Protein AF-A0A2A4QJN1-F1 (afdb_monomer)

Radius of gyration: 26.27 Å; Cα contacts (8 Å, |Δi|>4): 434; chains: 1; bounding box: 61×59×84 Å

Secondary structure (DSSP, 8-state):
-PPP---------------------------------S-S-HHHH----GGGG--SHHHHHHIIIIITT--SEEEE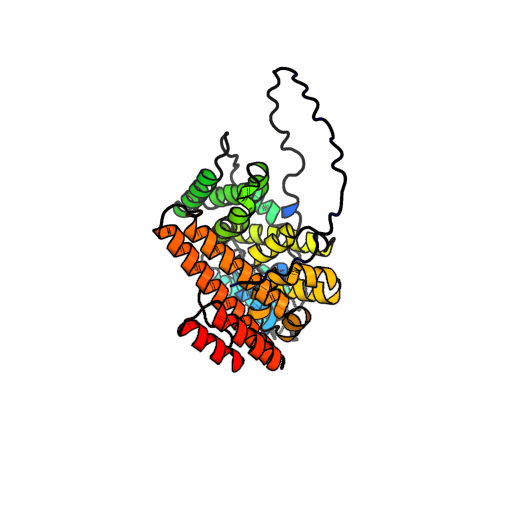EEETTS-EEEEEEESSHHHHHHHHHHHHHHH-GGGTTTS-EEEEEETTEEPP---HHHHHHHTSPP--PPSS--HHHHHHHHHHHHHTT-HHHHHHHHHHHHHHHHHH-GGGHHHIIIIIHHHHHHHHTTSHHHHHHHHHHHHHHHHHHHH-TTS-HHHHHHHHHHHHHTT-HHHHHHHHHHHHHH-HHHHHHHHHHHHHHHHHTT-HHHHHHH--HHHHHHHHHHHHHHHHHHHHTTTTSSHHHHHHHHHHHHHHHHHHHHHHHHHHHHTT-HHHHHHHHHHHHHH---HHHHHHHHHHHTTPPP----

Solvent-accessible surface area (backbone atoms only — not comparable to full-atom values): 22075 Å² total; per-residue (Å²): 140,84,86,85,84,88,78,86,84,83,85,82,89,77,87,83,81,86,77,82,82,77,87,76,92,76,83,85,90,77,96,70,79,80,87,86,80,84,78,86,55,72,49,49,71,42,65,63,57,69,84,63,56,55,81,34,52,69,57,44,50,45,38,72,77,72,45,71,88,59,71,68,33,27,19,31,17,39,18,64,70,50,27,49,29,66,41,66,70,36,94,41,64,68,59,17,51,51,52,10,38,54,51,10,40,72,69,23,68,94,34,42,93,80,29,51,54,40,74,46,32,50,62,88,42,65,59,88,71,76,58,59,48,51,60,52,57,74,70,35,54,90,77,79,82,62,85,80,77,52,70,66,57,50,55,50,52,27,51,49,25,49,75,72,63,39,47,52,53,20,40,36,48,48,55,49,47,72,72,46,40,52,80,78,38,62,83,41,54,67,50,47,56,40,63,45,41,47,51,44,41,57,43,18,78,78,36,34,70,43,39,52,46,54,47,22,48,32,45,30,34,48,50,55,37,70,79,38,64,84,57,60,69,67,50,57,52,46,29,46,38,46,24,54,58,62,60,37,46,68,55,52,43,52,51,48,51,49,26,50,74,77,36,46,70,54,33,54,76,49,39,80,81,43,48,68,46,32,57,76,68,68,35,54,72,68,48,53,78,69,61,50,68,73,62,53,49,50,54,48,51,54,51,42,54,50,43,53,52,37,36,75,70,39,72,63,54,56,69,67,54,18,51,52,53,40,51,52,45,49,52,49,41,50,45,56,53,22,35,51,28,7,50,27,31,72,68,73,37,48,70,61,24,52,52,50,51,60,54,48,54,73,76,54,85,46,72,68,54,51,52,45,42,54,43,3,69,73,44,38,70,69,92,74,92,129

Foldseek 3Di:
DDDDDDDDDDDDDDDDDDDDDDDDDDDDDDDDDPPPPDPPDPLLVDAQWDLLPQLAPVLSCCCVPPNVPAAAWKWKKAWLLNQIFIDGDDPDQVVRQVVRQVNSCVVCVVCCPPTGIDIQATRNDGDDDPSVLVVLVVPAPDDDADPPDDLVVLLVVLVVCVVVVVLSPSLNSLVCCLPCVCVSPVVCLVVCLAVSLLVLLVSCNVPSSSSVSLSSNLVSLVVVCVVPVVPDPSSLSSNCSSCVSSVNLVVVVVSLVVCVVPPVVSSLVNVVSCVVSCVVVVVLVSNVVNDDPVVQLVVLLVQLVVLVVCLVVCVQPDNVSSVVSNVVSVLVSLQSLLQSLLSCVVVVVLVSSVVSLVVVCVSDPDPVSNVSSVVSSVSDHDPDDD

Mean predicted aligned error: 9.04 Å

Nearest PDB structures (foldseek):
  5lyn-assembly1_B  TM=4.066E-01  e=2.883E-01  Saccharomyces cerevisiae
  5l0y-assembly5_E  TM=3.771E-01  e=2.521E-01  Thermochaetoides thermophila DSM 1495
  5l0y-assembly1_A  TM=3.770E-01  e=2.757E-01  Thermochaetoides thermophila DSM 1495
  5l0y-assembly3_C  TM=3.637E-01  e=4.514E-01  Thermochaetoides thermophila DSM 1495
  2y4u-assembly1_A  TM=2.114E-01  e=6.283E-02  Homo sapiens

Structure (mmCIF, N/CA/C/O backbone):
data_AF-A0A2A4QJN1-F1
#
_entry.id   AF-A0A2A4QJN1-F1
#
loop_
_atom_site.group_PDB
_atom_site.id
_atom_site.type_symbol
_atom_site.label_atom_id
_atom_site.label_alt_id
_atom_site.label_comp_id
_atom_site.label_asym_id
_atom_site.label_entity_id
_atom_site.label_seq_id
_atom_site.pdbx_PDB_ins_code
_atom_site.Cartn_x
_atom_site.Cartn_y
_atom_site.Cartn_z
_atom_site.occupancy
_atom_site.B_iso_or_equiv
_atom_site.auth_seq_id
_atom_site.auth_comp_id
_atom_site.auth_asym_id
_atom_site.auth_atom_id
_atom_site.pdbx_PDB_model_num
ATOM 1 N N . MET A 1 1 ? -32.950 10.227 52.030 1.00 35.84 1 MET A N 1
ATOM 2 C CA . MET A 1 1 ? -32.056 9.742 53.102 1.00 35.84 1 MET A CA 1
ATOM 3 C C . MET A 1 1 ? -31.117 8.709 52.502 1.00 35.84 1 MET A C 1
ATOM 5 O O . MET A 1 1 ? -31.559 7.626 52.152 1.00 35.84 1 MET A O 1
ATOM 9 N N . LYS A 1 2 ? -29.867 9.112 52.250 1.00 30.41 2 LYS A N 1
ATOM 10 C CA . LYS A 1 2 ? -28.785 8.293 51.685 1.00 30.41 2 LYS A CA 1
ATOM 11 C C . LYS A 1 2 ? -27.863 7.895 52.839 1.00 30.41 2 LYS A C 1
ATOM 13 O O . LYS A 1 2 ? -27.415 8.787 53.551 1.00 30.41 2 LYS A O 1
ATOM 18 N N . GLN A 1 3 ? -27.571 6.609 53.005 1.00 33.28 3 GLN A N 1
ATOM 19 C CA . GLN A 1 3 ? -26.463 6.147 53.843 1.00 33.28 3 GLN A CA 1
ATOM 20 C C . GLN A 1 3 ? -25.250 5.882 52.948 1.00 33.28 3 GLN A C 1
ATOM 22 O O . GLN A 1 3 ? -25.321 5.104 51.999 1.00 33.28 3 GLN A O 1
ATOM 27 N N . LEU A 1 4 ? -24.166 6.608 53.232 1.00 30.53 4 LEU A N 1
ATOM 28 C CA . LEU A 1 4 ? -22.844 6.428 52.646 1.00 30.53 4 LEU A CA 1
ATOM 29 C C . LEU A 1 4 ? -22.147 5.232 53.305 1.00 30.53 4 LEU A C 1
ATOM 31 O O . LEU A 1 4 ? -22.033 5.182 54.527 1.00 30.53 4 LEU A O 1
ATOM 35 N N . LEU A 1 5 ? -21.611 4.333 52.482 1.00 35.81 5 LEU A N 1
ATOM 36 C CA . LEU A 1 5 ? -20.595 3.356 52.865 1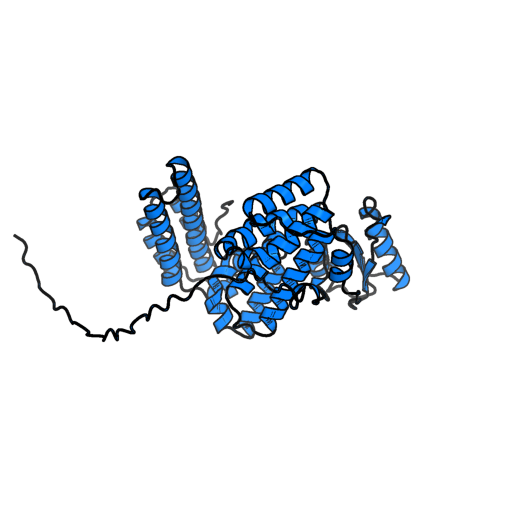.00 35.81 5 LEU A CA 1
ATOM 37 C C . LEU A 1 5 ? -19.224 3.907 52.456 1.00 35.81 5 LEU A C 1
ATOM 39 O O . LEU A 1 5 ? -18.938 4.085 51.273 1.00 35.81 5 LEU A O 1
ATOM 43 N N . PHE A 1 6 ? -18.410 4.210 53.465 1.00 27.86 6 PHE A N 1
ATOM 44 C CA . PHE A 1 6 ? -16.986 4.516 53.365 1.00 27.86 6 PHE A CA 1
ATOM 45 C C . PHE A 1 6 ? -16.214 3.217 53.090 1.00 27.86 6 PHE A C 1
ATOM 47 O O . PHE A 1 6 ? -16.379 2.242 53.821 1.00 27.86 6 PHE A O 1
ATOM 54 N N . LEU A 1 7 ? -15.340 3.209 52.083 1.00 32.72 7 LEU A N 1
ATOM 55 C CA . LEU A 1 7 ? -14.338 2.159 51.899 1.00 32.72 7 LEU A CA 1
ATOM 56 C C . LEU A 1 7 ? -12.990 2.795 51.563 1.00 32.72 7 LEU A C 1
ATOM 58 O O . LEU A 1 7 ? -12.907 3.752 50.795 1.00 32.72 7 LEU A O 1
ATOM 62 N N . GLY A 1 8 ? -11.977 2.297 52.269 1.00 27.64 8 GLY A N 1
ATOM 63 C CA . GLY A 1 8 ? -10.710 2.951 52.553 1.00 27.64 8 GLY A CA 1
ATOM 64 C C . GLY A 1 8 ? -9.822 3.210 51.343 1.00 27.64 8 GLY A C 1
ATOM 65 O O . GLY A 1 8 ? -9.634 2.367 50.469 1.00 27.64 8 GLY A O 1
ATOM 66 N N . LEU A 1 9 ? -9.230 4.400 51.377 1.00 26.98 9 LEU A N 1
ATOM 67 C CA . LEU A 1 9 ? -8.120 4.854 50.557 1.00 26.98 9 LEU A CA 1
ATOM 68 C C . LEU A 1 9 ? -6.837 4.154 51.050 1.00 26.98 9 LEU A C 1
ATOM 70 O O . LEU A 1 9 ? -6.433 4.359 52.193 1.00 26.98 9 LEU A O 1
ATOM 74 N N . ILE A 1 10 ? -6.192 3.342 50.209 1.00 30.27 10 ILE A N 1
ATOM 75 C CA . ILE A 1 10 ? -4.828 2.850 50.456 1.00 30.27 10 ILE A CA 1
ATOM 76 C C . ILE A 1 10 ? -3.868 3.779 49.715 1.00 30.27 10 ILE A C 1
ATOM 78 O O . ILE A 1 10 ? -3.809 3.797 48.486 1.00 30.27 10 ILE A O 1
ATOM 82 N N . THR A 1 11 ? -3.136 4.580 50.482 1.00 28.56 11 THR A N 1
ATOM 83 C CA . THR A 1 11 ? -2.049 5.447 50.029 1.00 28.56 11 THR A CA 1
ATOM 84 C C . THR A 1 11 ? -0.782 4.623 49.801 1.00 28.56 11 THR A C 1
ATOM 86 O O . THR A 1 11 ? -0.149 4.162 50.748 1.00 28.56 11 THR A O 1
ATOM 89 N N . LEU A 1 12 ? -0.379 4.466 48.538 1.00 29.05 12 LEU A N 1
ATOM 90 C CA . LEU A 1 12 ? 0.975 4.037 48.187 1.00 29.05 12 LEU A CA 1
ATOM 91 C C . LEU A 1 12 ? 1.851 5.278 47.989 1.00 29.05 12 LEU A C 1
ATOM 93 O O . LEU A 1 12 ? 1.669 6.052 47.050 1.00 29.05 12 LEU A O 1
ATOM 97 N N . VAL A 1 13 ? 2.792 5.458 48.912 1.00 30.83 13 VAL A N 1
ATOM 98 C CA . VAL A 1 13 ? 3.862 6.453 48.855 1.00 30.83 13 VAL A CA 1
ATOM 99 C C . VAL A 1 13 ? 4.916 5.954 47.868 1.00 30.83 13 VAL A C 1
ATOM 101 O O . VAL A 1 13 ? 5.580 4.953 48.130 1.00 30.83 13 VAL A O 1
ATOM 104 N N . LEU A 1 14 ? 5.091 6.651 46.745 1.00 30.69 14 LEU A N 1
ATOM 105 C CA . LEU A 1 14 ? 6.283 6.520 45.910 1.00 30.69 14 LEU A CA 1
ATOM 106 C C . LEU A 1 14 ? 6.982 7.876 45.812 1.00 30.69 14 LEU A C 1
ATOM 108 O O . LEU A 1 14 ? 6.426 8.876 45.369 1.00 30.69 14 LEU A O 1
ATOM 112 N N . SER A 1 15 ? 8.210 7.842 46.315 1.00 25.34 15 SER A N 1
ATOM 113 C CA . SER A 1 15 ? 9.223 8.884 46.405 1.00 25.34 15 SER A CA 1
ATOM 114 C C . SER A 1 15 ? 9.437 9.633 45.084 1.00 25.34 15 SER A C 1
ATOM 116 O O . SER A 1 15 ? 9.877 9.053 44.091 1.00 25.34 15 SER A O 1
ATOM 118 N N . CYS A 1 16 ? 9.192 10.944 45.102 1.00 25.98 16 CYS A N 1
ATOM 119 C CA . CYS A 1 16 ? 9.732 11.886 44.127 1.00 25.98 16 CYS A CA 1
ATOM 120 C C . CYS A 1 16 ? 11.161 12.252 44.547 1.00 25.98 16 CYS A C 1
ATOM 122 O O . CYS A 1 16 ? 11.359 13.041 45.468 1.00 25.98 16 CYS A O 1
ATOM 124 N N . SER A 1 17 ? 12.166 11.701 43.866 1.00 28.97 17 SER A N 1
ATOM 125 C CA . SER A 1 17 ? 13.530 12.227 43.951 1.00 28.97 17 SER A CA 1
ATOM 126 C C . SER A 1 17 ? 13.690 13.382 42.966 1.00 28.97 17 SER A C 1
ATOM 128 O O . SER A 1 17 ? 13.793 13.191 41.757 1.00 28.97 17 SER A O 1
ATOM 130 N N . ASN A 1 18 ? 13.685 14.593 43.523 1.00 28.55 18 ASN A N 1
ATOM 131 C CA . ASN A 1 18 ? 14.057 15.837 42.864 1.00 28.55 18 ASN A CA 1
ATOM 132 C C . ASN A 1 18 ? 15.491 15.740 42.331 1.00 28.55 18 ASN A C 1
ATOM 134 O O . ASN A 1 18 ? 16.435 15.633 43.111 1.00 28.55 18 ASN A O 1
ATOM 138 N N . THR A 1 19 ? 15.666 15.837 41.014 1.00 29.52 19 THR A N 1
ATOM 139 C CA . THR A 1 19 ? 16.962 16.184 40.422 1.00 29.52 19 THR A CA 1
ATOM 140 C C . THR A 1 19 ? 16.881 17.592 39.857 1.00 29.52 19 THR A C 1
ATOM 142 O O . THR A 1 19 ? 16.139 17.900 38.929 1.00 29.52 19 THR A O 1
ATOM 145 N N . THR A 1 20 ? 17.632 18.459 40.516 1.00 27.19 20 THR A N 1
ATOM 146 C CA . THR A 1 20 ? 17.782 19.889 40.303 1.00 27.19 20 THR A CA 1
ATOM 147 C C . THR A 1 20 ? 18.322 20.180 38.901 1.00 27.19 20 THR A C 1
ATOM 149 O O . THR A 1 20 ? 19.453 19.815 38.581 1.00 27.19 20 THR A O 1
ATOM 152 N N . LEU A 1 21 ? 17.541 20.881 38.073 1.00 26.38 21 LEU A N 1
ATOM 153 C CA . LEU A 1 21 ? 18.037 21.520 36.854 1.00 26.38 21 LEU A CA 1
ATOM 154 C C . LEU A 1 21 ? 19.000 22.652 37.242 1.00 26.38 21 LEU A C 1
ATOM 156 O O . LEU A 1 21 ? 18.586 23.698 37.745 1.00 26.38 21 LEU A O 1
ATOM 160 N N . LYS A 1 22 ? 20.298 22.448 37.001 1.00 27.50 22 LYS A N 1
ATOM 161 C CA . LYS A 1 22 ? 21.283 23.532 36.986 1.00 27.50 22 LYS A CA 1
ATOM 162 C C . LYS A 1 22 ? 21.151 24.299 35.673 1.00 27.50 22 LYS A C 1
ATOM 164 O O . LYS A 1 22 ? 21.479 23.788 34.608 1.00 27.50 22 LYS A O 1
ATOM 169 N N . ASN A 1 23 ? 20.711 25.546 35.790 1.00 27.72 23 ASN A N 1
ATOM 170 C CA . ASN A 1 23 ? 20.923 26.581 34.789 1.00 27.72 23 ASN A CA 1
ATOM 171 C C . ASN A 1 23 ? 22.429 26.832 34.623 1.00 27.72 23 ASN A C 1
ATOM 173 O O . ASN A 1 23 ? 23.090 27.236 35.579 1.00 27.72 23 ASN A O 1
ATOM 177 N N . SER A 1 24 ? 22.947 26.690 33.406 1.00 28.23 24 SER A N 1
ATOM 178 C CA . SER A 1 24 ? 24.160 27.388 32.980 1.00 28.23 24 SER A CA 1
ATOM 179 C C . SER A 1 24 ? 23.813 28.270 31.788 1.00 28.23 24 SER A C 1
ATOM 181 O O . SER A 1 24 ? 23.587 27.788 30.680 1.00 28.23 24 SER A O 1
ATOM 183 N N . LYS A 1 25 ? 23.756 29.580 32.037 1.00 28.31 25 LYS A N 1
ATOM 184 C CA . LYS A 1 25 ? 23.934 30.584 30.994 1.00 28.31 25 LYS A CA 1
ATOM 185 C C . LYS A 1 25 ? 25.411 30.581 30.611 1.00 28.31 25 LYS A C 1
ATOM 187 O O . LYS A 1 25 ? 26.245 30.862 31.466 1.00 28.31 25 LYS A O 1
ATOM 192 N N . THR A 1 26 ? 25.694 30.382 29.332 1.00 28.67 26 THR A N 1
ATOM 193 C CA . THR A 1 26 ? 26.883 30.951 28.702 1.00 28.67 26 THR A CA 1
ATOM 194 C C . THR A 1 26 ? 26.532 31.403 27.289 1.00 28.67 26 THR A C 1
ATOM 196 O O . THR A 1 26 ? 25.876 30.709 26.520 1.00 28.67 26 THR A O 1
ATOM 199 N N . SER A 1 27 ? 26.906 32.653 27.066 1.00 29.11 27 SER A N 1
ATOM 200 C CA . SER A 1 27 ? 26.897 33.519 25.892 1.00 29.11 27 SER A CA 1
ATOM 201 C C . SER A 1 27 ? 27.185 32.882 24.526 1.00 29.11 27 SER A C 1
ATOM 203 O O . SER A 1 27 ? 28.126 32.115 24.384 1.00 29.11 27 SER A O 1
ATOM 205 N N . ALA A 1 28 ? 26.368 33.308 23.557 1.00 30.28 28 ALA A N 1
ATOM 206 C CA . ALA A 1 28 ? 26.696 33.972 22.287 1.00 30.28 28 ALA A CA 1
ATOM 207 C C . ALA A 1 28 ? 27.926 33.550 21.447 1.00 30.28 28 ALA A C 1
ATOM 209 O O . ALA A 1 28 ? 29.045 33.469 21.933 1.00 30.28 28 ALA A O 1
ATOM 210 N N . GLU A 1 29 ? 27.642 33.512 20.137 1.00 28.33 29 GLU A N 1
ATOM 211 C CA . GLU A 1 29 ? 28.519 33.526 18.954 1.00 28.33 29 GLU A CA 1
ATOM 212 C C . GLU A 1 29 ? 29.022 32.179 18.413 1.00 28.33 29 GLU A C 1
ATOM 214 O O . GLU A 1 29 ? 29.758 31.433 19.048 1.00 28.33 29 GLU A O 1
ATOM 219 N N . GLY A 1 30 ? 28.616 31.899 17.168 1.00 27.34 30 GLY A N 1
ATOM 220 C CA . GLY A 1 30 ? 29.079 30.767 16.372 1.00 27.34 30 GLY A CA 1
ATOM 221 C C . GLY A 1 30 ? 28.008 30.258 15.413 1.00 27.34 30 GLY A C 1
ATOM 222 O O . GLY A 1 30 ? 27.370 29.243 15.676 1.00 27.34 30 GLY A O 1
ATOM 223 N N . GLY A 1 31 ? 27.791 30.967 14.301 1.00 35.44 31 GLY A N 1
ATOM 224 C CA . GLY A 1 31 ? 27.000 30.469 13.177 1.00 35.44 31 GLY A CA 1
ATOM 225 C C . GLY A 1 31 ? 27.663 29.231 12.576 1.00 35.44 31 GLY A C 1
ATOM 226 O O . GLY A 1 31 ? 28.607 29.343 11.801 1.00 35.44 31 GLY A O 1
ATOM 227 N N . GLY A 1 32 ? 27.175 28.053 12.957 1.00 27.28 32 GLY A N 1
ATOM 228 C CA . GLY A 1 32 ? 27.565 26.768 12.392 1.00 27.28 32 GLY A CA 1
ATOM 229 C C . GLY A 1 32 ? 26.401 26.177 11.613 1.00 27.28 32 GLY A C 1
ATOM 230 O O . GLY A 1 32 ? 25.411 25.748 12.201 1.00 27.28 32 GLY A O 1
ATOM 231 N N . SER A 1 33 ? 26.521 26.172 10.286 1.00 36.03 33 SER A N 1
ATOM 232 C CA . SER A 1 33 ? 25.683 25.368 9.394 1.00 36.03 33 SER A CA 1
ATOM 233 C C . SER A 1 33 ? 25.676 23.909 9.878 1.00 36.03 33 SER A C 1
ATOM 235 O O . SER A 1 33 ? 26.753 23.393 10.187 1.00 36.03 33 SER A O 1
ATOM 237 N N . PRO A 1 34 ? 24.528 23.207 9.941 1.00 37.59 34 PRO A N 1
ATOM 238 C CA . PRO A 1 34 ? 24.539 21.792 10.276 1.00 37.59 34 PRO A CA 1
ATOM 239 C C . PRO A 1 34 ? 25.316 21.050 9.189 1.00 37.59 34 PRO A C 1
ATOM 241 O O . PRO A 1 34 ? 25.001 21.172 8.006 1.00 37.59 34 PRO A O 1
ATOM 244 N N . ASN A 1 35 ? 26.345 20.307 9.591 1.00 33.62 35 ASN A N 1
ATOM 245 C CA . ASN A 1 35 ? 27.070 19.368 8.742 1.00 33.62 35 ASN A CA 1
ATOM 246 C C . ASN A 1 35 ? 26.087 18.339 8.154 1.00 33.62 35 ASN A C 1
ATOM 248 O O . ASN A 1 35 ? 25.765 17.335 8.784 1.00 33.62 35 ASN A O 1
ATOM 252 N N . THR A 1 36 ? 25.610 18.590 6.936 1.00 39.47 36 THR A N 1
ATOM 253 C CA . THR A 1 36 ? 24.769 17.698 6.122 1.00 39.47 36 THR A CA 1
ATOM 254 C C . THR A 1 36 ? 25.602 16.829 5.177 1.00 39.47 36 THR A C 1
ATOM 256 O O . THR A 1 36 ? 25.281 16.705 3.996 1.00 39.47 36 THR A O 1
ATOM 259 N N . SER A 1 37 ? 26.690 16.220 5.646 1.00 42.69 37 SER A N 1
ATOM 260 C CA . SER A 1 37 ? 27.510 15.355 4.791 1.00 42.69 37 SER A CA 1
ATOM 261 C C . SER A 1 37 ? 28.026 14.134 5.546 1.00 42.69 37 SER A C 1
ATOM 263 O O . SER A 1 37 ? 29.084 14.172 6.158 1.00 42.69 37 SER A O 1
ATOM 265 N N . GLN A 1 38 ? 27.247 13.044 5.489 1.00 37.00 38 GLN A N 1
ATOM 266 C CA . GLN A 1 38 ? 27.759 11.660 5.391 1.00 37.00 38 GLN A CA 1
ATOM 267 C C . GLN A 1 38 ? 26.665 10.578 5.265 1.00 37.00 38 GLN A C 1
ATOM 269 O O . GLN A 1 38 ? 26.995 9.430 5.010 1.00 37.00 38 GLN A O 1
ATOM 274 N N . ASN A 1 39 ? 25.373 10.921 5.355 1.00 42.66 39 ASN A N 1
ATOM 275 C CA . ASN A 1 39 ? 24.259 9.961 5.230 1.00 42.66 39 ASN A CA 1
ATOM 276 C C . ASN A 1 39 ? 23.397 10.172 3.970 1.00 42.66 39 ASN A C 1
ATOM 278 O O . ASN A 1 39 ? 22.179 9.988 3.992 1.00 42.66 39 ASN A O 1
ATOM 282 N N . GLN A 1 40 ? 23.987 10.621 2.861 1.00 53.62 40 GLN A N 1
ATOM 283 C CA . GLN A 1 40 ? 23.199 10.858 1.654 1.00 53.62 40 GLN A CA 1
ATOM 284 C C . GLN A 1 40 ? 22.896 9.525 0.956 1.00 53.62 40 GLN A C 1
ATOM 286 O O . GLN A 1 40 ? 23.766 8.913 0.355 1.00 53.62 40 GLN A O 1
ATOM 291 N N . ASN A 1 41 ? 21.624 9.122 1.025 1.00 64.56 41 ASN A N 1
ATOM 292 C CA . ASN A 1 41 ? 20.967 8.138 0.157 1.00 64.56 41 ASN A CA 1
ATOM 293 C C . ASN A 1 41 ? 21.121 6.633 0.450 1.00 64.56 41 ASN A C 1
ATOM 295 O O . ASN A 1 41 ? 20.804 5.849 -0.441 1.00 64.56 41 ASN A O 1
ATOM 299 N N . ILE A 1 42 ? 21.399 6.203 1.692 1.00 79.31 42 ILE A N 1
ATOM 300 C CA . ILE A 1 42 ? 21.377 4.764 2.076 1.00 79.31 42 ILE A CA 1
ATOM 301 C C . ILE A 1 42 ? 20.101 4.051 1.584 1.00 79.31 42 ILE A C 1
ATOM 303 O O . ILE A 1 42 ? 20.147 2.918 1.123 1.00 79.31 42 ILE A O 1
ATOM 307 N N . ILE A 1 43 ? 18.947 4.728 1.622 1.00 86.00 43 ILE A N 1
ATOM 308 C CA . ILE A 1 43 ? 17.662 4.191 1.138 1.00 86.00 43 ILE A CA 1
ATOM 309 C C . ILE A 1 43 ? 17.745 3.713 -0.323 1.00 86.00 43 ILE A C 1
ATOM 311 O O . ILE A 1 43 ? 17.133 2.712 -0.696 1.00 86.00 43 ILE A O 1
ATOM 315 N N . PHE A 1 44 ? 18.485 4.436 -1.159 1.00 90.06 44 PHE A N 1
ATOM 316 C CA . PHE A 1 44 ? 18.556 4.216 -2.598 1.00 90.06 44 PHE A CA 1
ATOM 317 C C . PHE A 1 44 ? 19.683 3.270 -3.016 1.00 90.06 44 PHE A C 1
ATOM 319 O O . PHE A 1 44 ? 19.756 2.913 -4.187 1.00 90.06 44 PHE A O 1
ATOM 326 N N . GLU A 1 45 ? 20.494 2.781 -2.078 1.00 85.88 45 GLU A N 1
ATOM 327 C CA . GLU A 1 45 ? 21.480 1.722 -2.329 1.00 85.88 45 GLU A CA 1
ATOM 328 C C . GLU A 1 45 ? 20.817 0.341 -2.513 1.00 85.88 45 GLU A C 1
ATOM 330 O O . GLU A 1 45 ? 21.362 -0.542 -3.174 1.00 85.88 45 GLU A O 1
ATOM 335 N N . TYR A 1 46 ? 19.600 0.152 -1.987 1.00 82.94 46 TYR A N 1
ATOM 336 C CA . TYR A 1 46 ? 18.904 -1.138 -1.979 1.00 82.94 46 TYR A CA 1
ATOM 337 C C . TYR A 1 46 ? 18.115 -1.373 -3.269 1.00 82.94 46 TYR A C 1
ATOM 339 O O . TYR A 1 46 ? 16.986 -0.904 -3.420 1.00 82.94 46 TYR A O 1
ATOM 347 N N . ALA A 1 47 ? 18.674 -2.163 -4.185 1.00 85.75 47 ALA A N 1
ATOM 348 C CA . ALA A 1 47 ? 18.021 -2.515 -5.444 1.00 85.75 47 ALA A CA 1
ATOM 349 C C . ALA A 1 47 ? 16.865 -3.531 -5.260 1.00 85.75 47 ALA A C 1
ATOM 351 O O . ALA A 1 47 ? 17.098 -4.629 -4.754 1.00 85.75 47 ALA A O 1
ATOM 352 N N . PRO A 1 48 ? 15.628 -3.227 -5.714 1.00 85.69 48 PRO A N 1
ATOM 353 C CA . PRO A 1 48 ? 14.534 -4.190 -5.815 1.00 85.69 48 PRO A CA 1
ATOM 354 C C . PRO A 1 48 ? 14.928 -5.439 -6.609 1.00 85.69 48 PRO A C 1
ATOM 356 O O . PRO A 1 48 ? 15.340 -5.319 -7.760 1.00 85.69 48 PRO A O 1
ATOM 359 N N . GLN A 1 49 ? 14.718 -6.628 -6.041 1.00 85.62 49 GLN A N 1
ATOM 360 C CA . GLN A 1 49 ? 14.993 -7.905 -6.709 1.00 85.62 49 GLN A CA 1
ATOM 361 C C . GLN A 1 49 ? 13.743 -8.775 -6.832 1.00 85.62 49 GLN A C 1
ATOM 363 O O . GLN A 1 49 ? 12.783 -8.646 -6.068 1.00 85.62 49 GLN A O 1
ATOM 368 N N . GLY A 1 50 ? 13.755 -9.693 -7.797 1.00 90.31 50 GLY A N 1
ATOM 369 C CA . GLY A 1 50 ? 12.687 -10.674 -7.956 1.00 90.31 50 GLY A CA 1
ATOM 370 C C . GLY A 1 50 ? 11.312 -10.027 -8.149 1.00 90.31 50 GLY A C 1
ATOM 371 O O . GLY A 1 50 ? 11.159 -9.049 -8.881 1.00 90.31 50 GLY A O 1
ATOM 372 N N . ILE A 1 51 ? 10.311 -10.518 -7.413 1.00 89.12 51 ILE A N 1
ATOM 373 C CA . ILE A 1 51 ? 8.942 -9.974 -7.422 1.00 89.12 51 ILE A CA 1
ATOM 374 C C . ILE A 1 51 ? 8.855 -8.506 -6.978 1.00 89.12 51 ILE A C 1
ATOM 376 O O . ILE A 1 51 ? 7.876 -7.824 -7.290 1.00 89.12 51 ILE A O 1
ATOM 380 N N . ASP A 1 52 ? 9.864 -8.000 -6.264 1.00 87.25 52 ASP A N 1
ATOM 381 C CA . ASP A 1 52 ? 9.908 -6.604 -5.845 1.00 87.25 52 ASP A CA 1
ATOM 382 C C . ASP A 1 52 ? 10.319 -5.658 -6.974 1.00 87.25 52 ASP A C 1
ATOM 384 O O . ASP A 1 52 ? 10.151 -4.448 -6.834 1.00 87.25 52 ASP A O 1
ATOM 388 N N . SER A 1 53 ? 10.771 -6.187 -8.115 1.00 88.88 53 SER A N 1
ATOM 389 C CA . SER A 1 53 ? 11.111 -5.406 -9.309 1.00 88.88 53 SER A CA 1
ATOM 390 C C . SER A 1 53 ? 9.894 -4.935 -10.122 1.00 88.88 53 SER A C 1
ATOM 392 O O . SER A 1 53 ? 10.038 -4.037 -10.956 1.00 88.88 53 SER A O 1
ATOM 394 N N . PHE A 1 54 ? 8.680 -5.448 -9.867 1.00 89.50 54 PHE A N 1
ATOM 395 C CA . PHE A 1 54 ? 7.488 -5.074 -10.641 1.00 89.50 54 PHE A CA 1
ATOM 396 C C . PHE A 1 54 ? 7.059 -3.616 -10.432 1.00 89.50 54 PHE A C 1
ATOM 398 O O . PHE A 1 54 ? 6.911 -3.143 -9.302 1.00 89.50 54 PHE A O 1
ATOM 405 N N . ILE A 1 55 ? 6.836 -2.881 -11.529 1.00 86.94 55 ILE A N 1
ATOM 406 C CA . ILE A 1 55 ? 6.464 -1.447 -11.486 1.00 86.94 55 ILE A CA 1
ATOM 407 C C . ILE A 1 55 ? 4.961 -1.228 -11.317 1.00 86.94 55 ILE A C 1
ATOM 409 O O . ILE A 1 55 ? 4.530 -0.270 -10.669 1.00 86.94 55 ILE A O 1
ATOM 413 N N . THR A 1 56 ? 4.124 -2.085 -11.900 1.00 86.56 56 THR A N 1
ATOM 414 C CA . THR A 1 56 ? 2.667 -1.944 -11.807 1.00 86.56 56 THR A CA 1
ATOM 415 C C . THR A 1 56 ? 2.054 -3.106 -11.049 1.00 86.56 56 THR A C 1
ATOM 417 O O . THR A 1 56 ? 2.490 -4.247 -11.178 1.00 86.56 56 THR A O 1
ATOM 420 N N . PHE A 1 57 ? 0.997 -2.814 -10.287 1.00 83.25 57 PHE A N 1
ATOM 421 C CA . PHE A 1 57 ? 0.217 -3.847 -9.612 1.00 83.25 57 PHE A CA 1
ATOM 422 C C . PHE A 1 57 ? -0.361 -4.860 -10.610 1.00 83.25 57 PHE A C 1
ATOM 424 O O . PHE A 1 57 ? -0.334 -6.050 -10.344 1.00 83.25 57 PHE A O 1
ATOM 431 N N . LYS A 1 58 ? -0.800 -4.409 -11.796 1.00 89.44 58 LYS A N 1
ATOM 432 C CA . LYS A 1 58 ? -1.306 -5.305 -12.848 1.00 89.44 58 LYS A CA 1
ATOM 433 C C . LYS A 1 58 ? -0.238 -6.289 -13.346 1.00 89.44 58 LYS A C 1
ATOM 435 O O . LYS A 1 58 ? -0.565 -7.444 -13.580 1.00 89.44 58 LYS A O 1
ATOM 440 N N . ALA A 1 59 ? 1.019 -5.852 -13.476 1.00 91.81 59 ALA A N 1
ATOM 441 C CA . ALA A 1 59 ? 2.128 -6.738 -13.835 1.00 91.81 59 ALA A CA 1
ATOM 442 C C . ALA A 1 59 ? 2.409 -7.763 -12.729 1.00 91.81 59 ALA A C 1
ATOM 444 O O . ALA A 1 59 ? 2.523 -8.952 -13.008 1.00 91.81 59 ALA A O 1
ATOM 445 N N . PHE A 1 60 ? 2.467 -7.303 -11.475 1.00 90.81 60 PHE A N 1
ATOM 446 C CA . PHE A 1 60 ? 2.642 -8.175 -10.313 1.00 90.81 60 PHE A CA 1
ATOM 447 C C . PHE A 1 60 ? 1.533 -9.238 -10.220 1.00 90.81 60 PHE A C 1
ATOM 449 O O . PHE A 1 60 ? 1.816 -10.422 -10.047 1.00 90.81 60 PHE A O 1
ATOM 456 N N . ASP A 1 61 ? 0.276 -8.820 -10.368 1.00 87.06 61 ASP A N 1
ATOM 457 C CA . ASP A 1 61 ? -0.899 -9.691 -10.328 1.00 87.06 61 ASP A CA 1
ATOM 458 C C . ASP A 1 61 ? -0.861 -10.735 -11.453 1.00 87.06 61 ASP A C 1
ATOM 460 O O . ASP A 1 61 ? -0.993 -11.936 -11.207 1.00 87.06 61 ASP A O 1
ATOM 464 N N . ALA A 1 62 ? -0.558 -10.299 -12.680 1.00 94.12 62 ALA A N 1
ATOM 465 C CA . ALA A 1 62 ? -0.379 -11.195 -13.815 1.00 94.12 62 ALA A CA 1
ATOM 466 C C . ALA A 1 62 ? 0.750 -12.207 -13.583 1.00 94.12 62 ALA A C 1
ATOM 468 O O . ALA A 1 62 ? 0.569 -13.390 -13.864 1.00 94.12 62 ALA A O 1
ATOM 469 N N . TYR A 1 63 ? 1.882 -11.780 -13.018 1.00 94.25 63 TYR A N 1
ATOM 470 C CA . TYR A 1 63 ? 2.955 -12.703 -12.667 1.00 94.25 63 TYR A CA 1
ATOM 471 C C . TYR A 1 63 ? 2.475 -13.764 -11.673 1.00 94.25 63 TYR A C 1
ATOM 473 O O . TYR A 1 63 ? 2.622 -14.966 -11.901 1.00 94.25 63 TYR A O 1
ATOM 481 N N . ARG A 1 64 ? 1.859 -13.306 -10.578 1.00 90.06 64 ARG A N 1
ATOM 482 C CA . ARG A 1 64 ? 1.456 -14.149 -9.454 1.00 90.06 64 ARG A CA 1
ATOM 483 C C . ARG A 1 64 ? 0.392 -15.172 -9.828 1.00 90.06 64 ARG A C 1
ATOM 485 O O . ARG A 1 64 ? 0.437 -16.276 -9.300 1.00 90.06 64 ARG A O 1
ATOM 492 N N . HIS A 1 65 ? -0.559 -14.800 -10.678 1.00 90.19 65 HIS A N 1
ATOM 493 C CA . HIS A 1 65 ? -1.746 -15.615 -10.937 1.00 90.19 65 HIS A CA 1
ATOM 494 C C . HIS A 1 65 ? -1.766 -16.267 -12.319 1.00 90.19 65 HIS A C 1
ATOM 496 O O . HIS A 1 65 ? -2.573 -17.164 -12.539 1.00 90.19 65 HIS A O 1
ATOM 502 N N . LYS A 1 66 ? -0.923 -15.819 -13.259 1.00 94.56 66 LYS A N 1
ATOM 503 C CA . LYS A 1 66 ? -0.985 -16.266 -14.661 1.00 94.56 66 LYS A CA 1
ATOM 504 C C . LYS A 1 66 ? 0.351 -16.693 -15.259 1.00 94.56 66 LYS A C 1
ATOM 506 O O . LYS A 1 66 ? 0.349 -17.189 -16.376 1.00 94.56 66 LYS A O 1
ATOM 511 N N . TYR A 1 67 ? 1.475 -16.496 -14.568 1.00 95.19 67 TYR A N 1
ATOM 512 C CA . TYR A 1 67 ? 2.807 -16.756 -15.131 1.00 95.19 67 TYR A CA 1
ATOM 513 C C . TYR A 1 67 ? 3.658 -17.701 -14.279 1.00 95.19 67 TYR A C 1
ATOM 515 O O . TYR A 1 67 ? 4.241 -18.644 -14.813 1.00 95.19 67 TYR A O 1
ATOM 523 N N . LYS A 1 68 ? 3.761 -17.452 -12.964 1.00 93.94 68 LYS A N 1
ATOM 524 C CA . LYS A 1 68 ? 4.769 -18.108 -12.113 1.00 93.94 68 LYS A CA 1
ATOM 525 C C . LYS A 1 68 ? 4.649 -19.640 -12.089 1.00 93.94 68 LYS A C 1
ATOM 527 O O . LYS A 1 68 ? 5.667 -20.311 -12.139 1.00 93.94 68 LYS A O 1
ATOM 532 N N . ASP A 1 69 ? 3.428 -20.178 -12.099 1.00 93.19 69 ASP A N 1
ATOM 533 C CA . ASP A 1 69 ? 3.175 -21.618 -11.935 1.00 93.19 69 ASP A CA 1
ATOM 534 C C . ASP A 1 69 ? 3.056 -22.356 -13.282 1.00 93.19 69 ASP A C 1
ATOM 536 O O . ASP A 1 69 ? 2.849 -23.566 -13.315 1.00 93.19 69 ASP A O 1
ATOM 540 N N . LEU A 1 70 ? 3.165 -21.641 -14.409 1.00 93.56 70 LEU A N 1
ATOM 541 C CA . LEU A 1 70 ? 3.129 -22.259 -15.734 1.00 93.56 70 LEU A CA 1
ATOM 542 C C . LEU A 1 70 ? 4.491 -22.861 -16.081 1.00 93.56 70 LEU A C 1
ATOM 544 O O . LEU A 1 70 ? 5.521 -22.219 -15.893 1.00 93.56 70 LEU A O 1
ATOM 548 N N . SER A 1 71 ? 4.493 -24.081 -16.607 1.00 90.69 71 SER A N 1
ATOM 549 C CA . SER A 1 71 ? 5.697 -24.751 -17.097 1.00 90.69 71 SER A CA 1
ATOM 550 C C . SER A 1 71 ? 6.029 -24.342 -18.537 1.00 90.69 71 SER A C 1
ATOM 552 O O . SER A 1 71 ? 5.270 -23.635 -19.199 1.00 90.69 71 SER A O 1
ATOM 554 N N . GLY A 1 72 ? 7.185 -24.793 -19.024 1.00 92.56 72 GLY A N 1
ATOM 555 C CA . GLY A 1 72 ? 7.636 -24.538 -20.390 1.00 92.56 72 GLY A CA 1
ATOM 556 C C . GLY A 1 72 ? 8.330 -23.189 -20.566 1.00 92.56 72 GLY A C 1
ATOM 557 O O . GLY A 1 72 ? 8.598 -22.462 -19.610 1.00 92.56 72 GLY A O 1
ATOM 558 N N . VAL A 1 73 ? 8.653 -22.875 -21.820 1.00 97.25 73 VAL A N 1
ATOM 559 C CA . VAL A 1 73 ? 9.383 -21.655 -22.166 1.00 97.25 73 VAL A CA 1
ATOM 560 C C . VAL A 1 73 ? 8.472 -20.442 -22.022 1.00 97.25 73 VAL A C 1
ATOM 562 O O . VAL A 1 73 ? 7.418 -20.359 -22.667 1.00 97.25 73 VAL A O 1
ATOM 565 N N . LYS A 1 74 ? 8.896 -19.497 -21.184 1.00 97.31 74 LYS A N 1
ATOM 566 C CA . LYS A 1 74 ? 8.133 -18.297 -20.850 1.00 97.31 74 LYS A CA 1
ATOM 567 C C . LYS A 1 74 ? 9.050 -17.113 -20.578 1.00 97.31 74 LYS A C 1
ATOM 569 O O . LYS A 1 74 ? 10.181 -17.278 -20.125 1.00 97.31 74 LYS A O 1
ATOM 574 N N . SER A 1 75 ? 8.533 -15.917 -20.828 1.00 98.31 75 SER A N 1
ATOM 575 C CA . SER A 1 75 ? 9.257 -14.671 -20.582 1.00 98.31 75 SER A CA 1
ATOM 576 C C . SER A 1 75 ? 8.305 -13.593 -20.092 1.00 98.31 75 SER A C 1
ATOM 578 O O . SER A 1 75 ? 7.136 -13.545 -20.487 1.00 98.31 75 SER A O 1
ATOM 580 N N . PHE A 1 76 ? 8.818 -12.706 -19.247 1.00 98.12 76 PHE A N 1
ATOM 581 C CA . PHE A 1 76 ? 8.110 -11.538 -18.742 1.00 98.12 76 PHE A CA 1
ATOM 582 C C . PHE A 1 76 ? 8.935 -10.292 -19.050 1.00 98.12 76 PHE A C 1
ATOM 584 O O . PHE A 1 76 ? 10.111 -10.228 -18.693 1.00 98.12 76 PHE A O 1
ATOM 591 N N . ALA A 1 77 ? 8.319 -9.289 -19.669 1.00 97.62 77 ALA A N 1
ATOM 592 C CA . ALA A 1 77 ? 8.951 -8.008 -19.950 1.00 97.62 77 ALA A CA 1
ATOM 593 C C . ALA A 1 77 ? 8.183 -6.848 -19.329 1.00 97.62 77 ALA A C 1
ATOM 595 O O . ALA A 1 77 ? 6.970 -6.900 -19.111 1.00 97.62 77 ALA A O 1
ATOM 596 N N . GLN A 1 78 ? 8.914 -5.776 -19.058 1.00 95.69 78 GLN A N 1
ATOM 597 C CA . GLN A 1 78 ? 8.401 -4.574 -18.429 1.00 95.69 78 GLN A CA 1
ATOM 598 C C . GLN A 1 78 ? 9.197 -3.349 -18.887 1.00 95.69 78 GLN A C 1
ATOM 600 O O . GLN A 1 78 ? 10.412 -3.416 -19.046 1.00 95.69 78 GLN A O 1
ATOM 605 N N . SER A 1 79 ? 8.513 -2.219 -19.064 1.00 93.00 79 SER A N 1
ATOM 606 C CA . SER A 1 79 ? 9.130 -0.901 -19.182 1.00 93.00 79 SER A CA 1
ATOM 607 C C . SER A 1 79 ? 9.042 -0.106 -17.887 1.00 93.00 79 SER A C 1
ATOM 609 O O . SER A 1 79 ? 8.120 -0.286 -17.085 1.00 93.00 79 SER A O 1
ATOM 611 N N . GLU A 1 80 ? 9.940 0.869 -17.731 1.00 86.94 80 GLU A N 1
ATOM 612 C CA . GLU A 1 80 ? 9.838 1.843 -16.639 1.00 86.94 80 GLU A CA 1
ATOM 613 C C . GLU A 1 80 ? 8.549 2.650 -16.696 1.00 86.94 80 GLU A C 1
ATOM 615 O O . GLU A 1 80 ? 7.953 2.900 -15.657 1.00 86.94 80 GLU A O 1
ATOM 620 N N . GLY A 1 81 ? 8.047 2.920 -17.907 1.00 86.38 81 GLY A N 1
ATOM 621 C CA . GLY A 1 81 ? 6.738 3.519 -18.176 1.00 86.38 81 GLY A CA 1
ATOM 622 C C . GLY A 1 81 ? 5.544 2.746 -17.613 1.00 86.38 81 GLY A C 1
ATOM 623 O O . GLY A 1 81 ? 4.419 3.241 -17.649 1.00 86.38 81 GLY A O 1
ATOM 624 N N . GLY A 1 82 ? 5.771 1.541 -17.090 1.00 88.69 82 GLY A N 1
ATOM 625 C CA . GLY A 1 82 ? 4.746 0.680 -16.531 1.00 88.69 82 GLY A CA 1
ATOM 626 C C . GLY A 1 82 ? 4.035 -0.175 -17.575 1.00 88.69 82 GLY A C 1
ATOM 627 O O . GLY A 1 82 ? 3.101 -0.886 -17.203 1.00 88.69 82 GLY A O 1
ATOM 628 N N . ALA A 1 83 ? 4.466 -0.152 -18.841 1.00 94.38 83 ALA A N 1
ATOM 629 C CA . ALA A 1 83 ? 4.059 -1.165 -19.807 1.00 94.38 83 ALA A CA 1
ATOM 630 C C . ALA A 1 83 ? 4.682 -2.509 -19.420 1.00 94.38 83 ALA A C 1
ATOM 632 O O . ALA A 1 83 ? 5.727 -2.570 -18.768 1.00 94.38 83 ALA A O 1
ATOM 633 N N . TRP A 1 84 ? 4.012 -3.596 -19.767 1.00 96.81 84 TRP A N 1
ATOM 634 C CA . TRP A 1 84 ? 4.481 -4.941 -19.477 1.00 96.81 84 TRP A CA 1
ATOM 635 C C . TRP A 1 84 ? 3.767 -5.943 -20.371 1.00 96.81 84 TRP A C 1
ATOM 637 O O . TRP A 1 84 ? 2.691 -5.661 -20.902 1.00 96.81 84 TRP A O 1
ATOM 647 N N . ALA A 1 85 ? 4.366 -7.116 -20.507 1.00 98.06 85 ALA A N 1
ATOM 648 C CA . ALA A 1 85 ? 3.757 -8.275 -21.131 1.00 98.06 85 ALA A CA 1
ATOM 649 C C . ALA A 1 85 ? 4.376 -9.549 -20.554 1.00 98.06 85 ALA A C 1
ATOM 651 O O . ALA A 1 85 ? 5.469 -9.524 -19.990 1.00 98.06 85 ALA A O 1
ATOM 652 N N . TYR A 1 86 ? 3.687 -10.668 -20.740 1.00 97.81 86 TYR A N 1
ATOM 653 C CA . TYR A 1 86 ? 4.277 -11.990 -20.590 1.00 97.81 86 TYR A CA 1
ATOM 654 C C . TYR A 1 86 ? 3.814 -12.888 -21.728 1.00 97.81 86 TYR A C 1
ATOM 656 O O . TYR A 1 86 ? 2.759 -12.656 -22.323 1.00 97.81 86 TYR A O 1
ATOM 664 N N . VAL A 1 87 ? 4.602 -13.917 -22.005 1.00 97.25 87 VAL A N 1
ATOM 665 C CA . VAL A 1 87 ? 4.228 -15.023 -22.888 1.00 97.25 87 VAL A CA 1
ATOM 666 C C . VAL A 1 87 ? 4.632 -16.332 -22.232 1.00 97.25 87 VAL A C 1
ATOM 668 O O . VAL A 1 87 ? 5.581 -16.369 -21.448 1.00 97.25 87 VAL A O 1
ATOM 671 N N . THR A 1 88 ? 3.903 -17.397 -22.541 1.00 96.44 88 THR A N 1
ATOM 672 C CA . THR A 1 88 ? 4.168 -18.753 -22.051 1.00 96.44 88 THR A CA 1
ATOM 673 C C . THR A 1 88 ? 4.045 -19.764 -23.185 1.00 96.44 88 THR A C 1
ATOM 675 O O . THR A 1 88 ? 3.519 -19.446 -24.260 1.00 96.44 88 THR A O 1
ATOM 678 N N . ASN A 1 89 ? 4.527 -20.985 -22.939 1.00 93.50 89 ASN A N 1
ATOM 679 C CA . ASN A 1 89 ? 4.417 -22.133 -23.840 1.00 93.50 89 ASN A CA 1
ATOM 680 C C . ASN A 1 89 ? 4.941 -21.847 -25.255 1.00 93.50 89 ASN A C 1
ATOM 682 O O . ASN A 1 89 ? 4.300 -22.180 -26.255 1.00 93.50 89 ASN A O 1
ATOM 686 N N . ARG A 1 90 ? 6.095 -21.180 -25.352 1.00 94.88 90 ARG A N 1
ATOM 687 C CA . ARG A 1 90 ? 6.751 -20.908 -26.636 1.00 94.88 90 ARG A CA 1
ATOM 688 C C . ARG A 1 90 ? 7.663 -22.051 -27.066 1.00 94.88 90 ARG A C 1
ATOM 690 O O . ARG A 1 90 ? 8.084 -22.870 -26.258 1.00 94.88 90 ARG A O 1
ATOM 697 N N . LYS A 1 91 ? 7.938 -22.110 -28.373 1.00 95.25 91 LYS A N 1
ATOM 698 C CA . LYS A 1 91 ? 8.726 -23.187 -28.993 1.00 95.25 91 LYS A CA 1
ATOM 699 C C . LYS A 1 91 ? 10.214 -23.125 -28.629 1.00 95.25 91 LYS A C 1
ATOM 701 O O . LYS A 1 91 ? 10.843 -24.167 -28.518 1.00 95.25 91 LYS A O 1
ATOM 706 N N . SER A 1 92 ? 10.761 -21.922 -28.452 1.00 97.69 92 SER A N 1
ATOM 707 C CA . SER A 1 92 ? 12.136 -21.688 -27.995 1.00 97.69 92 SER A CA 1
ATOM 708 C C . SER A 1 92 ? 12.210 -20.422 -27.147 1.00 97.69 92 SER A C 1
ATOM 710 O O . SER A 1 92 ? 11.286 -19.596 -27.165 1.00 97.69 92 SER A O 1
ATOM 712 N N . GLN A 1 93 ? 13.306 -20.276 -26.395 1.00 97.69 93 GLN A N 1
ATOM 713 C CA . GLN A 1 93 ? 13.531 -19.107 -25.547 1.00 97.69 93 GLN A CA 1
ATOM 714 C C . GLN A 1 93 ? 13.676 -17.828 -26.374 1.00 97.69 93 GLN A C 1
ATOM 716 O O . GLN A 1 93 ? 13.088 -16.818 -25.995 1.00 97.69 93 GLN A O 1
ATOM 721 N N . GLU A 1 94 ? 14.332 -17.873 -27.542 1.00 97.88 94 GLU A N 1
ATOM 722 C CA . GLU A 1 94 ? 14.441 -16.680 -28.394 1.00 97.88 94 GLU A CA 1
ATOM 723 C C . GLU A 1 94 ? 13.068 -16.204 -28.876 1.00 97.88 94 GLU A C 1
ATOM 725 O O . GLU A 1 94 ? 12.782 -15.009 -28.848 1.00 97.88 94 GLU A O 1
ATOM 730 N N . VAL A 1 95 ? 12.185 -17.136 -29.262 1.00 97.81 95 VAL A N 1
ATOM 731 C CA . VAL A 1 95 ? 10.810 -16.803 -29.673 1.00 97.81 95 VAL A CA 1
ATOM 732 C C . VAL A 1 95 ? 10.030 -16.191 -28.510 1.00 97.81 95 VAL A C 1
ATOM 734 O O . VAL A 1 95 ? 9.287 -15.231 -28.698 1.00 97.81 95 VAL A O 1
ATOM 737 N N . SER A 1 96 ? 10.206 -16.721 -27.299 1.00 97.94 96 SER A N 1
ATOM 738 C CA . SER A 1 96 ? 9.576 -16.182 -26.091 1.00 97.94 96 SER A CA 1
ATOM 739 C C . SER A 1 96 ? 10.030 -14.762 -25.776 1.00 97.94 96 SER A C 1
ATOM 741 O O . SER A 1 96 ? 9.199 -13.882 -25.539 1.00 97.94 96 SER A O 1
ATOM 743 N N . ASP A 1 97 ? 11.337 -14.527 -25.821 1.00 98.38 97 ASP A N 1
ATOM 744 C CA . ASP A 1 97 ? 11.938 -13.232 -25.523 1.00 98.38 97 ASP A CA 1
ATOM 745 C C . ASP A 1 97 ? 11.540 -12.177 -26.560 1.00 98.38 97 ASP A C 1
ATOM 747 O O . ASP A 1 97 ? 11.136 -11.068 -26.199 1.00 98.38 97 ASP A O 1
ATOM 751 N N . PHE A 1 98 ? 11.561 -12.543 -27.843 1.00 98.19 98 PHE A N 1
ATOM 752 C CA . PHE A 1 98 ? 11.117 -11.675 -28.928 1.00 98.19 98 PHE A CA 1
ATOM 753 C C . PHE A 1 98 ? 9.632 -11.308 -28.802 1.00 98.19 98 PHE A C 1
ATOM 755 O O . PHE A 1 98 ? 9.272 -10.126 -28.813 1.00 98.19 98 PHE A O 1
ATOM 762 N N . ASP A 1 99 ? 8.759 -12.305 -28.633 1.00 98.25 99 ASP A N 1
ATOM 763 C CA . ASP A 1 99 ? 7.314 -12.089 -28.560 1.00 98.25 99 ASP A CA 1
ATOM 764 C C . ASP A 1 99 ? 6.924 -11.215 -27.366 1.00 98.25 99 ASP A C 1
ATOM 766 O O . ASP A 1 99 ? 6.060 -10.337 -27.488 1.00 98.25 99 ASP A O 1
ATOM 770 N N . VAL A 1 100 ? 7.537 -11.446 -26.198 1.00 98.25 100 VAL A N 1
ATOM 771 C CA . VAL A 1 100 ? 7.197 -10.680 -24.997 1.00 98.25 100 VAL A CA 1
ATOM 772 C C . VAL A 1 100 ? 7.652 -9.230 -25.105 1.00 98.25 100 VAL A C 1
ATOM 774 O O . VAL A 1 100 ? 6.902 -8.334 -24.708 1.00 98.25 100 VAL A O 1
ATOM 777 N N . LEU A 1 101 ? 8.836 -8.979 -25.671 1.00 98.19 101 LEU A N 1
ATOM 778 C CA . LEU A 1 101 ? 9.335 -7.624 -25.888 1.00 98.19 101 LEU A CA 1
ATOM 779 C C . LEU A 1 101 ? 8.439 -6.892 -26.887 1.00 98.19 101 LEU A C 1
ATOM 781 O O . LEU A 1 101 ? 7.919 -5.828 -26.554 1.00 98.19 101 LEU A O 1
ATOM 785 N N . SER A 1 102 ? 8.127 -7.519 -28.027 1.00 97.38 102 SER A N 1
ATOM 786 C CA . SER A 1 102 ? 7.205 -6.962 -29.024 1.00 97.38 102 SER A CA 1
ATOM 787 C C . SER A 1 102 ? 5.828 -6.648 -28.425 1.00 97.38 102 SER A C 1
ATOM 789 O O . SER A 1 102 ? 5.253 -5.580 -28.653 1.00 97.38 102 SER A O 1
ATOM 791 N N . SER A 1 103 ? 5.285 -7.555 -27.607 1.00 97.69 103 SER A N 1
ATOM 792 C CA . SER A 1 103 ? 4.010 -7.353 -26.913 1.00 97.69 103 SER A CA 1
ATOM 793 C C . SER A 1 103 ? 4.068 -6.195 -25.911 1.00 97.69 103 SER A C 1
ATOM 795 O O . SER A 1 103 ? 3.165 -5.355 -25.879 1.00 97.69 103 SER A O 1
ATOM 797 N N . CYS A 1 104 ? 5.140 -6.095 -25.125 1.00 97.69 104 CYS A N 1
ATOM 798 C CA . CYS A 1 104 ? 5.335 -4.994 -24.185 1.00 97.69 104 CYS A CA 1
ATOM 799 C C . CYS A 1 104 ? 5.439 -3.647 -24.922 1.00 97.69 104 CYS A C 1
ATOM 801 O O . CYS A 1 104 ? 4.759 -2.684 -24.561 1.00 97.69 104 CYS A O 1
ATOM 803 N N . GLU A 1 105 ? 6.219 -3.585 -26.001 1.00 96.25 105 GLU A N 1
ATOM 804 C CA . GLU A 1 105 ? 6.447 -2.374 -26.794 1.00 96.25 105 GLU A CA 1
ATOM 805 C C . GLU A 1 105 ? 5.179 -1.856 -27.473 1.00 96.25 105 GLU A C 1
ATOM 807 O O . GLU A 1 105 ? 4.933 -0.645 -27.475 1.00 96.25 105 GLU A O 1
ATOM 812 N N . LYS A 1 106 ? 4.308 -2.754 -27.957 1.00 95.12 106 LYS A N 1
ATOM 813 C CA . LYS A 1 106 ? 2.988 -2.388 -28.506 1.00 95.12 106 LYS A CA 1
ATOM 814 C C . LYS A 1 106 ? 2.162 -1.546 -27.531 1.00 95.12 106 LYS A C 1
ATOM 816 O O . LYS A 1 106 ? 1.436 -0.652 -27.970 1.00 95.12 106 LYS A O 1
ATOM 821 N N . HIS A 1 107 ? 2.307 -1.793 -26.229 1.00 90.44 107 HIS A N 1
ATOM 822 C CA . HIS A 1 107 ? 1.623 -1.064 -25.158 1.00 90.44 107 HIS A CA 1
ATOM 823 C C . HIS A 1 107 ? 2.450 0.097 -24.584 1.00 90.44 107 HIS A C 1
ATOM 825 O O . HIS A 1 107 ? 1.945 0.871 -23.772 1.00 90.44 107 HIS A O 1
ATOM 831 N N . ASN A 1 108 ? 3.702 0.253 -25.017 1.00 93.19 108 ASN A N 1
ATOM 832 C CA . ASN A 1 108 ? 4.647 1.244 -24.512 1.00 93.19 108 ASN A CA 1
ATOM 833 C C . ASN A 1 108 ? 4.929 2.389 -25.500 1.00 93.19 108 ASN A C 1
ATOM 835 O O . ASN A 1 108 ? 5.852 3.167 -25.278 1.00 93.19 108 ASN A O 1
ATOM 839 N N . LYS A 1 109 ? 4.150 2.532 -26.582 1.00 90.25 109 LYS A N 1
ATOM 840 C CA . LYS A 1 109 ? 4.412 3.491 -27.680 1.00 90.25 109 LYS A CA 1
ATOM 841 C C . LYS A 1 109 ? 4.766 4.905 -27.211 1.00 90.25 109 LYS A C 1
ATOM 843 O O . LYS A 1 109 ? 5.689 5.514 -27.734 1.00 90.25 109 LYS A O 1
ATOM 848 N N . ARG A 1 110 ? 4.062 5.410 -26.193 1.00 84.69 110 ARG A N 1
ATOM 849 C CA . ARG A 1 110 ? 4.275 6.757 -25.640 1.00 84.69 110 ARG A CA 1
ATOM 850 C C . ARG A 1 110 ? 5.671 6.956 -25.040 1.00 84.69 110 ARG A C 1
ATOM 852 O O . ARG A 1 110 ? 6.167 8.076 -25.031 1.00 84.69 110 ARG A O 1
ATOM 859 N N . PHE A 1 111 ? 6.267 5.898 -24.502 1.00 84.50 111 PHE A N 1
ATOM 860 C CA . PHE A 1 111 ? 7.512 5.965 -23.744 1.00 84.50 111 PHE A CA 1
ATOM 861 C C . PHE A 1 111 ? 8.612 5.076 -24.321 1.00 84.50 111 PHE A C 1
ATOM 863 O O . PHE A 1 111 ? 9.646 4.933 -23.683 1.00 84.50 111 PHE A O 1
ATOM 870 N N . ALA A 1 112 ? 8.427 4.494 -25.507 1.00 86.50 112 ALA A N 1
ATOM 871 C CA . ALA A 1 112 ? 9.341 3.497 -26.061 1.00 86.50 112 ALA A CA 1
ATOM 872 C C . ALA A 1 112 ? 10.796 3.992 -26.143 1.00 86.50 112 ALA A C 1
ATOM 874 O O . ALA A 1 112 ? 11.703 3.256 -25.772 1.00 86.50 112 ALA A O 1
ATOM 875 N N . GLY A 1 113 ? 11.007 5.253 -26.539 1.00 84.19 113 GLY A N 1
ATOM 876 C CA . GLY A 1 113 ? 12.345 5.850 -26.641 1.00 84.19 113 GLY A CA 1
ATOM 877 C C . GLY A 1 113 ? 12.972 6.296 -25.314 1.00 84.19 113 GLY A C 1
ATOM 878 O O . GLY A 1 113 ? 14.166 6.556 -25.274 1.00 84.19 113 GLY A O 1
ATOM 879 N N . ILE A 1 114 ? 12.192 6.394 -24.233 1.00 82.69 114 ILE A N 1
ATOM 880 C CA . ILE A 1 114 ? 12.668 6.888 -22.925 1.00 82.69 114 ILE A CA 1
ATOM 881 C C . ILE A 1 114 ? 12.775 5.732 -21.922 1.00 82.69 114 ILE A C 1
ATOM 883 O O . ILE A 1 114 ? 13.717 5.635 -21.143 1.00 82.69 114 ILE A O 1
ATOM 887 N N . TYR A 1 115 ? 11.797 4.835 -21.958 1.00 87.50 115 TYR A N 1
ATOM 888 C CA . TYR A 1 115 ? 11.636 3.704 -21.063 1.00 87.50 115 TYR A CA 1
ATOM 889 C C . TYR A 1 115 ? 11.398 2.456 -21.912 1.00 87.50 115 TYR A C 1
ATOM 891 O O . TYR A 1 115 ? 10.252 2.024 -22.017 1.00 87.50 115 TYR A O 1
ATOM 899 N N . PRO A 1 116 ? 12.421 1.881 -22.561 1.00 93.00 116 PRO A N 1
ATOM 900 C CA . PRO A 1 116 ? 12.234 0.687 -23.376 1.00 93.00 116 PRO A CA 1
ATOM 901 C C . PRO A 1 116 ? 11.772 -0.495 -22.518 1.00 93.00 116 PRO A C 1
ATOM 903 O O . PRO A 1 116 ? 12.042 -0.565 -21.314 1.00 93.00 116 PRO A O 1
ATOM 906 N N . CYS A 1 117 ? 11.052 -1.424 -23.142 1.00 95.31 117 CYS A N 1
ATOM 907 C CA . CYS A 1 117 ? 10.716 -2.687 -22.500 1.00 95.31 117 CYS A CA 1
ATOM 908 C C . CYS A 1 117 ? 11.973 -3.547 -22.361 1.00 95.31 117 CYS A C 1
ATOM 910 O O . CYS A 1 117 ? 12.784 -3.624 -23.280 1.00 95.31 117 CYS A O 1
ATOM 912 N N . LYS A 1 118 ? 12.128 -4.200 -21.210 1.00 95.31 118 LYS A N 1
ATOM 913 C CA . LYS A 1 118 ? 13.233 -5.118 -20.927 1.00 95.31 118 LYS A CA 1
ATOM 914 C C . LYS A 1 118 ? 12.694 -6.408 -20.321 1.00 95.31 118 LYS A C 1
ATOM 916 O O . LYS A 1 118 ? 11.679 -6.386 -19.622 1.00 95.31 118 LYS A O 1
ATOM 921 N N . LEU A 1 119 ? 13.370 -7.523 -20.581 1.00 96.94 119 LEU A N 1
ATOM 922 C CA . LEU A 1 119 ? 13.066 -8.812 -19.957 1.00 96.94 119 LEU A CA 1
ATOM 923 C C . LEU A 1 119 ? 13.348 -8.729 -18.457 1.00 96.94 119 LEU A C 1
ATOM 925 O O . LEU A 1 119 ? 14.414 -8.294 -18.066 1.00 96.94 119 LEU A O 1
ATOM 929 N N . ILE A 1 120 ? 12.449 -9.148 -17.585 1.00 95.44 120 ILE A N 1
ATOM 930 C CA . ILE A 1 120 ? 12.710 -9.145 -16.132 1.00 95.44 120 ILE A CA 1
ATOM 931 C C . ILE A 1 120 ? 12.722 -10.551 -15.548 1.00 95.44 120 ILE A C 1
ATOM 933 O O . ILE A 1 120 ? 13.355 -10.790 -14.522 1.00 95.44 120 ILE A O 1
ATOM 937 N N . ASN A 1 121 ? 12.079 -11.496 -16.229 1.00 96.94 121 ASN A N 1
ATOM 938 C CA . ASN A 1 121 ? 12.096 -12.902 -15.874 1.00 96.94 121 ASN A CA 1
ATOM 939 C C . ASN A 1 121 ? 12.096 -13.753 -17.150 1.00 96.94 121 ASN A C 1
ATOM 941 O O . ASN A 1 121 ? 11.314 -13.488 -18.063 1.00 96.94 121 ASN A O 1
ATOM 945 N N . VAL A 1 122 ? 12.973 -14.752 -17.196 1.00 97.00 122 VAL A N 1
ATOM 946 C CA . VAL A 1 122 ? 13.178 -15.665 -18.323 1.00 97.00 122 VAL A CA 1
ATOM 947 C C . VAL A 1 122 ? 13.139 -17.086 -17.780 1.00 97.00 122 VAL A C 1
ATOM 949 O O . VAL A 1 122 ? 14.048 -17.479 -17.054 1.00 97.00 122 VAL A O 1
ATOM 952 N N . SER A 1 123 ? 12.074 -17.832 -18.083 1.00 94.38 123 SER A N 1
ATOM 953 C CA . SER A 1 123 ? 11.852 -19.203 -17.599 1.00 94.38 123 SER A CA 1
ATOM 954 C C . SER A 1 123 ? 12.180 -19.358 -16.105 1.00 94.38 123 SER A C 1
ATOM 956 O O . SER A 1 123 ? 13.048 -20.130 -15.711 1.00 94.38 123 SER A O 1
ATOM 958 N N . ASP A 1 124 ? 11.521 -18.534 -15.282 1.00 93.06 124 ASP A N 1
ATOM 959 C CA . ASP A 1 124 ? 11.666 -18.441 -13.819 1.00 93.06 124 ASP A CA 1
ATOM 960 C C . ASP A 1 124 ? 12.989 -17.855 -13.302 1.00 93.06 124 ASP A C 1
ATOM 962 O O . ASP A 1 124 ? 13.099 -17.539 -12.114 1.00 93.06 124 ASP A O 1
ATOM 966 N N . LYS A 1 125 ? 13.953 -17.566 -14.180 1.00 95.19 125 LYS A N 1
ATOM 967 C CA . LYS A 1 125 ? 15.177 -16.845 -13.826 1.00 95.19 125 LYS A CA 1
ATOM 968 C C . LYS A 1 125 ? 14.958 -15.336 -13.870 1.00 95.19 125 LYS A C 1
ATOM 970 O O . LYS A 1 125 ? 14.709 -14.755 -14.925 1.00 95.19 125 LYS A O 1
ATOM 975 N N . TRP A 1 126 ? 15.096 -14.686 -12.719 1.00 94.38 126 TRP A N 1
ATOM 976 C CA . TRP A 1 126 ? 15.107 -13.227 -12.626 1.00 94.38 126 TRP A CA 1
ATOM 977 C C . TRP A 1 126 ? 16.388 -12.650 -13.220 1.00 94.38 126 TRP A C 1
ATOM 979 O O . TRP A 1 126 ? 17.483 -13.149 -12.953 1.00 94.38 126 TRP A O 1
ATOM 989 N N . LEU A 1 127 ? 16.244 -11.601 -14.027 1.00 92.88 127 LEU A N 1
ATOM 990 C CA . LEU A 1 127 ? 17.383 -10.875 -14.571 1.00 92.88 127 LEU A CA 1
ATOM 991 C C . LEU A 1 127 ? 17.772 -9.743 -13.618 1.00 92.88 127 LEU A C 1
ATOM 993 O O . LEU A 1 127 ? 16.922 -8.959 -13.193 1.00 92.88 127 LEU A O 1
ATOM 997 N N . ASN A 1 128 ? 19.062 -9.667 -13.295 1.00 81.50 128 ASN A N 1
ATOM 998 C CA . ASN A 1 128 ? 19.603 -8.608 -12.453 1.00 81.50 128 ASN A CA 1
ATOM 999 C C . ASN A 1 128 ? 19.825 -7.347 -13.285 1.00 81.50 128 ASN A C 1
ATOM 1001 O O . ASN A 1 128 ? 20.417 -7.395 -14.362 1.00 81.50 128 ASN A O 1
ATOM 1005 N N . TYR A 1 129 ? 19.391 -6.217 -12.739 1.00 76.81 129 TYR A N 1
ATOM 1006 C CA . TYR A 1 129 ? 19.600 -4.897 -13.316 1.00 76.81 129 TYR A CA 1
ATOM 1007 C C . TYR A 1 129 ? 20.477 -4.043 -12.398 1.00 76.81 129 TYR A C 1
ATOM 1009 O O . TYR A 1 129 ? 20.465 -4.260 -11.182 1.00 76.81 129 TYR A O 1
ATOM 1017 N N . PRO A 1 130 ? 21.233 -3.080 -12.959 1.00 78.94 130 PRO A N 1
ATOM 1018 C CA . PRO A 1 130 ? 21.978 -2.110 -12.167 1.00 78.94 130 PRO A CA 1
ATOM 1019 C C . PRO A 1 130 ? 21.048 -1.321 -11.240 1.00 78.94 130 PRO A C 1
ATOM 1021 O O . PRO A 1 130 ? 19.823 -1.297 -11.416 1.00 78.94 130 PRO A O 1
ATOM 1024 N N . ASN A 1 131 ? 21.636 -0.681 -10.227 1.00 85.81 131 ASN A N 1
ATOM 1025 C CA . ASN A 1 131 ? 20.885 0.112 -9.268 1.00 85.81 131 ASN A CA 1
ATOM 1026 C C . ASN A 1 131 ? 20.287 1.363 -9.931 1.00 85.81 131 ASN A C 1
ATOM 1028 O O . ASN A 1 131 ? 20.858 2.451 -9.925 1.00 85.81 131 ASN A O 1
ATOM 1032 N N . ARG A 1 132 ? 19.075 1.197 -10.449 1.00 87.00 132 ARG A N 1
ATOM 1033 C CA . ARG A 1 132 ? 18.344 2.227 -11.171 1.00 87.00 132 ARG A CA 1
ATOM 1034 C C . ARG A 1 132 ? 18.018 3.467 -10.341 1.00 87.00 132 ARG A C 1
ATOM 1036 O O . ARG A 1 132 ? 17.808 4.530 -10.917 1.00 87.00 132 ARG A O 1
ATOM 1043 N N . ALA A 1 133 ? 17.946 3.362 -9.015 1.00 91.50 133 ALA A N 1
ATOM 1044 C CA . ALA A 1 133 ? 17.704 4.540 -8.194 1.00 91.50 133 ALA A CA 1
ATOM 1045 C C . ALA A 1 133 ? 18.848 5.545 -8.308 1.00 91.50 133 ALA A C 1
ATOM 1047 O O . ALA A 1 133 ? 18.561 6.727 -8.460 1.00 91.50 133 ALA A O 1
ATOM 1048 N N . GLN A 1 134 ? 20.101 5.079 -8.318 1.00 90.56 134 GLN A N 1
ATOM 1049 C CA . GLN A 1 134 ? 21.256 5.964 -8.453 1.00 90.56 134 GLN A CA 1
ATOM 1050 C C . GLN A 1 134 ? 21.219 6.710 -9.785 1.00 90.56 134 GLN A C 1
ATOM 1052 O O . GLN A 1 134 ? 21.253 7.933 -9.796 1.00 90.56 134 GLN A O 1
ATOM 1057 N N . GLU A 1 135 ? 20.996 5.986 -10.885 1.00 90.00 135 GLU A N 1
ATOM 1058 C CA . GLU A 1 135 ? 20.862 6.602 -12.207 1.00 90.00 135 GLU A CA 1
ATOM 1059 C C . GLU A 1 135 ? 19.764 7.675 -12.214 1.00 90.00 135 GLU A C 1
ATOM 1061 O O . GLU A 1 135 ? 19.972 8.771 -12.715 1.00 90.00 135 GLU A O 1
ATOM 1066 N N . ILE A 1 136 ? 18.587 7.392 -11.638 1.00 92.19 136 ILE A N 1
ATOM 1067 C CA . ILE A 1 136 ? 17.503 8.383 -11.573 1.00 92.19 136 ILE A CA 1
ATOM 1068 C C . ILE A 1 136 ? 17.937 9.617 -10.782 1.00 92.19 136 ILE A C 1
ATOM 1070 O O . ILE A 1 136 ? 17.652 10.723 -11.234 1.00 92.19 136 ILE A O 1
ATOM 1074 N N . LEU A 1 137 ? 18.568 9.428 -9.619 1.00 93.12 137 LEU A N 1
ATOM 1075 C CA . LEU A 1 137 ? 19.022 10.518 -8.753 1.00 93.12 137 LEU A CA 1
ATOM 1076 C C . LEU A 1 137 ? 20.046 11.408 -9.461 1.00 93.12 137 LEU A C 1
ATOM 1078 O O . LEU A 1 137 ? 19.917 12.625 -9.378 1.00 93.12 137 LEU A O 1
ATOM 1082 N N . ASP A 1 138 ? 20.976 10.817 -10.212 1.00 91.75 138 ASP A N 1
ATOM 1083 C CA . ASP A 1 138 ? 22.008 11.542 -10.964 1.00 91.75 138 ASP A CA 1
ATOM 1084 C C . ASP A 1 138 ? 21.415 12.444 -12.066 1.00 91.75 138 ASP A C 1
ATOM 1086 O O . ASP A 1 138 ? 21.999 13.466 -12.420 1.00 91.75 138 ASP A O 1
ATOM 1090 N N . PHE A 1 139 ? 20.234 12.099 -12.596 1.00 92.38 139 PHE A N 1
ATOM 1091 C CA . PHE A 1 139 ? 19.512 12.902 -13.593 1.00 92.38 139 PHE A CA 1
ATOM 1092 C C . PHE A 1 139 ? 18.487 13.876 -12.990 1.00 92.38 139 PHE A C 1
ATOM 1094 O O . PHE A 1 139 ? 17.809 14.587 -13.743 1.00 92.38 139 PHE A O 1
ATOM 1101 N N . LEU A 1 140 ? 18.302 13.910 -11.664 1.00 95.06 140 LEU A N 1
ATOM 1102 C CA . LEU A 1 140 ? 17.407 14.894 -11.057 1.00 95.06 140 LEU A CA 1
ATOM 1103 C C . LEU A 1 140 ? 18.055 16.280 -11.062 1.00 95.06 140 LEU A C 1
ATOM 1105 O O . LEU A 1 140 ? 19.257 16.401 -10.842 1.00 95.06 140 LEU A O 1
ATOM 1109 N N . PRO A 1 141 ? 17.266 17.347 -11.273 1.00 96.06 141 PRO A N 1
ATOM 1110 C CA . PRO A 1 141 ? 17.780 18.688 -11.077 1.00 96.06 141 PRO A CA 1
ATOM 1111 C C . PRO A 1 141 ? 18.180 18.869 -9.613 1.00 96.06 141 PRO A C 1
ATOM 1113 O O . PRO A 1 141 ? 17.483 18.402 -8.704 1.00 96.06 141 PRO A O 1
ATOM 1116 N N . GLU A 1 142 ? 19.275 19.589 -9.398 1.00 92.81 142 GLU A N 1
ATOM 1117 C CA . GLU A 1 142 ? 19.713 19.956 -8.060 1.00 92.81 142 GLU A CA 1
ATOM 1118 C C . GLU A 1 142 ? 18.604 20.741 -7.348 1.00 92.81 142 GLU A C 1
ATOM 1120 O O . GLU A 1 142 ? 17.983 21.652 -7.908 1.00 92.81 142 GLU A O 1
ATOM 1125 N N . PHE A 1 143 ? 18.323 20.357 -6.105 1.00 93.56 143 PHE A N 1
ATOM 1126 C CA . PHE A 1 143 ? 17.313 21.005 -5.286 1.00 93.56 143 PHE A CA 1
ATOM 1127 C C . PHE A 1 143 ? 17.774 21.103 -3.835 1.00 93.56 143 PHE A C 1
ATOM 1129 O O . PHE A 1 143 ? 18.017 20.094 -3.175 1.00 93.56 143 PHE A O 1
ATOM 1136 N N . ALA A 1 144 ? 17.773 22.330 -3.321 1.00 90.75 144 ALA A N 1
ATOM 1137 C CA . ALA A 1 144 ? 17.877 22.633 -1.903 1.00 90.75 144 ALA A CA 1
ATOM 1138 C C . ALA A 1 144 ? 16.770 23.636 -1.524 1.00 90.75 144 ALA A C 1
ATOM 1140 O O . ALA A 1 144 ? 16.542 24.607 -2.257 1.00 90.75 144 ALA A O 1
ATOM 1141 N N . PRO A 1 145 ? 16.037 23.427 -0.415 1.00 91.44 145 PRO A N 1
ATOM 1142 C CA . PRO A 1 145 ? 15.045 24.394 0.031 1.00 91.44 145 PRO A CA 1
ATOM 1143 C C . PRO A 1 145 ? 15.706 25.685 0.517 1.00 91.44 145 PRO A C 1
ATOM 1145 O O . PRO A 1 145 ? 16.795 25.673 1.086 1.00 91.44 145 PRO A O 1
ATOM 1148 N N . LYS A 1 146 ? 15.011 26.811 0.338 1.00 90.44 146 LYS A N 1
ATOM 1149 C CA . LYS A 1 146 ? 15.425 28.088 0.929 1.00 90.44 146 LYS A CA 1
ATOM 1150 C C . LYS A 1 146 ? 15.254 28.042 2.450 1.00 90.44 146 LYS A C 1
ATOM 1152 O O . LYS A 1 146 ? 14.283 27.464 2.936 1.00 90.44 146 LYS A O 1
ATOM 1157 N N . SER A 1 147 ? 16.163 28.692 3.172 1.00 89.31 147 SER A N 1
ATOM 1158 C CA . SER A 1 147 ? 16.084 28.879 4.625 1.00 89.31 147 SER A CA 1
ATOM 1159 C C . SER A 1 147 ? 15.343 30.182 4.973 1.00 89.31 147 SER A C 1
ATOM 1161 O O . SER A 1 147 ? 15.605 31.196 4.322 1.00 89.31 147 SER A O 1
ATOM 1163 N N . PRO A 1 148 ? 14.465 30.201 5.995 1.00 91.75 148 PRO A N 1
ATOM 1164 C CA . PRO A 1 148 ? 14.009 29.055 6.787 1.00 91.75 148 PRO A CA 1
ATOM 1165 C C . PRO A 1 148 ? 13.123 28.101 5.968 1.00 91.75 148 PRO A C 1
ATOM 1167 O O . PRO A 1 148 ? 12.365 28.528 5.098 1.00 91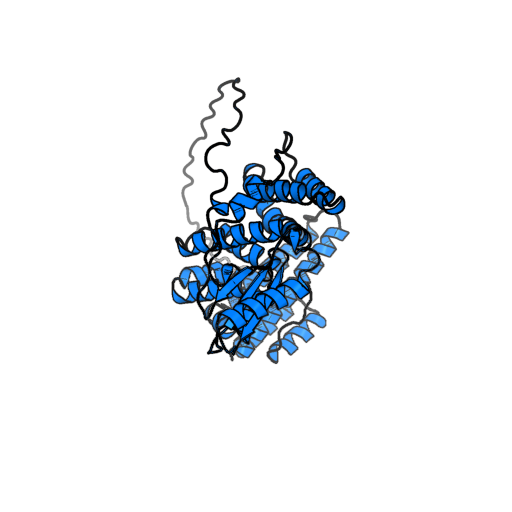.75 148 PRO A O 1
ATOM 1170 N N . ILE A 1 149 ? 13.216 26.799 6.258 1.00 95.19 149 ILE A N 1
ATOM 1171 C CA . ILE A 1 149 ? 12.512 25.766 5.490 1.00 95.19 149 ILE A CA 1
ATOM 1172 C C . ILE A 1 149 ? 11.029 25.735 5.877 1.00 95.19 149 ILE A C 1
ATOM 1174 O O . ILE A 1 149 ? 10.665 25.266 6.955 1.00 95.19 149 ILE A O 1
ATOM 1178 N N . ASP A 1 150 ? 10.160 26.151 4.955 1.00 95.06 150 ASP A N 1
ATOM 1179 C CA . ASP A 1 150 ? 8.713 25.948 5.061 1.00 95.06 150 ASP A CA 1
ATOM 1180 C C . ASP A 1 150 ? 8.290 24.650 4.347 1.00 95.06 150 ASP A C 1
ATOM 1182 O O . ASP A 1 150 ? 8.176 24.572 3.119 1.00 95.06 150 ASP A O 1
ATOM 1186 N N . LEU A 1 151 ? 8.017 23.609 5.139 1.00 95.25 151 LEU A N 1
ATOM 1187 C CA . LEU A 1 151 ? 7.581 22.293 4.660 1.00 95.25 151 LEU A CA 1
ATOM 1188 C C . LEU A 1 151 ? 6.201 22.304 3.978 1.00 95.25 151 LEU A C 1
ATOM 1190 O O . LEU A 1 151 ? 5.932 21.465 3.108 1.00 95.25 151 LEU A O 1
ATOM 1194 N N . ARG A 1 152 ? 5.313 23.236 4.350 1.00 93.50 152 ARG A N 1
ATOM 1195 C CA . ARG A 1 152 ? 4.007 23.401 3.701 1.00 93.50 152 ARG A CA 1
ATOM 1196 C C . ARG A 1 152 ? 4.205 24.014 2.321 1.00 93.50 152 ARG A C 1
ATOM 1198 O O . ARG A 1 152 ? 3.679 23.466 1.347 1.00 93.50 152 ARG A O 1
ATOM 1205 N N . GLN A 1 153 ? 5.003 25.077 2.231 1.00 94.88 153 GLN A N 1
ATOM 1206 C CA . GLN A 1 153 ? 5.332 25.713 0.959 1.00 94.88 153 GLN A CA 1
ATOM 1207 C C . GLN A 1 153 ? 6.070 24.744 0.030 1.00 94.88 153 GLN A C 1
ATOM 1209 O O . GLN A 1 153 ? 5.714 24.631 -1.138 1.00 94.88 153 GLN A O 1
ATOM 1214 N N . LEU A 1 154 ? 7.031 23.968 0.539 1.00 95.50 154 LEU A N 1
ATOM 1215 C CA . LEU A 1 154 ? 7.768 22.983 -0.259 1.00 95.50 154 LEU A CA 1
ATOM 1216 C C . LEU A 1 154 ? 6.840 21.946 -0.907 1.00 95.50 154 LEU A C 1
ATOM 1218 O O . LEU A 1 154 ? 6.964 21.651 -2.099 1.00 95.50 154 LEU A O 1
ATOM 1222 N N . ARG A 1 155 ? 5.867 21.422 -0.151 1.00 93.19 155 ARG A N 1
ATOM 1223 C CA . ARG A 1 155 ? 4.830 20.533 -0.699 1.00 93.19 155 ARG A CA 1
ATOM 1224 C C . ARG A 1 155 ? 3.988 21.217 -1.771 1.00 93.19 155 ARG A C 1
ATOM 1226 O O . ARG A 1 155 ? 3.679 20.573 -2.771 1.00 93.19 155 ARG A O 1
ATOM 1233 N N . SER A 1 156 ? 3.602 22.475 -1.546 1.00 93.38 156 SER A N 1
ATOM 1234 C CA . SER A 1 156 ? 2.835 23.261 -2.517 1.00 93.38 156 SER A CA 1
ATOM 1235 C C . SER A 1 156 ? 3.620 23.441 -3.816 1.00 93.38 156 SER A C 1
ATOM 1237 O O . SER A 1 156 ? 3.128 23.075 -4.878 1.00 93.38 156 SER A O 1
ATOM 1239 N N . ASN A 1 157 ? 4.885 23.854 -3.721 1.00 94.81 157 ASN A N 1
ATOM 1240 C CA . ASN A 1 157 ? 5.780 24.038 -4.864 1.00 94.81 157 ASN A CA 1
ATOM 1241 C C . ASN A 1 157 ? 5.981 22.736 -5.651 1.00 94.81 157 ASN A C 1
ATOM 1243 O O . ASN A 1 157 ? 6.011 22.745 -6.874 1.00 94.81 157 ASN A O 1
ATOM 1247 N N . SER A 1 158 ? 6.099 21.594 -4.965 1.00 94.94 158 SER A N 1
ATOM 1248 C CA . SER A 1 158 ? 6.180 20.295 -5.644 1.00 94.94 158 SER A CA 1
ATOM 1249 C C . SER A 1 158 ? 4.887 19.951 -6.399 1.00 94.94 158 SER A C 1
ATOM 1251 O O . SER A 1 158 ? 4.950 19.342 -7.463 1.00 94.94 158 SER A O 1
ATOM 1253 N N . ASN A 1 159 ? 3.710 20.329 -5.883 1.00 92.62 159 ASN A N 1
ATOM 1254 C CA . ASN A 1 159 ? 2.445 20.153 -6.610 1.00 92.62 159 ASN A CA 1
ATOM 1255 C C . ASN A 1 159 ? 2.356 21.080 -7.831 1.00 92.62 159 ASN A C 1
ATOM 1257 O O . ASN A 1 159 ? 1.861 20.659 -8.873 1.00 92.62 159 ASN A O 1
ATOM 1261 N N . GLU A 1 160 ? 2.833 22.316 -7.711 1.00 96.19 160 GLU A N 1
ATOM 1262 C CA . GLU A 1 160 ? 2.894 23.273 -8.817 1.00 96.19 160 GLU A CA 1
ATOM 1263 C C . GLU A 1 160 ? 3.803 22.760 -9.943 1.00 96.19 160 GLU A C 1
ATOM 1265 O O . GLU A 1 160 ? 3.392 22.728 -11.101 1.00 96.19 160 GLU A O 1
ATOM 1270 N N . ASP A 1 161 ? 4.983 22.224 -9.613 1.00 97.81 161 ASP A N 1
ATOM 1271 C CA . ASP A 1 161 ? 5.852 21.577 -10.604 1.00 97.81 161 ASP A CA 1
ATOM 1272 C C . ASP A 1 161 ? 5.146 20.417 -11.318 1.00 97.81 161 ASP A C 1
ATOM 1274 O O . ASP A 1 161 ? 5.300 20.241 -12.526 1.00 97.81 161 ASP A O 1
ATOM 1278 N N . MET A 1 162 ? 4.343 19.624 -10.598 1.00 95.38 162 MET A N 1
ATOM 1279 C CA . MET A 1 162 ? 3.543 18.558 -11.212 1.00 95.38 162 MET A CA 1
ATOM 1280 C C . MET A 1 162 ? 2.512 19.111 -12.202 1.00 95.38 162 MET A C 1
ATOM 1282 O O . MET A 1 162 ? 2.322 18.519 -13.265 1.00 95.38 162 MET A O 1
ATOM 1286 N N . GLN A 1 163 ? 1.845 20.219 -11.867 1.00 95.06 163 GLN A N 1
ATOM 1287 C CA . GLN A 1 163 ? 0.862 20.873 -12.739 1.00 95.06 163 GLN A CA 1
ATOM 1288 C C . GLN A 1 163 ? 1.529 21.456 -13.990 1.00 95.06 163 GLN A C 1
ATOM 1290 O O . GLN A 1 163 ? 1.038 21.254 -15.101 1.00 95.06 163 GLN A O 1
ATOM 1295 N N . ASN A 1 164 ? 2.705 22.058 -13.818 1.00 97.00 164 ASN A N 1
ATOM 1296 C CA . ASN A 1 164 ? 3.522 22.623 -14.890 1.00 97.00 164 ASN A CA 1
ATOM 1297 C C . ASN A 1 164 ? 4.312 21.565 -15.683 1.00 97.00 164 ASN A C 1
ATOM 1299 O O . ASN A 1 164 ? 5.069 21.911 -16.584 1.00 97.00 164 ASN A O 1
ATOM 1303 N N . LYS A 1 165 ? 4.126 20.269 -15.386 1.00 95.94 165 LYS A N 1
ATOM 1304 C CA . LYS A 1 165 ? 4.833 19.129 -16.005 1.00 95.94 165 LYS A CA 1
ATOM 1305 C C . LYS A 1 165 ? 6.356 19.132 -15.785 1.00 95.94 165 LYS A C 1
ATOM 1307 O O . LYS A 1 165 ? 7.065 18.358 -16.427 1.00 95.94 165 LYS A O 1
ATOM 1312 N N . ASN A 1 166 ? 6.848 19.900 -14.814 1.00 97.12 166 ASN A N 1
ATOM 1313 C CA . ASN A 1 166 ? 8.235 19.914 -14.342 1.00 97.12 166 ASN A CA 1
ATOM 1314 C C . ASN A 1 166 ? 8.510 18.715 -13.418 1.00 97.12 166 ASN A C 1
ATOM 1316 O O . ASN A 1 166 ? 8.919 18.848 -12.264 1.00 97.12 166 ASN A O 1
ATOM 1320 N N . TYR A 1 167 ? 8.251 17.505 -13.914 1.00 96.50 167 TYR A N 1
ATOM 1321 C CA . TYR A 1 167 ? 8.184 16.306 -13.082 1.00 96.50 167 TYR A CA 1
ATOM 1322 C C . TYR A 1 167 ? 9.500 15.931 -12.391 1.00 96.50 167 TYR A C 1
ATOM 1324 O O . TYR A 1 167 ? 9.465 15.413 -11.276 1.00 96.50 167 TYR A O 1
ATOM 1332 N N . ALA A 1 168 ? 10.648 16.199 -13.019 1.00 96.75 168 ALA A N 1
ATOM 1333 C CA . ALA A 1 168 ? 11.952 15.922 -12.421 1.00 96.75 168 ALA A CA 1
ATOM 1334 C C . ALA A 1 168 ? 12.208 16.808 -11.188 1.00 96.75 168 ALA A C 1
ATOM 1336 O O . ALA A 1 168 ? 12.604 16.300 -10.142 1.00 96.75 168 ALA A O 1
ATOM 1337 N N . MET A 1 169 ? 11.875 18.103 -11.265 1.00 97.94 169 MET A N 1
ATOM 1338 C CA . MET A 1 169 ? 11.955 19.023 -10.122 1.00 97.94 169 MET A CA 1
ATOM 1339 C C . MET A 1 169 ? 10.935 18.664 -9.037 1.00 97.94 169 MET A C 1
ATOM 1341 O O . MET A 1 169 ? 11.266 18.632 -7.849 1.00 97.94 169 MET A O 1
ATOM 1345 N N . ALA A 1 170 ? 9.712 18.295 -9.438 1.00 98.12 170 ALA A N 1
ATOM 1346 C CA . ALA A 1 170 ? 8.718 17.782 -8.503 1.00 98.12 170 ALA A CA 1
ATOM 1347 C C . ALA A 1 170 ? 9.254 16.564 -7.733 1.00 98.12 170 ALA A C 1
ATOM 1349 O O . ALA A 1 170 ? 9.053 16.484 -6.521 1.00 98.12 170 ALA A O 1
ATOM 1350 N N . LEU A 1 171 ? 9.940 15.639 -8.419 1.00 97.81 171 LEU A N 1
ATOM 1351 C CA . LEU A 1 171 ? 10.540 14.450 -7.817 1.00 97.81 171 LEU A CA 1
ATOM 1352 C C . LEU A 1 171 ? 11.694 14.803 -6.877 1.00 97.81 171 LEU A C 1
ATOM 1354 O O . LEU A 1 171 ? 11.693 14.311 -5.752 1.00 97.81 171 LEU A O 1
ATOM 1358 N N . ALA A 1 172 ? 12.610 15.687 -7.280 1.00 97.44 172 ALA A N 1
ATOM 1359 C CA . ALA A 1 172 ? 13.706 16.151 -6.426 1.00 97.44 172 ALA A CA 1
ATOM 1360 C C . ALA A 1 172 ? 13.178 16.703 -5.087 1.00 97.44 172 ALA A C 1
ATOM 1362 O O . ALA A 1 172 ? 13.596 16.270 -4.012 1.00 97.44 172 ALA A O 1
ATOM 1363 N N . LYS A 1 173 ? 12.134 17.546 -5.136 1.00 97.31 173 LYS A N 1
ATOM 1364 C CA . LYS A 1 173 ? 11.444 18.062 -3.939 1.00 97.31 173 LYS A CA 1
ATOM 1365 C C . LYS A 1 173 ? 10.794 16.960 -3.096 1.00 97.31 173 LYS A C 1
ATOM 1367 O O . LYS A 1 173 ? 10.784 17.059 -1.871 1.00 97.31 173 LYS A O 1
ATOM 1372 N N . ARG A 1 174 ? 10.230 15.912 -3.714 1.00 96.25 174 ARG A N 1
ATOM 1373 C CA . ARG A 1 174 ? 9.600 14.785 -2.989 1.00 96.25 174 ARG A CA 1
ATOM 1374 C C . ARG A 1 174 ? 10.613 13.900 -2.289 1.00 96.25 174 ARG A C 1
ATOM 1376 O O . ARG A 1 174 ? 10.360 13.527 -1.146 1.00 96.25 174 ARG A O 1
ATOM 1383 N N . VAL A 1 175 ? 11.720 13.591 -2.961 1.00 96.12 175 VAL A N 1
ATOM 1384 C CA . VAL A 1 175 ? 12.835 12.836 -2.382 1.00 96.12 175 VAL A CA 1
ATOM 1385 C C . VAL A 1 175 ? 13.358 13.582 -1.161 1.00 96.12 175 VAL A C 1
ATOM 1387 O O . VAL A 1 175 ? 13.327 13.028 -0.063 1.00 96.12 175 VAL A O 1
ATOM 1390 N N . TRP A 1 176 ? 13.675 14.872 -1.325 1.00 95.44 176 TRP A N 1
ATOM 1391 C CA . TRP A 1 176 ? 14.133 15.718 -0.226 1.00 95.44 176 TRP A CA 1
ATOM 1392 C C . TRP A 1 176 ? 13.124 15.746 0.930 1.00 95.44 176 TRP A C 1
ATOM 1394 O O . TRP A 1 176 ? 13.467 15.468 2.075 1.00 95.44 176 TRP A O 1
ATOM 1404 N N . PHE A 1 177 ? 11.845 16.010 0.641 1.00 95.19 177 PHE A N 1
ATOM 1405 C CA . PHE A 1 177 ? 10.807 16.075 1.673 1.00 95.19 177 PHE A CA 1
ATOM 1406 C C . PHE A 1 177 ? 10.668 14.762 2.444 1.00 95.19 177 PHE A C 1
ATOM 1408 O O . PHE A 1 177 ? 10.472 14.763 3.655 1.00 95.19 177 PHE A O 1
ATOM 1415 N N . HIS A 1 178 ? 10.736 13.625 1.760 1.00 94.88 178 HIS A N 1
ATOM 1416 C CA . HIS A 1 178 ? 10.589 12.340 2.423 1.00 94.88 178 HIS A CA 1
ATOM 1417 C C . HIS A 1 178 ? 11.779 12.000 3.326 1.00 94.88 178 HIS A C 1
ATOM 1419 O O . HIS A 1 178 ? 11.564 11.403 4.382 1.00 94.88 178 HIS A O 1
ATOM 1425 N N . GLN A 1 179 ? 12.990 12.393 2.930 1.00 92.31 179 GLN A N 1
ATOM 1426 C CA . GLN A 1 179 ? 14.213 12.160 3.697 1.00 92.31 179 GLN A CA 1
ATOM 1427 C C . GLN A 1 179 ? 14.330 13.112 4.893 1.00 92.31 179 GLN A C 1
ATOM 1429 O O . GLN A 1 179 ? 14.519 12.654 6.013 1.00 92.31 179 GLN A O 1
ATOM 1434 N N . TYR A 1 180 ? 14.136 14.414 4.676 1.00 93.38 180 TYR A N 1
ATOM 1435 C CA . TYR A 1 180 ? 14.578 15.442 5.625 1.00 93.38 180 TYR A CA 1
ATOM 1436 C C . TYR A 1 180 ? 13.446 16.151 6.381 1.00 93.38 180 TYR A C 1
ATOM 1438 O O . TYR A 1 180 ? 13.707 16.887 7.331 1.00 93.38 180 TYR A O 1
ATOM 1446 N N . ALA A 1 181 ? 12.167 15.949 6.029 1.00 94.31 181 ALA A N 1
ATOM 1447 C CA . ALA A 1 181 ? 11.080 16.696 6.680 1.00 94.31 181 ALA A CA 1
ATOM 1448 C C . ALA A 1 181 ? 10.999 16.473 8.199 1.00 94.31 181 ALA A C 1
ATOM 1450 O O . ALA A 1 181 ? 10.588 17.384 8.912 1.00 94.31 181 ALA A O 1
ATOM 1451 N N . LEU A 1 182 ? 11.378 15.290 8.694 1.00 93.75 182 LEU A N 1
ATOM 1452 C CA . LEU A 1 182 ? 11.336 14.996 10.131 1.00 93.75 182 LEU A CA 1
ATOM 1453 C C . LEU A 1 182 ? 12.502 15.618 10.903 1.00 93.75 182 LEU A C 1
ATOM 1455 O O . LEU A 1 182 ? 12.346 15.877 12.089 1.00 93.75 182 LEU A O 1
ATOM 1459 N N . GLU A 1 183 ? 13.620 15.901 10.232 1.00 93.88 183 GLU A N 1
ATOM 1460 C CA . GLU A 1 183 ? 14.740 16.651 10.813 1.00 93.88 183 GLU A CA 1
ATOM 1461 C C . GLU A 1 183 ? 14.376 18.130 10.987 1.00 93.88 183 GLU A C 1
ATOM 1463 O O . GLU A 1 183 ? 14.783 18.765 11.954 1.00 93.88 183 GLU A O 1
ATOM 1468 N N . VAL A 1 184 ? 13.561 18.671 10.075 1.00 94.31 184 VAL A N 1
ATOM 1469 C CA . VAL A 1 184 ? 13.037 20.040 10.180 1.00 94.31 184 VAL A CA 1
ATOM 1470 C C . VAL A 1 184 ? 11.904 20.127 11.201 1.00 94.31 184 VAL A C 1
ATOM 1472 O O . VAL A 1 184 ? 11.849 21.068 11.990 1.00 94.31 184 VAL A O 1
ATOM 1475 N N . ASN A 1 185 ? 10.960 19.181 11.168 1.00 92.88 185 ASN A N 1
ATOM 1476 C CA . ASN A 1 185 ? 9.848 19.131 12.110 1.00 92.88 185 ASN A CA 1
ATOM 1477 C C . ASN A 1 185 ? 9.284 17.707 12.246 1.00 92.88 185 ASN A C 1
ATOM 1479 O O . ASN A 1 185 ? 8.563 17.216 11.373 1.00 92.88 185 ASN A O 1
ATOM 1483 N N . GLU A 1 186 ? 9.521 17.077 13.395 1.00 92.44 186 GLU A N 1
ATOM 1484 C CA . GLU A 1 186 ? 9.058 15.718 13.708 1.00 92.44 186 GLU A CA 1
ATOM 1485 C C . GLU A 1 186 ? 7.530 15.528 13.598 1.00 92.44 186 GLU A C 1
ATOM 1487 O O . GLU A 1 186 ? 7.052 14.447 13.230 1.00 92.44 186 GLU A O 1
ATOM 1492 N N . HIS A 1 187 ? 6.742 16.592 13.800 1.00 90.25 187 HIS A N 1
ATOM 1493 C CA . HIS A 1 187 ? 5.277 16.558 13.713 1.00 90.25 187 HIS A CA 1
ATOM 1494 C C . HIS A 1 187 ? 4.771 16.294 12.286 1.00 90.25 187 HIS A C 1
ATOM 1496 O O . HIS A 1 187 ? 3.602 15.959 12.083 1.00 90.25 187 HIS A O 1
ATOM 1502 N N . TYR A 1 188 ? 5.641 16.385 11.274 1.00 93.06 188 TYR A N 1
ATOM 1503 C CA . TYR A 1 188 ? 5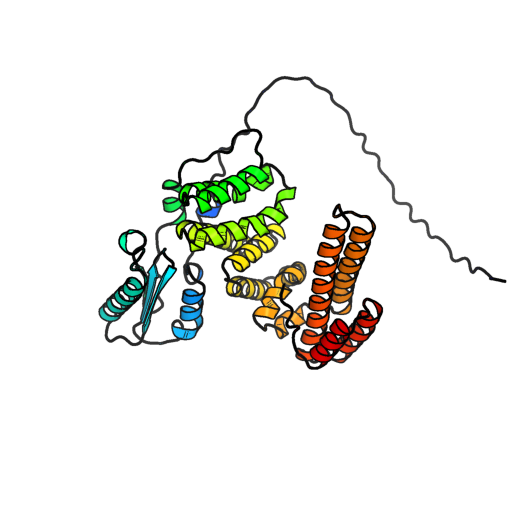.290 16.052 9.896 1.00 93.06 188 TYR A CA 1
ATOM 1504 C C . TYR A 1 188 ? 5.206 14.548 9.618 1.00 93.06 188 TYR A C 1
ATOM 1506 O O . TYR A 1 188 ? 4.824 14.183 8.507 1.00 93.06 188 TYR A O 1
ATOM 1514 N N . SER A 1 189 ? 5.479 13.664 10.586 1.00 91.44 189 SER A N 1
ATOM 1515 C CA . SER A 1 189 ? 5.417 12.203 10.398 1.00 91.44 189 SER A CA 1
ATOM 1516 C C . SER A 1 189 ? 4.107 11.729 9.751 1.00 91.44 189 SER A C 1
ATOM 1518 O O . SER A 1 189 ? 4.128 11.072 8.704 1.00 91.44 189 SER A O 1
ATOM 1520 N N . ALA A 1 190 ? 2.957 12.156 10.283 1.00 89.06 190 ALA A N 1
ATOM 1521 C CA . ALA A 1 190 ? 1.651 11.791 9.733 1.00 89.06 190 ALA A CA 1
ATOM 1522 C C . ALA A 1 190 ? 1.424 12.371 8.325 1.00 89.06 190 ALA A C 1
ATOM 1524 O O . ALA A 1 190 ? 0.931 11.682 7.432 1.00 89.06 190 ALA A O 1
ATOM 1525 N N . VAL A 1 191 ? 1.820 13.626 8.092 1.00 92.81 191 VAL A N 1
ATOM 1526 C CA . VAL A 1 191 ? 1.666 14.324 6.801 1.00 92.81 191 VAL A CA 1
ATOM 1527 C C . VAL A 1 191 ? 2.558 13.706 5.719 1.00 92.81 191 VAL A C 1
ATOM 1529 O O . VAL A 1 191 ? 2.141 13.581 4.560 1.00 92.81 191 VAL A O 1
ATOM 1532 N N . ARG A 1 192 ? 3.775 13.298 6.095 1.00 95.19 192 ARG A N 1
ATOM 1533 C CA . ARG A 1 192 ? 4.761 12.634 5.240 1.00 95.19 192 ARG A CA 1
ATOM 1534 C C . ARG A 1 192 ? 4.225 11.307 4.728 1.00 95.19 192 ARG A C 1
ATOM 1536 O O . ARG A 1 192 ? 4.215 11.100 3.517 1.00 95.19 192 ARG A O 1
ATOM 1543 N N . LEU A 1 193 ? 3.707 10.471 5.628 1.00 94.94 193 LEU A N 1
ATOM 1544 C CA . LEU A 1 193 ? 3.218 9.123 5.320 1.00 94.94 193 LEU A CA 1
ATOM 1545 C C . LEU A 1 193 ? 1.802 9.077 4.720 1.00 94.94 193 LEU A C 1
ATOM 1547 O O . LEU A 1 193 ? 1.369 8.030 4.250 1.00 94.94 193 LEU A O 1
ATOM 1551 N N . SER A 1 194 ? 1.088 10.202 4.680 1.00 92.50 194 SER A N 1
ATOM 1552 C CA . SER A 1 194 ? -0.242 10.304 4.068 1.00 92.50 194 SER A CA 1
ATOM 1553 C C . SER A 1 194 ? -0.187 11.081 2.749 1.00 92.50 194 SER A C 1
ATOM 1555 O O . SER A 1 194 ? 0.155 10.544 1.695 1.00 92.50 194 SER A O 1
ATOM 1557 N N . TYR A 1 195 ? -0.485 12.375 2.803 1.00 91.06 195 TYR A N 1
ATOM 1558 C CA . TYR A 1 195 ? -0.527 13.283 1.667 1.00 91.06 195 TYR A CA 1
ATOM 1559 C C . TYR A 1 195 ? 0.809 13.350 0.912 1.00 91.06 195 TYR A C 1
ATOM 1561 O O . TYR A 1 195 ? 0.807 13.489 -0.310 1.00 91.06 195 TYR A O 1
ATOM 1569 N N . GLY A 1 196 ? 1.942 13.253 1.623 1.00 94.44 196 GLY A N 1
ATOM 1570 C CA . GLY A 1 196 ? 3.273 13.214 1.015 1.00 94.44 196 GLY A CA 1
ATOM 1571 C C . GLY A 1 196 ? 3.426 12.025 0.064 1.00 94.44 196 GLY A C 1
ATOM 1572 O O . GLY A 1 196 ? 3.674 12.222 -1.127 1.00 94.44 196 GLY A O 1
ATOM 1573 N N . LEU A 1 197 ? 3.185 10.813 0.572 1.00 97.00 197 LEU A N 1
ATOM 1574 C CA . LEU A 1 197 ? 3.235 9.577 -0.212 1.00 97.00 197 LEU A CA 1
ATOM 1575 C C . LEU A 1 197 ? 2.160 9.511 -1.302 1.00 97.00 197 LEU A C 1
ATOM 1577 O O . LEU A 1 197 ? 2.460 9.096 -2.418 1.00 97.00 197 LEU A O 1
ATOM 1581 N N . MET A 1 198 ? 0.929 9.956 -1.029 1.00 94.94 198 MET A N 1
ATOM 1582 C CA . MET A 1 198 ? -0.131 9.993 -2.045 1.00 94.94 198 MET A CA 1
ATOM 1583 C C . MET A 1 198 ? 0.271 10.880 -3.228 1.00 94.94 198 MET A C 1
ATOM 1585 O O . MET A 1 198 ? 0.074 10.506 -4.382 1.00 94.94 198 MET A O 1
ATOM 1589 N N . SER A 1 199 ? 0.833 12.057 -2.955 1.00 94.88 199 SER A N 1
ATOM 1590 C CA . SER A 1 199 ? 1.277 12.958 -4.013 1.00 94.88 199 SER A CA 1
ATOM 1591 C C . SER A 1 199 ? 2.475 12.405 -4.781 1.00 94.88 199 SER A C 1
ATOM 1593 O O . SER A 1 199 ? 2.531 12.568 -5.997 1.00 94.88 199 SER A O 1
ATOM 1595 N N . TRP A 1 200 ? 3.405 11.722 -4.104 1.00 97.44 200 TRP A N 1
ATOM 1596 C CA . TRP A 1 200 ? 4.506 11.032 -4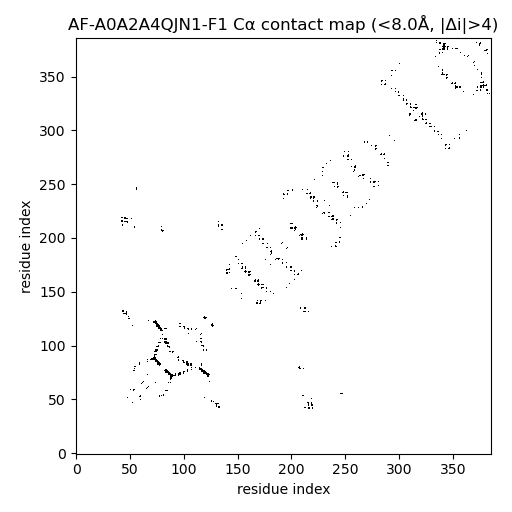.775 1.00 97.44 200 TRP A CA 1
ATOM 1597 C C . TRP A 1 200 ? 3.976 9.915 -5.686 1.00 97.44 200 TRP A C 1
ATOM 1599 O O . TRP A 1 200 ? 4.338 9.851 -6.857 1.00 97.44 200 TRP A O 1
ATOM 1609 N N . ALA A 1 201 ? 3.036 9.093 -5.218 1.00 95.44 201 ALA A N 1
ATOM 1610 C CA . ALA A 1 201 ? 2.415 8.065 -6.052 1.00 95.44 201 ALA A CA 1
ATOM 1611 C C . ALA A 1 201 ? 1.701 8.662 -7.282 1.00 95.44 201 ALA A C 1
ATOM 1613 O O . ALA A 1 201 ? 1.897 8.169 -8.391 1.00 95.44 201 ALA A O 1
ATOM 1614 N N . LYS A 1 202 ? 0.966 9.774 -7.118 1.00 94.81 202 LYS A N 1
ATOM 1615 C CA . LYS A 1 202 ? 0.344 10.513 -8.236 1.00 94.81 202 LYS A CA 1
ATOM 1616 C C . LYS A 1 202 ? 1.376 11.036 -9.240 1.00 94.81 202 LYS A C 1
ATOM 1618 O O . LYS A 1 202 ? 1.131 10.977 -10.442 1.00 94.81 202 LYS A O 1
ATOM 1623 N N . LEU A 1 203 ? 2.521 11.534 -8.765 1.00 96.31 203 LEU A N 1
ATOM 1624 C CA . LEU A 1 203 ? 3.644 11.892 -9.634 1.00 96.31 203 LEU A CA 1
ATOM 1625 C C . LEU A 1 203 ? 4.153 10.655 -10.382 1.00 96.31 203 LEU A C 1
ATOM 1627 O O . LEU A 1 203 ? 4.340 10.726 -11.588 1.00 96.31 203 LEU A O 1
ATOM 1631 N N . GLY A 1 204 ? 4.281 9.513 -9.706 1.00 93.44 204 GLY A N 1
ATOM 1632 C CA . GLY A 1 204 ? 4.669 8.232 -10.301 1.00 93.44 204 GLY A CA 1
ATOM 1633 C C . GLY A 1 204 ? 3.764 7.747 -11.438 1.00 93.44 204 GLY A C 1
ATOM 1634 O O . GLY A 1 204 ? 4.250 7.109 -12.367 1.00 93.44 204 GLY A O 1
ATOM 1635 N N . ASP A 1 205 ? 2.473 8.088 -11.414 1.00 89.94 205 ASP A N 1
ATOM 1636 C CA . ASP A 1 205 ? 1.535 7.769 -12.501 1.00 89.94 205 ASP A CA 1
ATOM 1637 C C . ASP A 1 205 ? 1.756 8.624 -13.767 1.00 89.94 205 ASP A C 1
ATOM 1639 O O . ASP A 1 205 ? 1.268 8.281 -14.846 1.00 89.94 205 ASP A O 1
ATOM 1643 N N . LYS A 1 206 ? 2.461 9.758 -13.652 1.00 91.62 206 LYS A N 1
ATOM 1644 C CA . LYS A 1 206 ? 2.777 10.673 -14.767 1.00 91.62 206 LYS A CA 1
ATOM 1645 C C . LYS A 1 206 ? 4.252 10.650 -15.159 1.00 91.62 206 LYS A C 1
ATOM 1647 O O . LYS A 1 206 ? 4.569 10.867 -16.326 1.00 91.62 206 LYS A O 1
ATOM 1652 N N . TYR A 1 207 ? 5.120 10.384 -14.191 1.00 92.25 207 TYR A N 1
ATOM 1653 C CA . TYR A 1 207 ? 6.568 10.398 -14.288 1.00 92.25 207 TYR A CA 1
ATOM 1654 C C . TYR A 1 207 ? 7.134 9.134 -13.632 1.00 92.25 207 TYR A C 1
ATOM 1656 O O . TYR A 1 207 ? 7.364 9.100 -12.418 1.00 92.25 207 TYR A O 1
ATOM 1664 N N . PRO A 1 208 ? 7.340 8.069 -14.419 1.00 90.81 208 PRO A N 1
ATOM 1665 C CA . PRO A 1 208 ? 7.666 6.754 -13.885 1.00 90.81 208 PRO A CA 1
ATOM 1666 C C . PRO A 1 208 ? 8.910 6.659 -12.982 1.00 90.81 208 PRO A C 1
ATOM 1668 O O . PRO A 1 208 ? 8.841 5.907 -12.004 1.00 90.81 208 PRO A O 1
ATOM 1671 N N . PRO A 1 209 ? 9.990 7.450 -13.180 1.00 92.56 209 PRO A N 1
ATOM 1672 C CA . PRO A 1 209 ? 11.121 7.478 -12.249 1.00 92.56 209 PRO A CA 1
ATOM 1673 C C . PRO A 1 209 ? 10.712 7.749 -10.795 1.00 92.56 209 PRO A C 1
ATOM 1675 O O . PRO A 1 209 ? 11.273 7.167 -9.868 1.00 92.56 209 PRO A O 1
ATOM 1678 N N . ALA A 1 210 ? 9.664 8.551 -10.575 1.00 95.00 210 ALA A N 1
ATOM 1679 C CA . ALA A 1 210 ? 9.154 8.812 -9.234 1.00 95.00 210 ALA A CA 1
ATOM 1680 C C . ALA A 1 210 ? 8.583 7.553 -8.577 1.00 95.00 210 ALA A C 1
ATOM 1682 O O . ALA A 1 210 ? 8.810 7.315 -7.391 1.00 95.00 210 ALA A O 1
ATOM 1683 N N . LYS A 1 211 ? 7.869 6.726 -9.345 1.00 93.12 211 LYS A N 1
ATOM 1684 C CA . LYS A 1 211 ? 7.333 5.456 -8.855 1.00 93.12 211 LYS A CA 1
ATOM 1685 C C . LYS A 1 211 ? 8.447 4.463 -8.545 1.00 93.12 211 LYS A C 1
ATOM 1687 O O . LYS A 1 211 ? 8.360 3.757 -7.541 1.00 93.12 211 LYS A O 1
ATOM 1692 N N . THR A 1 212 ? 9.484 4.436 -9.384 1.00 91.75 212 THR A N 1
ATOM 1693 C CA . THR A 1 212 ? 10.686 3.633 -9.152 1.00 91.75 212 THR A CA 1
ATOM 1694 C C . THR A 1 212 ? 11.319 4.012 -7.819 1.00 91.75 212 THR A C 1
ATOM 1696 O O . THR A 1 212 ? 11.404 3.147 -6.953 1.00 91.75 212 THR A O 1
ATOM 1699 N N . LEU A 1 213 ? 11.653 5.287 -7.585 1.00 94.88 213 LEU A N 1
ATOM 1700 C CA . LEU A 1 213 ? 12.257 5.709 -6.314 1.00 94.88 213 LEU A CA 1
ATOM 1701 C C . LEU A 1 213 ? 11.370 5.397 -5.101 1.00 94.88 213 LEU A C 1
ATOM 1703 O O . LEU A 1 213 ? 11.863 4.882 -4.104 1.00 94.88 213 LEU A O 1
ATOM 1707 N N . LEU A 1 214 ? 10.053 5.603 -5.190 1.00 95.19 214 LEU A N 1
ATOM 1708 C CA . LEU A 1 214 ? 9.142 5.275 -4.088 1.00 95.19 214 LEU A CA 1
ATOM 1709 C C . LEU A 1 214 ? 9.161 3.776 -3.724 1.00 95.19 214 LEU A C 1
ATOM 1711 O O . LEU A 1 214 ? 9.012 3.401 -2.563 1.00 95.19 214 LEU A O 1
ATOM 1715 N N . ARG A 1 215 ? 9.375 2.899 -4.706 1.00 93.00 215 ARG A N 1
ATOM 1716 C CA . ARG A 1 215 ? 9.531 1.459 -4.474 1.00 93.00 215 ARG A CA 1
ATOM 1717 C C . ARG A 1 215 ? 10.865 1.108 -3.822 1.00 93.00 215 ARG A C 1
ATOM 1719 O O . ARG A 1 215 ? 10.894 0.193 -3.006 1.00 93.00 215 ARG A O 1
ATOM 1726 N N . TYR A 1 216 ? 11.937 1.825 -4.149 1.00 93.94 216 TYR A N 1
ATOM 1727 C CA . TYR A 1 216 ? 13.211 1.684 -3.442 1.00 93.94 216 TYR A CA 1
ATOM 1728 C C . TYR A 1 216 ? 13.044 1.994 -1.955 1.00 93.94 216 TYR A C 1
ATOM 1730 O O . TYR A 1 216 ? 13.444 1.186 -1.125 1.00 93.94 216 TYR A O 1
ATOM 1738 N N . VAL A 1 217 ? 12.321 3.069 -1.617 1.00 95.25 217 VAL A N 1
ATOM 1739 C CA . VAL A 1 217 ? 11.973 3.375 -0.220 1.00 95.25 217 VAL A CA 1
ATOM 1740 C C . VAL A 1 217 ? 11.213 2.216 0.440 1.00 95.25 217 VAL A C 1
ATOM 1742 O O . VAL A 1 217 ? 11.551 1.802 1.548 1.00 95.25 217 VAL A O 1
ATOM 1745 N N . ALA A 1 218 ? 10.212 1.645 -0.242 1.00 94.56 218 ALA A N 1
ATOM 1746 C CA . ALA A 1 218 ? 9.464 0.497 0.278 1.00 94.56 218 ALA A CA 1
ATOM 1747 C C . ALA A 1 218 ? 10.373 -0.711 0.559 1.00 94.56 218 ALA A C 1
ATOM 1749 O O . ALA A 1 218 ? 10.250 -1.361 1.596 1.00 94.56 218 ALA A O 1
ATOM 1750 N N . ASN A 1 219 ? 11.281 -1.019 -0.366 1.00 92.12 219 ASN A N 1
ATOM 1751 C CA . ASN A 1 219 ? 12.156 -2.178 -0.250 1.00 92.12 219 ASN A CA 1
ATOM 1752 C C . ASN A 1 219 ? 13.237 -1.969 0.802 1.00 92.12 219 ASN A C 1
ATOM 1754 O O . ASN A 1 219 ? 13.491 -2.888 1.572 1.00 92.12 219 ASN A O 1
ATOM 1758 N N . TYR A 1 220 ? 13.796 -0.766 0.905 1.00 92.44 220 TYR A N 1
ATOM 1759 C CA . TYR A 1 220 ? 14.666 -0.406 2.014 1.00 92.44 220 TYR A CA 1
ATOM 1760 C C . TYR A 1 220 ? 13.973 -0.640 3.359 1.00 92.44 220 TYR A C 1
ATOM 1762 O O . TYR A 1 220 ? 14.506 -1.347 4.211 1.00 92.44 220 TYR A O 1
ATOM 1770 N N . ALA A 1 221 ? 12.746 -0.130 3.528 1.00 93.50 221 ALA A N 1
ATOM 1771 C CA . ALA A 1 221 ? 11.978 -0.335 4.754 1.00 93.50 221 ALA A CA 1
ATOM 1772 C C . ALA A 1 221 ? 11.731 -1.830 5.029 1.00 93.50 221 ALA A C 1
ATOM 1774 O O . ALA A 1 221 ? 11.895 -2.281 6.160 1.00 93.50 221 ALA A O 1
ATOM 1775 N N . LYS A 1 222 ? 11.408 -2.624 3.999 1.00 92.38 222 LYS A N 1
ATOM 1776 C CA . LYS A 1 222 ? 11.268 -4.085 4.109 1.00 92.38 222 LYS A CA 1
ATOM 1777 C C . LYS A 1 222 ? 12.564 -4.752 4.572 1.00 92.38 222 LYS A C 1
ATOM 1779 O O . LYS A 1 222 ? 12.528 -5.504 5.538 1.00 92.38 222 LYS A O 1
ATOM 1784 N N . HIS A 1 223 ? 13.691 -4.476 3.916 1.00 89.00 223 HIS A N 1
ATOM 1785 C CA . HIS A 1 223 ? 14.994 -5.045 4.270 1.00 89.00 223 HIS A CA 1
ATOM 1786 C C . HIS A 1 223 ? 15.390 -4.671 5.696 1.00 89.00 223 HIS A C 1
ATOM 1788 O O . HIS A 1 223 ? 15.683 -5.549 6.503 1.00 89.00 223 HIS A O 1
ATOM 1794 N N . ALA A 1 224 ? 15.255 -3.392 6.048 1.00 90.88 224 ALA A N 1
ATOM 1795 C CA . ALA A 1 224 ? 15.480 -2.900 7.396 1.00 90.88 224 ALA A CA 1
ATOM 1796 C C . ALA A 1 224 ? 14.652 -3.664 8.445 1.00 90.88 224 ALA A C 1
ATOM 1798 O O . ALA A 1 224 ? 15.163 -3.948 9.530 1.00 90.88 224 ALA A O 1
ATOM 1799 N N . LEU A 1 225 ? 13.390 -3.979 8.138 1.00 91.62 225 LEU A N 1
ATOM 1800 C CA . LEU A 1 225 ? 12.503 -4.748 9.010 1.00 91.62 225 LEU A CA 1
ATOM 1801 C C . LEU A 1 225 ? 12.847 -6.237 9.052 1.00 91.62 225 LEU A C 1
ATOM 1803 O O . LEU A 1 225 ? 12.674 -6.847 10.098 1.00 91.62 225 LEU A O 1
ATOM 1807 N N . MET A 1 226 ? 13.319 -6.829 7.957 1.00 86.75 226 MET A N 1
ATOM 1808 C CA . MET A 1 226 ? 13.725 -8.237 7.934 1.00 86.75 226 MET A CA 1
ATOM 1809 C C . MET A 1 226 ? 15.035 -8.465 8.697 1.00 86.75 226 MET A C 1
ATOM 1811 O O . MET A 1 226 ? 15.149 -9.453 9.414 1.00 86.75 226 MET A O 1
ATOM 1815 N N . GLU A 1 227 ? 15.989 -7.536 8.610 1.00 88.75 227 GLU A N 1
ATOM 1816 C CA . GLU A 1 227 ? 17.248 -7.587 9.368 1.00 88.75 227 GLU A CA 1
ATOM 1817 C C . GLU A 1 227 ? 17.033 -7.410 10.872 1.00 88.75 227 GLU A C 1
ATOM 1819 O O . GLU A 1 227 ? 17.673 -8.070 11.689 1.00 88.75 227 GLU A O 1
ATOM 1824 N N . ASN A 1 228 ? 16.125 -6.511 11.260 1.00 89.62 228 ASN A N 1
ATOM 1825 C CA . ASN A 1 228 ? 15.781 -6.302 12.659 1.00 89.62 228 ASN A CA 1
ATOM 1826 C C . ASN A 1 228 ? 14.274 -6.041 12.823 1.00 89.62 228 ASN A C 1
ATOM 1828 O O . ASN A 1 228 ? 13.835 -4.891 12.871 1.00 89.62 228 ASN A O 1
ATOM 1832 N N . PRO A 1 229 ? 13.465 -7.099 13.000 1.00 84.12 229 PRO A N 1
ATOM 1833 C CA . PRO A 1 229 ? 12.005 -6.998 13.120 1.00 84.12 229 PRO A CA 1
ATOM 1834 C C . PRO A 1 229 ? 11.529 -6.260 14.366 1.00 84.12 229 PRO A C 1
ATOM 1836 O O . PRO A 1 229 ? 10.372 -5.858 14.449 1.00 84.12 229 PRO A O 1
ATOM 1839 N N . LYS A 1 230 ? 12.412 -6.071 15.354 1.00 83.31 230 LYS A N 1
ATOM 1840 C CA . LYS A 1 230 ? 12.131 -5.258 16.541 1.00 83.31 230 LYS A CA 1
ATOM 1841 C C . LYS A 1 230 ? 12.294 -3.759 16.270 1.00 83.31 230 LYS A C 1
ATOM 1843 O O . LYS A 1 230 ? 12.124 -2.976 17.205 1.00 83.31 230 LYS A O 1
ATOM 1848 N N . LYS A 1 231 ? 12.637 -3.358 15.035 1.00 77.44 231 LYS A N 1
ATOM 1849 C CA . LYS A 1 231 ? 12.715 -1.952 14.627 1.00 77.44 231 LYS A CA 1
ATOM 1850 C C . LYS A 1 231 ? 11.412 -1.202 14.941 1.00 77.44 231 LYS A C 1
ATOM 1852 O O . LYS A 1 231 ? 10.349 -1.818 15.060 1.00 77.44 231 LYS A O 1
ATOM 1857 N N . PRO A 1 232 ? 11.490 0.132 15.103 1.00 81.25 232 PRO A N 1
ATOM 1858 C CA . PRO A 1 232 ? 10.370 0.916 15.593 1.00 81.25 232 PRO A CA 1
ATOM 1859 C C . PRO A 1 232 ? 9.132 0.805 14.702 1.00 81.25 232 PRO A C 1
ATOM 1861 O O . PRO A 1 232 ? 9.220 0.662 13.481 1.00 81.25 232 PRO A O 1
ATOM 1864 N N . TYR A 1 233 ? 7.973 0.986 15.334 1.00 86.94 233 TYR A N 1
ATOM 1865 C CA . TYR A 1 233 ? 6.667 1.121 14.686 1.00 86.94 233 TYR A CA 1
ATOM 1866 C C . TYR A 1 233 ? 6.686 2.056 13.461 1.00 86.94 233 TYR A C 1
ATOM 1868 O O . TYR A 1 233 ? 5.990 1.797 12.481 1.00 86.94 233 TYR A O 1
ATOM 1876 N N . SER A 1 234 ? 7.512 3.109 13.479 1.00 88.44 234 SER A N 1
ATOM 1877 C CA . SER A 1 234 ? 7.637 4.069 12.378 1.00 88.44 234 SER A CA 1
ATOM 1878 C C . SER A 1 234 ? 8.026 3.426 11.043 1.00 88.44 234 SER A C 1
ATOM 1880 O O . SER A 1 234 ? 7.441 3.789 10.025 1.00 88.44 234 SER A O 1
ATOM 1882 N N . ILE A 1 235 ? 8.935 2.444 11.031 1.00 92.25 235 ILE A N 1
ATOM 1883 C CA . ILE A 1 235 ? 9.393 1.791 9.791 1.00 92.25 235 ILE A CA 1
ATOM 1884 C C . ILE A 1 235 ? 8.331 0.814 9.270 1.00 92.25 235 ILE A C 1
ATOM 1886 O O . ILE A 1 235 ? 8.081 0.754 8.067 1.00 92.25 235 ILE A O 1
ATOM 1890 N N . ILE A 1 236 ? 7.635 0.100 10.166 1.00 93.56 236 ILE A N 1
ATOM 1891 C CA . ILE A 1 236 ? 6.475 -0.729 9.787 1.00 93.56 236 ILE A CA 1
ATOM 1892 C C . ILE A 1 236 ? 5.404 0.157 9.153 1.00 93.56 236 ILE A C 1
ATOM 1894 O O . ILE A 1 236 ? 4.907 -0.139 8.066 1.00 93.56 236 ILE A O 1
ATOM 1898 N N . HIS A 1 237 ? 5.064 1.263 9.809 1.00 92.38 237 HIS A N 1
ATOM 1899 C CA . HIS A 1 237 ? 4.045 2.181 9.325 1.00 92.38 237 HIS A CA 1
ATOM 1900 C C . HIS A 1 237 ? 4.435 2.822 7.983 1.00 92.38 237 HIS A C 1
ATOM 1902 O O . HIS A 1 237 ? 3.586 2.960 7.102 1.00 92.38 237 HIS A O 1
ATOM 1908 N N . GLU A 1 238 ? 5.712 3.152 7.785 1.00 94.50 238 GLU A N 1
ATOM 1909 C CA . GLU A 1 238 ? 6.250 3.632 6.511 1.00 94.50 238 GLU A CA 1
ATOM 1910 C C . GLU A 1 238 ? 6.103 2.590 5.400 1.00 94.50 238 GLU A C 1
ATOM 1912 O O . GLU A 1 238 ? 5.479 2.877 4.376 1.00 94.50 238 GLU A O 1
ATOM 1917 N N . TYR A 1 239 ? 6.569 1.360 5.630 1.00 95.44 239 TYR A N 1
ATOM 1918 C CA . TYR A 1 239 ? 6.444 0.262 4.673 1.00 95.44 239 TYR A CA 1
ATOM 1919 C C . TYR A 1 239 ? 4.985 0.015 4.261 1.00 95.44 239 TYR A C 1
ATOM 1921 O O . TYR A 1 239 ? 4.661 -0.075 3.073 1.00 95.44 239 TYR A O 1
ATOM 1929 N N . LEU A 1 240 ? 4.074 -0.032 5.238 1.00 95.50 240 LEU A N 1
ATOM 1930 C CA . LEU A 1 240 ? 2.646 -0.222 4.991 1.00 95.50 240 LEU A CA 1
ATOM 1931 C C . LEU A 1 240 ? 2.021 0.946 4.224 1.00 95.50 240 LEU A C 1
ATOM 1933 O O . LEU A 1 240 ? 1.250 0.719 3.288 1.00 95.50 240 LEU A O 1
ATOM 1937 N N . SER A 1 241 ? 2.367 2.181 4.583 1.00 95.88 241 SER A N 1
ATOM 1938 C CA . SER A 1 241 ? 1.838 3.384 3.933 1.00 95.88 241 SER A CA 1
ATOM 1939 C C . SER A 1 241 ? 2.298 3.484 2.478 1.00 95.88 241 SER A C 1
ATOM 1941 O O . SER A 1 241 ? 1.488 3.768 1.591 1.00 95.88 241 SER A O 1
ATOM 1943 N N . ILE A 1 242 ? 3.568 3.171 2.204 1.00 96.31 242 ILE A N 1
ATOM 1944 C CA . ILE A 1 242 ? 4.109 3.159 0.842 1.00 96.31 242 ILE A CA 1
ATOM 1945 C C . ILE A 1 242 ? 3.446 2.057 0.009 1.00 96.31 242 ILE A C 1
ATOM 1947 O O . ILE A 1 242 ? 2.969 2.316 -1.098 1.00 96.31 242 ILE A O 1
ATOM 1951 N N . ASN A 1 243 ? 3.327 0.841 0.548 1.00 95.31 243 ASN A N 1
ATOM 1952 C CA . ASN A 1 243 ? 2.640 -0.248 -0.146 1.00 95.31 243 ASN A CA 1
ATOM 1953 C C . ASN A 1 243 ? 1.172 0.076 -0.429 1.00 95.31 243 ASN A C 1
ATOM 1955 O O . ASN A 1 243 ? 0.666 -0.278 -1.495 1.00 95.31 243 ASN A O 1
ATOM 1959 N N . LYS A 1 244 ? 0.484 0.785 0.475 1.00 94.38 244 LYS A N 1
ATOM 1960 C CA . LYS A 1 244 ? -0.894 1.236 0.252 1.00 94.38 244 LYS A CA 1
ATOM 1961 C C . LYS A 1 244 ? -0.986 2.139 -0.978 1.00 94.38 244 LYS A C 1
ATOM 1963 O O . LYS A 1 244 ? -1.801 1.860 -1.859 1.00 94.38 244 LYS A O 1
ATOM 1968 N N . VAL A 1 245 ? -0.142 3.170 -1.085 1.00 94.62 245 VAL A N 1
ATOM 1969 C CA . VAL A 1 245 ? -0.184 4.098 -2.233 1.00 94.62 245 VAL A CA 1
ATOM 1970 C C . VAL A 1 245 ? 0.329 3.466 -3.530 1.00 94.62 245 VAL A C 1
ATOM 1972 O O . VAL A 1 245 ? -0.183 3.777 -4.603 1.00 94.62 245 VAL A O 1
ATOM 1975 N N . LEU A 1 246 ? 1.261 2.511 -3.446 1.00 92.00 246 LEU A N 1
ATOM 1976 C CA . LEU A 1 246 ? 1.715 1.709 -4.590 1.00 92.00 246 LEU A CA 1
ATOM 1977 C C . LEU A 1 246 ? 0.715 0.613 -4.997 1.00 92.00 246 LEU A C 1
ATOM 1979 O O . LEU A 1 246 ? 0.931 -0.060 -6.006 1.00 92.00 246 LEU A O 1
ATOM 1983 N N . LYS A 1 247 ? -0.376 0.432 -4.238 1.00 91.56 247 LYS A N 1
ATOM 1984 C CA . LYS A 1 247 ? -1.359 -0.654 -4.387 1.00 91.56 247 LYS A CA 1
ATOM 1985 C C . LYS A 1 247 ? -0.734 -2.052 -4.272 1.00 91.56 247 LYS A C 1
ATOM 1987 O O . LYS A 1 247 ? -1.252 -2.998 -4.846 1.00 91.56 247 LYS A O 1
ATOM 1992 N N . ARG A 1 248 ? 0.342 -2.188 -3.494 1.00 90.38 248 ARG A N 1
ATOM 1993 C CA . ARG A 1 248 ? 1.091 -3.431 -3.239 1.00 90.38 248 ARG A CA 1
ATOM 1994 C C . ARG A 1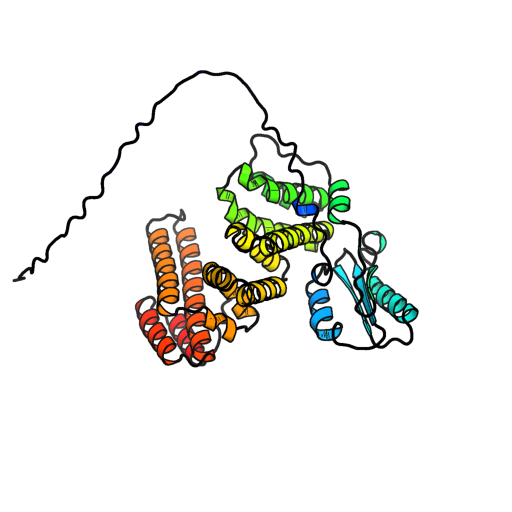 248 ? 0.775 -4.022 -1.865 1.00 90.38 248 ARG A C 1
ATOM 1996 O O . ARG A 1 248 ? 1.657 -4.414 -1.105 1.00 90.38 248 ARG A O 1
ATOM 2003 N N . THR A 1 249 ? -0.506 -4.050 -1.495 1.00 92.62 249 THR A N 1
ATOM 2004 C CA . THR A 1 249 ? -0.937 -4.588 -0.192 1.00 92.62 249 THR A CA 1
ATOM 2005 C C . THR A 1 249 ? -0.629 -6.081 -0.045 1.00 92.62 249 THR A C 1
ATOM 2007 O O . THR A 1 249 ? -0.665 -6.604 1.062 1.00 92.62 249 THR A O 1
ATOM 2010 N N . ASP A 1 250 ? -0.367 -6.790 -1.145 1.00 89.50 250 ASP A N 1
ATOM 2011 C CA . ASP A 1 250 ? 0.145 -8.167 -1.189 1.00 89.50 250 ASP A CA 1
ATOM 2012 C C . ASP A 1 250 ? 1.528 -8.305 -0.514 1.00 89.50 250 ASP A C 1
ATOM 2014 O O . ASP A 1 250 ? 1.808 -9.311 0.140 1.00 89.50 250 ASP A O 1
ATOM 2018 N N . GLN A 1 251 ? 2.373 -7.276 -0.613 1.00 91.88 251 GLN A N 1
ATOM 2019 C CA . GLN A 1 251 ? 3.674 -7.247 0.048 1.00 91.88 251 GLN A CA 1
ATOM 2020 C C . GLN A 1 251 ? 3.502 -7.050 1.550 1.00 91.88 251 GLN A C 1
ATOM 2022 O O . GLN A 1 251 ? 4.097 -7.773 2.343 1.00 91.88 251 GLN A O 1
ATOM 2027 N N . SER A 1 252 ? 2.592 -6.156 1.946 1.00 95.06 252 SER A N 1
ATOM 2028 C CA . SER A 1 252 ? 2.214 -5.968 3.348 1.00 95.06 252 SER A CA 1
ATOM 2029 C C . SER A 1 252 ? 1.696 -7.254 3.997 1.00 95.06 252 SER A C 1
ATOM 2031 O O . SER A 1 252 ? 2.095 -7.563 5.117 1.00 95.06 252 SER A O 1
ATOM 2033 N N . ILE A 1 253 ? 0.839 -8.027 3.312 1.00 95.06 253 ILE A N 1
ATOM 2034 C CA . ILE A 1 253 ? 0.361 -9.303 3.867 1.00 95.06 253 ILE A CA 1
ATOM 2035 C C . ILE A 1 253 ? 1.461 -10.365 3.896 1.00 95.06 253 ILE A C 1
ATOM 2037 O O . ILE A 1 253 ? 1.551 -11.111 4.865 1.00 95.06 253 ILE A O 1
ATOM 2041 N N . SER A 1 254 ? 2.323 -10.416 2.877 1.00 93.00 254 SER A N 1
ATOM 2042 C CA . SER A 1 254 ? 3.454 -11.353 2.851 1.00 93.00 254 SER A CA 1
ATOM 2043 C C . SER A 1 254 ? 4.417 -11.073 4.007 1.00 93.00 254 SER A C 1
ATOM 2045 O O . SER A 1 254 ? 4.838 -11.997 4.694 1.00 93.00 254 SER A O 1
ATOM 2047 N N . PHE A 1 255 ? 4.683 -9.795 4.292 1.00 94.56 255 PHE A N 1
ATOM 2048 C CA . PHE A 1 255 ? 5.470 -9.387 5.450 1.00 94.56 255 PHE A CA 1
ATOM 2049 C C . PHE A 1 255 ? 4.797 -9.759 6.777 1.00 94.56 255 PHE A C 1
ATOM 2051 O O . PHE A 1 255 ? 5.464 -10.273 7.667 1.00 94.56 255 PHE A O 1
ATOM 2058 N N . PHE A 1 256 ? 3.479 -9.572 6.916 1.00 96.25 256 PHE A N 1
ATOM 2059 C CA . PHE A 1 256 ? 2.788 -9.988 8.140 1.00 96.25 256 PHE A CA 1
ATOM 2060 C C . PHE A 1 256 ? 2.823 -11.503 8.351 1.00 96.25 256 PHE A C 1
ATOM 2062 O O . PHE A 1 256 ? 3.043 -11.942 9.471 1.00 96.25 256 PHE A O 1
ATOM 2069 N N . LYS A 1 257 ? 2.651 -12.300 7.289 1.00 96.31 257 LYS A N 1
ATOM 2070 C CA . LYS A 1 257 ? 2.800 -13.764 7.355 1.00 96.31 257 LYS A CA 1
ATOM 2071 C C . LYS A 1 257 ? 4.210 -14.163 7.783 1.00 96.31 257 LYS A C 1
ATOM 2073 O O . LYS A 1 257 ? 4.363 -15.013 8.649 1.00 96.31 257 LYS A O 1
ATOM 2078 N N . TRP A 1 258 ? 5.225 -13.493 7.245 1.00 94.25 258 TRP A N 1
ATOM 2079 C CA . TRP A 1 258 ? 6.603 -13.706 7.671 1.00 94.25 258 TRP A CA 1
ATOM 2080 C C . TRP A 1 258 ? 6.808 -13.366 9.157 1.00 94.25 258 TRP A C 1
ATOM 2082 O O . TRP A 1 258 ? 7.426 -14.147 9.879 1.00 94.25 258 TRP A O 1
ATOM 2092 N N . LEU A 1 259 ? 6.242 -12.252 9.643 1.00 95.44 259 LEU A N 1
ATOM 2093 C CA . LEU A 1 259 ? 6.255 -11.914 11.070 1.00 95.44 259 LEU A CA 1
ATOM 2094 C C . LEU A 1 259 ? 5.487 -12.938 11.916 1.00 95.44 259 LEU A C 1
ATOM 2096 O O . LEU A 1 259 ? 5.934 -13.249 13.012 1.00 95.44 259 LEU A O 1
ATOM 2100 N N . ASP A 1 260 ? 4.345 -13.440 11.452 1.00 96.62 260 ASP A N 1
ATOM 2101 C CA . ASP A 1 260 ? 3.553 -14.456 12.154 1.00 96.62 260 ASP A CA 1
ATOM 2102 C C . ASP A 1 260 ? 4.350 -15.745 12.377 1.00 96.62 260 ASP A C 1
ATOM 2104 O O . ASP A 1 260 ? 4.360 -16.284 13.486 1.00 96.62 260 ASP A O 1
ATOM 2108 N N . GLU A 1 261 ? 5.052 -16.184 11.335 1.00 95.25 261 GLU A N 1
ATOM 2109 C CA . GLU A 1 261 ? 5.840 -17.412 11.314 1.00 95.25 261 GLU A CA 1
ATOM 2110 C C . GLU A 1 261 ? 7.140 -17.287 12.124 1.00 95.25 261 GLU A C 1
ATOM 2112 O O . GLU A 1 261 ? 7.442 -18.145 12.951 1.00 95.25 261 GLU A O 1
ATOM 2117 N N . HIS A 1 262 ? 7.890 -16.194 11.950 1.00 93.19 262 HIS A N 1
ATOM 2118 C CA . HIS A 1 262 ? 9.249 -16.067 12.496 1.00 93.19 262 HIS A CA 1
ATOM 2119 C C . HIS A 1 262 ? 9.319 -15.206 13.766 1.00 93.19 262 HIS A C 1
ATOM 2121 O O . HIS A 1 262 ? 10.198 -15.379 14.613 1.00 93.19 262 HIS A O 1
ATOM 2127 N N . HIS A 1 263 ? 8.394 -14.255 13.927 1.00 94.94 263 HIS A N 1
ATOM 2128 C CA . HIS A 1 263 ? 8.416 -13.252 14.995 1.00 94.94 263 HIS A CA 1
ATOM 2129 C C . HIS A 1 263 ? 7.015 -12.970 15.578 1.00 94.94 263 HIS A C 1
ATOM 2131 O O . HIS A 1 263 ? 6.605 -11.805 15.662 1.00 94.94 263 HIS A O 1
ATOM 2137 N N . PRO A 1 264 ? 6.268 -13.985 16.058 1.00 95.75 264 PRO A N 1
ATOM 2138 C CA . PRO A 1 264 ? 4.848 -13.851 16.407 1.00 95.75 264 PRO A CA 1
ATOM 2139 C C . PRO A 1 264 ? 4.562 -12.787 17.479 1.00 95.75 264 PRO A C 1
ATOM 2141 O O . PRO A 1 264 ? 3.499 -12.165 17.477 1.00 95.75 264 PRO A O 1
ATOM 2144 N N . LYS A 1 265 ? 5.521 -12.515 18.378 1.00 94.88 265 LYS A N 1
ATOM 2145 C CA . LYS A 1 265 ? 5.423 -11.418 19.360 1.00 94.88 265 LYS A CA 1
ATOM 2146 C C . LYS A 1 265 ? 5.447 -10.036 18.696 1.00 94.88 265 LYS A C 1
ATOM 2148 O O . LYS A 1 265 ? 4.741 -9.134 19.141 1.00 94.88 265 LYS A O 1
ATOM 2153 N N . VAL A 1 266 ? 6.250 -9.859 17.646 1.00 94.25 266 VAL A N 1
ATOM 2154 C CA . VAL A 1 266 ? 6.298 -8.621 16.851 1.00 94.25 266 VAL A CA 1
ATOM 2155 C C . VAL A 1 266 ? 5.014 -8.474 16.038 1.00 94.25 266 VAL A C 1
ATOM 2157 O O . VAL A 1 266 ? 4.428 -7.391 16.045 1.00 94.25 266 VAL A O 1
ATOM 2160 N N . ALA A 1 267 ? 4.542 -9.556 15.409 1.00 95.06 267 ALA A N 1
ATOM 2161 C CA . ALA A 1 267 ? 3.261 -9.576 14.701 1.00 95.06 267 ALA A CA 1
ATOM 2162 C C . ALA A 1 267 ? 2.101 -9.167 15.622 1.00 95.06 267 ALA A C 1
ATOM 2164 O O . ALA A 1 267 ? 1.354 -8.253 15.287 1.00 95.06 267 ALA A O 1
ATOM 2165 N N . SER A 1 268 ? 2.012 -9.754 16.821 1.00 94.94 268 SER A N 1
ATOM 2166 C CA . SER A 1 268 ? 0.977 -9.428 17.813 1.00 94.94 268 SER A CA 1
ATOM 2167 C C . SER A 1 268 ? 0.991 -7.949 18.212 1.00 94.94 268 SER A C 1
ATOM 2169 O O . SER A 1 268 ? -0.042 -7.287 18.141 1.00 94.94 268 SER A O 1
ATOM 2171 N N . ARG A 1 269 ? 2.162 -7.388 18.548 1.00 92.75 269 ARG A N 1
ATOM 2172 C CA . ARG A 1 269 ? 2.287 -5.967 18.932 1.00 92.75 269 ARG A CA 1
ATOM 2173 C C . ARG A 1 269 ? 1.858 -5.008 17.821 1.00 92.75 269 ARG A C 1
ATOM 2175 O O . ARG A 1 269 ? 1.299 -3.951 18.100 1.00 92.75 269 ARG A O 1
ATOM 2182 N N . ASN A 1 270 ? 2.108 -5.375 16.567 1.00 93.38 270 ASN A N 1
ATOM 2183 C CA . ASN A 1 270 ? 1.816 -4.531 15.410 1.00 93.38 270 ASN A CA 1
ATOM 2184 C C . ASN A 1 270 ? 0.511 -4.903 14.697 1.00 93.38 270 ASN A C 1
ATOM 2186 O O . ASN A 1 270 ? 0.153 -4.256 13.720 1.00 93.38 270 ASN A O 1
ATOM 2190 N N . PHE A 1 271 ? -0.236 -5.898 15.176 1.00 94.69 271 PHE A N 1
ATOM 2191 C CA . PHE A 1 271 ? -1.434 -6.419 14.516 1.00 94.69 271 PHE A CA 1
ATOM 2192 C C . PHE A 1 271 ? -2.429 -5.323 14.104 1.00 94.69 271 PHE A C 1
ATOM 2194 O O . PHE A 1 271 ? -2.980 -5.366 13.004 1.00 94.69 271 PHE A O 1
ATOM 2201 N N . HIS A 1 272 ? -2.610 -4.302 14.947 1.00 91.88 272 HIS A N 1
ATOM 2202 C CA . HIS A 1 272 ? -3.540 -3.201 14.708 1.00 91.88 272 HIS A CA 1
ATOM 2203 C C . HIS A 1 272 ? -3.316 -2.469 13.369 1.00 91.88 272 HIS A C 1
ATOM 2205 O O . HIS A 1 272 ? -4.302 -2.142 12.711 1.00 91.88 272 HIS A O 1
ATOM 2211 N N . VAL A 1 273 ? -2.068 -2.290 12.906 1.00 92.31 273 VAL A N 1
ATOM 2212 C CA . VAL A 1 273 ? -1.790 -1.656 11.597 1.00 92.31 273 VAL A CA 1
ATOM 2213 C C . VAL A 1 273 ? -1.966 -2.592 10.403 1.00 92.31 273 VAL A C 1
ATOM 2215 O O . VAL A 1 273 ? -2.098 -2.128 9.273 1.00 92.31 273 VAL A O 1
ATOM 2218 N N . PHE A 1 274 ? -2.015 -3.906 10.627 1.00 95.44 274 PHE A N 1
ATOM 2219 C CA . PHE A 1 274 ? -2.219 -4.893 9.565 1.00 95.44 274 PHE A CA 1
ATOM 2220 C C . PHE A 1 274 ? -3.688 -5.266 9.349 1.00 95.44 274 PHE A C 1
ATOM 2222 O O . PHE A 1 274 ? -3.995 -5.894 8.337 1.00 95.44 274 PHE A O 1
ATOM 2229 N N . ARG A 1 275 ? -4.609 -4.863 10.238 1.00 94.12 275 ARG A N 1
ATOM 2230 C CA . ARG A 1 275 ? -6.041 -5.227 10.184 1.00 94.12 275 ARG A CA 1
ATOM 2231 C C . ARG A 1 275 ? -6.678 -4.965 8.822 1.00 94.12 275 ARG A C 1
ATOM 2233 O O . ARG A 1 275 ? -7.314 -5.857 8.262 1.00 94.12 275 ARG A O 1
ATOM 2240 N N . ASP A 1 276 ? -6.477 -3.770 8.269 1.00 91.75 276 ASP A N 1
ATOM 2241 C CA . ASP A 1 276 ? -7.037 -3.387 6.967 1.00 91.75 276 ASP A CA 1
ATOM 2242 C C . ASP A 1 276 ? -6.485 -4.280 5.838 1.00 91.75 276 ASP A C 1
ATOM 2244 O O . ASP A 1 276 ? -7.235 -4.735 4.977 1.00 91.75 276 ASP A O 1
ATOM 2248 N N . VAL A 1 277 ? -5.186 -4.593 5.874 1.00 94.12 277 VAL A N 1
ATOM 2249 C CA . VAL A 1 277 ? -4.519 -5.469 4.895 1.00 94.12 277 VAL A CA 1
ATOM 2250 C C . VAL A 1 277 ? -4.983 -6.919 5.015 1.00 94.12 277 VAL A C 1
ATOM 2252 O O . VAL A 1 277 ? -5.274 -7.544 3.999 1.00 94.12 277 VAL A O 1
ATOM 2255 N N . LEU A 1 278 ? -5.087 -7.447 6.235 1.00 96.31 278 LEU A N 1
ATOM 2256 C CA . LEU A 1 278 ? -5.566 -8.805 6.496 1.00 96.31 278 LEU A CA 1
ATOM 2257 C C . LEU A 1 278 ? -7.002 -8.984 6.006 1.00 96.31 278 LEU A C 1
ATOM 2259 O O . LEU A 1 278 ? -7.310 -9.987 5.372 1.00 96.31 278 LEU A O 1
ATOM 2263 N N . THR A 1 279 ? -7.848 -7.982 6.245 1.00 94.50 279 THR A N 1
ATOM 2264 C CA . THR A 1 279 ? -9.245 -7.971 5.794 1.00 94.50 279 THR A CA 1
ATOM 2265 C C . THR A 1 279 ? -9.330 -7.929 4.274 1.00 94.50 279 THR A C 1
ATOM 2267 O O . THR A 1 279 ? -10.028 -8.740 3.678 1.00 94.50 279 THR A O 1
ATOM 2270 N N . LYS A 1 280 ? -8.575 -7.025 3.634 1.00 92.31 280 LYS A N 1
ATOM 2271 C CA . LYS A 1 280 ? -8.560 -6.869 2.173 1.00 92.31 280 LYS A CA 1
ATOM 2272 C C . LYS A 1 280 ? -8.117 -8.137 1.436 1.00 92.31 280 LYS A C 1
ATOM 2274 O O . LYS A 1 280 ? -8.540 -8.356 0.310 1.00 92.31 280 LYS A O 1
ATOM 2279 N N . HIS A 1 281 ? -7.240 -8.932 2.047 1.00 93.62 281 HIS A N 1
ATOM 2280 C CA . HIS A 1 281 ? -6.763 -10.204 1.493 1.00 93.62 281 HIS A CA 1
ATOM 2281 C C . HIS A 1 281 ? -7.494 -11.422 2.066 1.00 93.62 281 HIS A C 1
ATOM 2283 O O . HIS A 1 281 ? -6.998 -12.536 1.919 1.00 93.62 281 HIS A O 1
ATOM 2289 N N . GLU A 1 282 ? -8.621 -11.218 2.753 1.00 95.75 282 GLU A N 1
ATOM 2290 C CA . GLU A 1 282 ? -9.480 -12.285 3.289 1.00 95.75 282 GLU A CA 1
ATOM 2291 C C . GLU A 1 282 ? -8.736 -13.280 4.198 1.00 95.75 282 GLU A C 1
ATOM 2293 O O . GLU A 1 282 ? -9.067 -14.457 4.312 1.00 95.75 282 GLU A O 1
ATOM 2298 N N . GLN A 1 283 ? -7.695 -12.812 4.889 1.00 97.06 283 GLN A N 1
ATOM 2299 C CA . GLN A 1 283 ? -6.876 -13.633 5.780 1.00 97.06 283 GLN A CA 1
ATOM 2300 C C . GLN A 1 283 ? -7.513 -13.717 7.175 1.00 97.06 283 GLN A C 1
ATOM 2302 O O . GLN A 1 283 ? -6.875 -13.405 8.181 1.00 97.06 283 GLN A O 1
ATOM 2307 N N . PHE A 1 284 ? -8.789 -14.109 7.245 1.00 96.50 284 PHE A N 1
ATOM 2308 C CA . PHE A 1 284 ? -9.595 -14.044 8.471 1.00 96.50 284 PHE A CA 1
ATOM 2309 C C . PHE A 1 284 ? -9.117 -14.996 9.567 1.00 96.50 284 PHE A C 1
ATOM 2311 O O . PHE A 1 284 ? -9.151 -14.624 10.736 1.00 96.50 284 PHE A O 1
ATOM 2318 N N . SER A 1 285 ? -8.613 -16.178 9.202 1.00 96.25 285 SER A N 1
ATOM 2319 C CA . SER A 1 285 ? -8.024 -17.123 10.162 1.00 96.25 285 SER A CA 1
ATOM 2320 C C . SER A 1 285 ? -6.774 -16.532 10.831 1.00 96.25 285 SER A C 1
ATOM 2322 O O . SER A 1 285 ? -6.648 -16.523 12.056 1.00 96.25 285 SER A O 1
ATOM 2324 N N . LEU A 1 286 ? -5.889 -15.924 10.033 1.00 97.56 286 LEU A N 1
ATOM 2325 C CA . LEU A 1 286 ? -4.694 -15.245 10.537 1.00 97.56 286 LEU A CA 1
ATOM 2326 C C . LEU A 1 286 ? -5.047 -13.987 11.344 1.00 97.56 286 LEU A C 1
ATOM 2328 O O . LEU A 1 286 ? -4.424 -13.714 12.364 1.00 97.56 286 LEU A O 1
ATOM 2332 N N . TYR A 1 287 ? -6.071 -13.238 10.928 1.00 97.56 287 TYR A N 1
ATOM 2333 C CA . TYR A 1 287 ? -6.608 -12.122 11.706 1.00 97.56 287 TYR A CA 1
ATOM 2334 C C . TYR A 1 287 ? -7.081 -12.602 13.087 1.00 97.56 287 TYR A C 1
ATOM 2336 O O . TYR A 1 287 ? -6.740 -12.000 14.104 1.00 97.56 287 TYR A O 1
ATOM 2344 N N . ASN A 1 288 ? -7.839 -13.702 13.133 1.00 96.88 288 ASN A N 1
ATOM 2345 C CA . ASN A 1 288 ? -8.405 -14.254 14.361 1.00 96.88 288 ASN A CA 1
ATOM 2346 C C . ASN A 1 288 ? -7.335 -14.692 15.370 1.00 96.88 288 ASN A C 1
ATOM 2348 O O . ASN A 1 288 ? -7.527 -14.489 16.566 1.00 96.88 288 ASN A O 1
ATOM 2352 N N . LYS A 1 289 ? -6.188 -15.204 14.901 1.00 97.69 289 LYS A N 1
ATOM 2353 C CA . LYS A 1 289 ? -5.047 -15.586 15.756 1.00 97.69 289 LYS A CA 1
ATOM 2354 C C . LYS A 1 289 ? -4.579 -14.458 16.687 1.00 97.69 289 LYS A C 1
ATOM 2356 O O . LYS A 1 289 ? -4.098 -14.735 17.781 1.00 97.69 289 LYS A O 1
ATOM 2361 N N . TYR A 1 290 ? -4.727 -13.200 16.269 1.00 97.19 290 TYR A N 1
ATOM 2362 C CA . TYR A 1 290 ? -4.278 -12.022 17.022 1.00 97.19 290 TYR A CA 1
ATOM 2363 C C . TYR A 1 290 ? -5.412 -11.202 17.642 1.00 97.19 290 TYR A C 1
ATOM 2365 O O . TYR A 1 290 ? -5.158 -10.206 18.321 1.00 97.19 290 TYR A O 1
ATOM 2373 N N . LEU A 1 291 ? -6.660 -11.603 17.408 1.00 95.69 291 LEU A N 1
ATOM 2374 C CA . LEU A 1 291 ? -7.839 -10.862 17.821 1.00 95.69 291 LEU A CA 1
ATOM 2375 C C . LEU A 1 291 ? -8.140 -11.074 19.310 1.00 95.69 291 LEU A C 1
ATOM 2377 O O . LEU A 1 291 ? -8.305 -12.203 19.771 1.00 95.69 291 LEU A O 1
ATOM 2381 N N . SER A 1 292 ? -8.300 -9.971 20.040 1.00 96.31 292 SER A N 1
ATOM 2382 C CA . SER A 1 292 ? -8.711 -9.938 21.447 1.00 96.31 292 SER A CA 1
ATOM 2383 C C . SER A 1 292 ? -9.998 -9.118 21.578 1.00 96.31 292 SER A C 1
ATOM 2385 O O . SER A 1 292 ? -9.929 -7.932 21.892 1.00 96.31 292 SER A O 1
ATOM 2387 N N . PRO A 1 293 ? -11.192 -9.702 21.358 1.00 96.44 293 PRO A N 1
ATOM 2388 C CA . PRO A 1 293 ? -12.402 -8.941 21.025 1.00 96.44 293 PRO A CA 1
ATOM 2389 C C . PRO A 1 293 ? -12.787 -7.862 22.027 1.00 96.44 293 PRO A C 1
ATOM 2391 O O . PRO A 1 293 ? -13.104 -6.745 21.634 1.00 96.44 293 PRO A O 1
ATOM 2394 N N . ASN A 1 294 ? -12.727 -8.168 23.324 1.00 96.69 294 ASN A N 1
ATOM 2395 C CA . ASN A 1 294 ? -13.061 -7.195 24.363 1.00 96.69 294 ASN A CA 1
ATOM 2396 C C . ASN A 1 294 ? -12.037 -6.051 24.439 1.00 96.69 294 ASN A C 1
ATOM 2398 O O . ASN A 1 294 ? -12.429 -4.899 24.615 1.00 96.69 294 ASN A O 1
ATOM 2402 N N . VAL A 1 295 ? -10.746 -6.358 24.281 1.00 95.62 295 VAL A N 1
ATOM 2403 C CA . VAL A 1 295 ? -9.670 -5.355 24.269 1.00 95.62 295 VAL A CA 1
ATOM 2404 C C . VAL A 1 295 ? -9.777 -4.493 23.013 1.00 95.62 295 VAL A C 1
ATOM 2406 O O . VAL A 1 295 ? -9.754 -3.269 23.096 1.00 95.62 295 VAL A O 1
ATOM 2409 N N . ASP A 1 296 ? -9.967 -5.128 21.860 1.00 95.56 296 ASP A N 1
ATOM 2410 C CA . ASP A 1 296 ? -10.057 -4.467 20.564 1.00 95.56 296 ASP A CA 1
ATOM 2411 C C . ASP A 1 296 ? -11.278 -3.550 20.485 1.00 95.56 296 ASP A C 1
ATOM 2413 O O . ASP A 1 296 ? -11.148 -2.391 20.093 1.00 95.56 296 ASP A O 1
ATOM 2417 N N . PHE A 1 297 ? -12.443 -4.026 20.9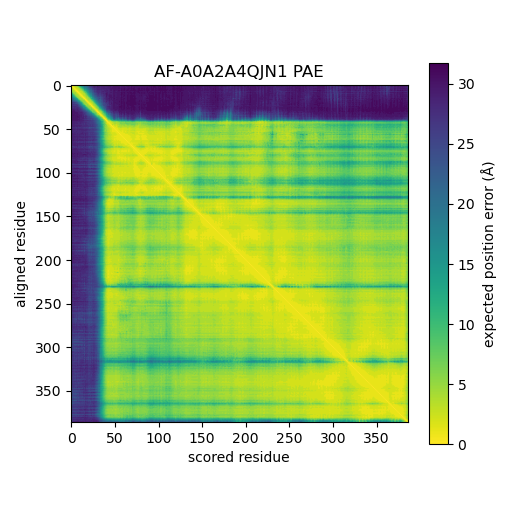32 1.00 97.69 297 PHE A N 1
ATOM 2418 C CA . PHE A 1 297 ? -13.650 -3.209 21.034 1.00 97.69 297 PHE A CA 1
ATOM 2419 C C . PHE A 1 297 ? -13.452 -2.026 21.988 1.00 97.69 297 PHE A C 1
ATOM 2421 O O . PHE A 1 297 ? -13.773 -0.894 21.636 1.00 97.69 297 PHE A O 1
ATOM 2428 N N . SER A 1 298 ? -12.859 -2.254 23.166 1.00 97.19 298 SER A N 1
ATOM 2429 C CA . SER A 1 298 ? -12.588 -1.180 24.130 1.00 97.19 298 SER A CA 1
ATOM 2430 C C . SER A 1 298 ? -11.670 -0.095 23.549 1.00 97.19 298 SER A C 1
ATOM 2432 O O . SER A 1 298 ? -11.919 1.096 23.752 1.00 97.19 298 SER A O 1
ATOM 2434 N N . GLN A 1 299 ? -10.650 -0.470 22.770 1.00 94.81 299 GLN A N 1
ATOM 2435 C CA . GLN A 1 299 ? -9.764 0.482 22.089 1.00 94.81 299 GLN A CA 1
ATOM 2436 C C . GLN A 1 299 ? -10.486 1.288 20.997 1.00 94.81 299 GLN A C 1
ATOM 2438 O O . GLN A 1 299 ? -10.264 2.499 20.887 1.00 94.81 299 GLN A O 1
ATOM 2443 N N . MET A 1 300 ? -11.361 0.643 20.216 1.00 95.94 300 MET A N 1
ATOM 2444 C CA . MET A 1 300 ? -12.195 1.304 19.204 1.00 95.94 300 MET A CA 1
ATOM 2445 C C . MET A 1 300 ? -13.139 2.319 19.863 1.00 95.94 300 MET A C 1
ATOM 2447 O O . MET A 1 300 ? -13.132 3.489 19.484 1.00 95.94 300 MET A O 1
ATOM 2451 N N . THR A 1 301 ? -13.868 1.910 20.908 1.00 97.06 301 THR A N 1
ATOM 2452 C CA . THR A 1 301 ? -14.787 2.784 21.656 1.00 97.06 301 THR A CA 1
ATOM 2453 C C . THR A 1 301 ? -14.046 3.940 22.321 1.00 97.06 301 THR A C 1
ATOM 2455 O O . THR A 1 301 ? -14.455 5.088 22.194 1.00 97.06 301 THR A O 1
ATOM 2458 N N . SER A 1 302 ? -12.899 3.683 22.954 1.00 96.44 302 SER A N 1
ATOM 2459 C CA . SER A 1 302 ? -12.104 4.743 23.589 1.00 96.44 302 SER A CA 1
ATOM 2460 C C . SER A 1 302 ? -11.618 5.790 22.583 1.00 96.44 302 SER A C 1
ATOM 2462 O O . SER A 1 302 ? -11.518 6.968 22.913 1.00 96.44 302 SER A O 1
ATOM 2464 N N . SER A 1 303 ? -11.287 5.372 21.358 1.00 93.50 303 SER A N 1
ATOM 2465 C CA . SER A 1 303 ? -10.881 6.294 20.289 1.00 93.50 303 SER A CA 1
ATOM 2466 C C . SER A 1 303 ? -12.058 7.143 19.819 1.00 93.50 303 SER A C 1
ATOM 2468 O O . SER A 1 303 ? -11.924 8.359 19.746 1.00 93.50 303 SER A O 1
ATOM 2470 N N . TYR A 1 304 ? -13.221 6.522 19.618 1.00 95.81 304 TYR A N 1
ATOM 2471 C CA . TYR A 1 304 ? -14.460 7.211 19.261 1.00 95.81 304 TYR A CA 1
ATOM 2472 C C . TYR A 1 304 ? -14.899 8.243 20.314 1.00 95.81 304 TYR A C 1
ATOM 2474 O O . TYR A 1 304 ? -15.167 9.396 19.980 1.00 95.81 304 TYR A O 1
ATOM 2482 N N . VAL A 1 305 ? -14.892 7.871 21.597 1.00 95.44 305 VAL A N 1
ATOM 2483 C CA . VAL A 1 305 ? -15.250 8.778 22.701 1.00 95.44 305 VAL A CA 1
ATOM 2484 C C . VAL A 1 305 ? -14.295 9.972 22.774 1.00 95.44 305 VAL A C 1
ATOM 2486 O O . VAL A 1 305 ? -14.742 11.107 22.929 1.00 95.44 305 VAL A O 1
ATOM 2489 N N . ARG A 1 306 ? -12.985 9.755 22.585 1.00 94.25 306 ARG A N 1
ATOM 2490 C CA . ARG A 1 306 ? -12.015 10.862 22.518 1.00 94.25 306 ARG A CA 1
ATOM 2491 C C . ARG A 1 306 ? -12.297 11.814 21.357 1.00 94.25 306 ARG A C 1
ATOM 2493 O O . ARG A 1 306 ? -12.138 13.017 21.539 1.00 94.25 306 ARG A O 1
ATOM 2500 N N . SER A 1 307 ? -12.723 11.308 20.202 1.00 92.31 307 SER A N 1
ATOM 2501 C CA . SER A 1 307 ? -13.107 12.140 19.056 1.00 92.31 307 SER A CA 1
ATOM 2502 C C . SER A 1 307 ? -14.353 12.984 19.334 1.00 92.31 307 SER A C 1
ATOM 2504 O O . SER A 1 307 ? -14.374 14.169 19.001 1.00 92.31 307 SER A O 1
ATOM 2506 N N . ILE A 1 308 ? -15.360 12.422 20.017 1.00 93.12 308 ILE A N 1
ATOM 2507 C CA . ILE A 1 308 ? -16.527 13.185 20.494 1.00 93.12 308 ILE A CA 1
ATOM 2508 C C . ILE A 1 308 ? -16.076 14.315 21.424 1.00 93.12 308 ILE A C 1
ATOM 2510 O O . ILE A 1 308 ? -16.479 15.465 21.247 1.00 93.12 308 ILE A O 1
ATOM 2514 N N . ASP A 1 309 ? -15.237 14.004 22.411 1.00 93.69 309 ASP A N 1
ATOM 2515 C CA . ASP A 1 309 ? -14.752 14.989 23.377 1.00 93.69 309 ASP A CA 1
ATOM 2516 C C . ASP A 1 309 ? -13.912 16.085 22.713 1.00 93.69 309 ASP A C 1
ATOM 2518 O O . ASP A 1 309 ? -14.090 17.266 23.014 1.00 93.69 309 ASP A O 1
ATOM 2522 N N . ALA A 1 310 ? -13.028 15.717 21.783 1.00 90.75 310 ALA A N 1
ATOM 2523 C CA . ALA A 1 310 ? -12.224 16.662 21.015 1.00 90.75 310 ALA A CA 1
ATOM 2524 C C . ALA A 1 310 ? -13.103 17.595 20.167 1.00 90.75 310 ALA A C 1
ATOM 2526 O O . ALA A 1 310 ? -12.881 18.808 20.161 1.00 90.75 310 ALA A O 1
ATOM 2527 N N . SER A 1 311 ? -14.142 17.052 19.523 1.00 91.38 311 SER A N 1
ATOM 2528 C CA . SER A 1 311 ? -15.129 17.838 18.779 1.00 91.38 311 SER A CA 1
ATOM 2529 C C . SER A 1 311 ? -15.898 18.799 19.690 1.00 91.38 311 SER A C 1
ATOM 2531 O O . SER A 1 311 ? -16.037 19.969 19.343 1.00 91.38 311 SER A O 1
ATOM 2533 N N . LYS A 1 312 ? -16.353 18.353 20.868 1.00 89.75 312 LYS A N 1
ATOM 2534 C CA . LYS A 1 312 ? -17.074 19.204 21.836 1.00 89.75 312 LYS A CA 1
ATOM 2535 C C . LYS A 1 312 ? -16.207 20.330 22.395 1.00 89.75 312 LYS A C 1
ATOM 2537 O O . LYS A 1 312 ? -16.714 21.411 22.672 1.00 89.75 312 LYS A O 1
ATOM 2542 N N . ARG A 1 313 ? -14.907 20.080 22.569 1.00 90.00 313 ARG A N 1
ATOM 2543 C CA . ARG A 1 313 ? -13.933 21.066 23.064 1.00 90.00 313 ARG A CA 1
ATOM 2544 C C . ARG A 1 313 ? -13.400 21.998 21.971 1.00 90.00 313 ARG A C 1
ATOM 2546 O O . ARG A 1 313 ? -12.571 22.846 22.282 1.00 90.00 313 ARG A O 1
ATOM 2553 N N . GLY A 1 314 ? -13.828 21.843 20.715 1.00 87.00 314 GLY A N 1
ATOM 2554 C CA . GLY A 1 314 ? -13.369 22.684 19.604 1.00 87.00 314 GLY A CA 1
ATOM 2555 C C . GLY A 1 314 ? -11.895 22.481 19.237 1.00 87.00 314 GLY A C 1
ATOM 2556 O O . GLY A 1 314 ? -11.264 23.389 18.703 1.00 87.00 314 GLY A O 1
ATOM 2557 N N . VAL A 1 315 ? -11.321 21.299 19.507 1.00 86.25 315 VAL A N 1
ATOM 2558 C CA . VAL A 1 315 ? -9.901 21.003 19.216 1.00 86.25 315 VAL A CA 1
ATOM 2559 C C . VAL A 1 315 ? -9.589 21.132 17.719 1.00 86.25 315 VAL A C 1
ATOM 2561 O O . VAL A 1 315 ? -8.477 21.496 17.345 1.00 86.25 315 VAL A O 1
ATOM 2564 N N . TYR A 1 316 ? -10.573 20.867 16.858 1.00 82.25 316 TYR A N 1
ATOM 2565 C CA . TYR A 1 316 ? -10.429 20.915 15.400 1.00 82.25 316 TYR A CA 1
ATOM 2566 C C . TYR A 1 316 ? -10.667 22.309 14.793 1.00 82.25 316 TYR A C 1
ATOM 2568 O O . TYR A 1 316 ? -10.649 22.461 13.570 1.00 82.25 316 TYR A O 1
ATOM 2576 N N . GLY A 1 317 ? -10.848 23.333 15.632 1.00 84.38 317 GLY A N 1
ATOM 2577 C CA . GLY A 1 317 ? -11.099 24.705 15.210 1.00 84.38 317 GLY A CA 1
ATOM 2578 C C . GLY A 1 317 ? -12.590 25.011 15.140 1.00 84.38 317 GLY A C 1
ATOM 2579 O O . GLY A 1 317 ? -13.297 24.905 16.139 1.00 84.38 317 GLY A O 1
ATOM 2580 N N . ASP A 1 318 ? -13.063 25.440 13.972 1.00 88.75 318 ASP A N 1
ATOM 2581 C CA . ASP A 1 318 ? -14.460 25.830 13.798 1.00 88.75 318 ASP A CA 1
ATOM 2582 C C . ASP A 1 318 ? -15.435 24.637 13.894 1.00 88.75 318 ASP A C 1
ATOM 2584 O O . ASP A 1 318 ? -15.059 23.455 13.875 1.00 88.75 318 ASP A O 1
ATOM 2588 N N . LYS A 1 319 ? -16.720 24.970 14.052 1.00 88.88 319 LYS A N 1
ATOM 2589 C CA . LYS A 1 319 ? -17.798 23.993 14.237 1.00 88.88 319 LYS A CA 1
ATOM 2590 C C . LYS A 1 319 ? -17.941 23.065 13.029 1.00 88.88 319 LYS A C 1
ATOM 2592 O O . LYS A 1 319 ? -18.117 21.868 13.219 1.00 88.88 319 LYS A O 1
ATOM 2597 N N . GLU A 1 320 ? -17.820 23.595 11.814 1.00 90.56 320 GLU A N 1
ATOM 2598 C CA . GLU A 1 320 ? -17.966 22.823 10.577 1.00 90.56 320 GLU A CA 1
ATOM 2599 C C . GLU A 1 320 ? -16.876 21.749 10.458 1.00 90.56 320 GLU A C 1
ATOM 2601 O O . GLU A 1 320 ? -17.188 20.571 10.269 1.00 90.56 320 GLU A O 1
ATOM 2606 N N . LYS A 1 321 ? -15.608 22.122 10.678 1.00 88.56 321 LYS A N 1
ATOM 2607 C CA . LYS A 1 321 ? -14.484 21.174 10.721 1.00 88.56 321 LYS A CA 1
ATOM 2608 C C . LYS A 1 321 ? -14.643 20.147 11.830 1.00 88.56 321 LYS A C 1
ATOM 2610 O O . LYS A 1 321 ? -14.351 18.971 11.629 1.00 88.56 321 LYS A O 1
ATOM 2615 N N . SER A 1 322 ? -15.104 20.575 13.003 1.00 89.50 322 SER A N 1
ATOM 2616 C CA . SER A 1 322 ? -15.331 19.668 14.131 1.00 89.50 322 SER A CA 1
ATOM 2617 C C . SER A 1 322 ? -16.399 18.620 13.801 1.00 89.50 322 SER A C 1
ATOM 2619 O O . SER A 1 322 ? -16.200 17.437 14.069 1.00 89.50 322 SER A O 1
ATOM 2621 N N . GLU A 1 323 ? -17.497 19.027 13.160 1.00 91.00 323 GLU A N 1
ATOM 2622 C CA . GLU A 1 323 ? -18.545 18.115 12.700 1.00 91.00 323 GLU A CA 1
ATOM 2623 C C . GLU A 1 323 ? -18.066 17.191 11.571 1.00 91.00 323 GLU A C 1
ATOM 2625 O O . GLU A 1 323 ? -18.425 16.014 11.553 1.00 91.00 323 GLU A O 1
ATOM 2630 N N . GLU A 1 324 ? -17.244 17.681 10.640 1.00 90.94 324 GLU A N 1
ATOM 2631 C CA . GLU A 1 324 ? -16.641 16.857 9.585 1.00 90.94 324 GLU A CA 1
ATOM 2632 C C . GLU A 1 324 ? -15.747 15.756 10.162 1.00 90.94 324 GLU A C 1
ATOM 2634 O O . GLU A 1 324 ? -15.919 14.580 9.824 1.00 90.94 324 GLU A O 1
ATOM 2639 N N . MET A 1 325 ? -14.852 16.120 11.082 1.00 89.81 325 MET A N 1
ATOM 2640 C CA . MET A 1 325 ? -13.972 15.169 11.763 1.00 89.81 325 MET A CA 1
ATOM 2641 C C . MET A 1 325 ? -14.778 14.152 12.573 1.00 89.81 325 MET A C 1
ATOM 2643 O O . MET A 1 325 ? -14.537 12.950 12.468 1.00 89.81 325 MET A O 1
ATOM 2647 N N . LEU A 1 326 ? -15.804 14.599 13.306 1.00 92.31 326 LEU A N 1
ATOM 2648 C CA . LEU A 1 326 ? -16.663 13.694 14.066 1.00 92.31 326 LEU A CA 1
ATOM 2649 C C . LEU A 1 326 ? -17.437 12.725 13.159 1.00 92.31 326 LEU A C 1
ATOM 2651 O O . LEU A 1 326 ? -17.571 11.548 13.500 1.00 92.31 326 LEU A O 1
ATOM 2655 N N . ARG A 1 327 ? -17.929 13.173 11.995 1.00 92.56 327 ARG A N 1
ATOM 2656 C CA . ARG A 1 327 ? -18.566 12.285 11.004 1.00 92.56 327 ARG A CA 1
ATOM 2657 C C . ARG A 1 327 ? -17.587 11.230 10.493 1.00 92.56 327 ARG A C 1
ATOM 2659 O O . ARG A 1 327 ? -17.958 10.058 10.400 1.00 92.56 327 ARG A O 1
ATOM 2666 N N . PHE A 1 328 ? -16.355 11.631 10.181 1.00 91.56 328 PHE A N 1
ATOM 2667 C CA . PHE A 1 328 ? -15.302 10.710 9.757 1.00 91.56 328 PHE A CA 1
ATOM 2668 C C . PHE A 1 328 ? -15.004 9.661 10.839 1.00 91.56 328 PHE A C 1
ATOM 2670 O O . PHE A 1 328 ? -15.043 8.460 10.561 1.00 91.56 328 PHE A O 1
ATOM 2677 N N . ASP A 1 329 ? -14.802 10.095 12.083 1.00 92.94 329 ASP A N 1
ATOM 2678 C CA . ASP A 1 329 ? -14.490 9.208 13.207 1.00 92.94 329 ASP A CA 1
ATOM 2679 C C . ASP A 1 329 ? -15.661 8.286 13.570 1.00 92.94 329 ASP A C 1
ATOM 2681 O O . ASP A 1 329 ? -15.457 7.106 13.864 1.00 92.94 329 ASP A O 1
ATOM 2685 N N . THR A 1 330 ? -16.900 8.774 13.465 1.00 94.94 330 THR A N 1
ATOM 2686 C CA . THR A 1 330 ? -18.110 7.954 13.644 1.00 94.94 330 THR A CA 1
ATOM 2687 C C . THR A 1 330 ? -18.182 6.854 12.586 1.00 94.94 330 THR A C 1
ATOM 2689 O O . THR A 1 330 ? -18.377 5.685 12.921 1.00 94.94 330 THR A O 1
ATOM 2692 N N . ARG A 1 331 ? -17.957 7.184 11.305 1.00 94.81 331 ARG A N 1
ATOM 2693 C CA . ARG A 1 331 ? -17.902 6.177 10.231 1.00 94.81 331 ARG A CA 1
ATOM 2694 C C . ARG A 1 331 ? -16.782 5.169 10.457 1.00 94.81 331 ARG A C 1
ATOM 2696 O O . ARG A 1 331 ? -16.984 3.975 10.231 1.00 94.81 331 ARG A O 1
ATOM 2703 N N . ARG A 1 332 ? -15.613 5.622 10.923 1.00 93.56 332 ARG A N 1
ATOM 2704 C CA . ARG A 1 332 ? -14.486 4.735 11.231 1.00 93.56 332 ARG A CA 1
ATOM 2705 C C . ARG A 1 332 ? -14.834 3.766 12.358 1.00 93.56 332 ARG A C 1
ATOM 2707 O O . ARG A 1 332 ? -14.577 2.573 12.207 1.00 93.56 332 ARG A O 1
ATOM 2714 N N . TYR A 1 333 ? -15.464 4.250 13.428 1.00 96.38 333 TYR A N 1
ATOM 2715 C CA . TYR A 1 333 ? -15.946 3.419 14.531 1.00 96.38 333 TYR A CA 1
ATOM 2716 C C . TYR A 1 333 ? -16.941 2.354 14.053 1.00 96.38 333 TYR A C 1
ATOM 2718 O O . TYR A 1 333 ? -16.733 1.165 14.305 1.00 96.38 333 TYR A O 1
ATOM 2726 N N . ILE A 1 334 ? -17.966 2.761 13.293 1.00 97.00 334 ILE A N 1
ATOM 2727 C CA . ILE A 1 334 ? -18.967 1.851 12.716 1.00 97.00 334 ILE A CA 1
ATOM 2728 C C . ILE A 1 334 ? -18.285 0.754 11.893 1.00 97.00 334 ILE A C 1
ATOM 2730 O O . ILE A 1 334 ? -18.561 -0.431 12.095 1.00 97.00 334 ILE A O 1
ATOM 2734 N N . TYR A 1 335 ? -17.373 1.124 10.991 1.00 95.69 335 TYR A N 1
ATOM 2735 C CA . TYR A 1 335 ? -16.641 0.166 10.163 1.00 95.69 335 TYR A CA 1
ATOM 2736 C C . TYR A 1 335 ? -15.804 -0.805 10.999 1.00 95.69 335 TYR A C 1
ATOM 2738 O O . TYR A 1 335 ? -15.895 -2.017 10.802 1.00 95.69 335 TYR A O 1
ATOM 2746 N N . ASP A 1 336 ? -15.003 -0.296 11.938 1.00 95.69 336 ASP A N 1
ATOM 2747 C CA . ASP A 1 336 ? -14.078 -1.117 12.718 1.00 95.69 336 ASP A CA 1
ATOM 2748 C C . ASP A 1 336 ? -14.823 -2.122 13.614 1.00 95.69 336 ASP A C 1
ATOM 2750 O O . ASP A 1 336 ? -14.435 -3.295 13.656 1.00 95.69 336 ASP A O 1
ATOM 2754 N N . VAL A 1 337 ? -15.921 -1.706 14.261 1.00 97.69 337 VAL A N 1
ATOM 2755 C CA . VAL A 1 337 ? -16.749 -2.591 15.099 1.00 97.69 337 VAL A CA 1
ATOM 2756 C C . VAL A 1 337 ? -17.531 -3.594 14.254 1.00 97.69 337 VAL A C 1
ATOM 2758 O O . VAL A 1 337 ? -17.546 -4.783 14.572 1.00 97.69 337 VAL A O 1
ATOM 2761 N N . THR A 1 338 ? -18.136 -3.160 13.147 1.00 97.88 338 THR A N 1
ATOM 2762 C CA . THR A 1 338 ? -18.878 -4.065 12.252 1.00 97.88 338 THR A CA 1
ATOM 2763 C C . THR A 1 338 ? -17.952 -5.132 11.670 1.00 97.88 338 THR A C 1
ATOM 2765 O O . THR A 1 338 ? -18.283 -6.317 11.652 1.00 97.88 338 THR A O 1
ATOM 2768 N N . ARG A 1 339 ? -16.739 -4.740 11.264 1.00 97.19 339 ARG A N 1
ATOM 2769 C CA . ARG A 1 339 ? -15.709 -5.674 10.806 1.00 97.19 339 ARG A CA 1
ATOM 2770 C C . ARG A 1 339 ? -15.294 -6.654 11.903 1.00 97.19 339 ARG A C 1
ATOM 2772 O O . ARG A 1 339 ? -15.135 -7.834 11.609 1.00 97.19 339 ARG A O 1
ATOM 2779 N N . LEU A 1 340 ? -15.110 -6.189 13.143 1.00 97.81 340 LEU A N 1
ATOM 2780 C CA . LEU A 1 340 ? -14.795 -7.060 14.282 1.00 97.81 340 LEU A CA 1
ATOM 2781 C C . LEU A 1 340 ? -15.863 -8.151 14.452 1.00 97.81 340 LEU A C 1
ATOM 2783 O O . LEU A 1 340 ? -15.517 -9.326 14.549 1.00 97.81 340 LEU A O 1
ATOM 2787 N N . VAL A 1 341 ? -17.145 -7.775 14.431 1.00 98.50 341 VAL A N 1
ATOM 2788 C CA . VAL A 1 341 ? -18.275 -8.713 14.534 1.00 98.50 341 VAL A CA 1
ATOM 2789 C C . VAL A 1 341 ? -18.267 -9.718 13.380 1.00 98.50 341 VAL A C 1
ATOM 2791 O O . VAL A 1 341 ? -18.322 -10.920 13.629 1.00 98.50 341 VAL A O 1
ATOM 2794 N N . ALA A 1 342 ? -18.122 -9.251 12.138 1.00 98.25 342 ALA A N 1
ATOM 2795 C CA . ALA A 1 342 ? -18.108 -10.121 10.962 1.00 98.25 342 ALA A CA 1
ATOM 2796 C C . ALA A 1 342 ? -16.962 -11.141 11.014 1.00 98.25 342 ALA A C 1
ATOM 2798 O O . ALA A 1 342 ? -17.181 -12.332 10.807 1.00 98.25 342 ALA A O 1
ATOM 2799 N N . ILE A 1 343 ? -15.748 -10.697 11.358 1.00 97.81 343 ILE A N 1
ATOM 2800 C CA . ILE A 1 343 ? -14.581 -11.582 11.464 1.00 97.81 343 ILE A CA 1
ATOM 2801 C C . ILE A 1 343 ? -14.767 -12.611 12.585 1.00 97.81 343 ILE A C 1
ATOM 2803 O O . ILE A 1 343 ? -14.362 -13.760 12.413 1.00 97.81 343 ILE A O 1
ATOM 2807 N N . LEU A 1 344 ? -15.392 -12.244 13.709 1.00 98.50 344 LEU A N 1
ATOM 2808 C CA . LEU A 1 344 ? -15.715 -13.205 14.766 1.00 98.50 344 LEU A CA 1
ATOM 2809 C C . LEU A 1 344 ? -16.655 -14.299 14.262 1.00 98.50 344 LEU A C 1
ATOM 2811 O O . LEU A 1 344 ? -16.366 -15.478 14.455 1.00 98.50 344 LEU A O 1
ATOM 2815 N N . VAL A 1 345 ? -17.731 -13.927 13.567 1.00 98.31 345 VAL A N 1
ATOM 2816 C CA . VAL A 1 345 ? -18.688 -14.890 13.002 1.00 98.31 345 VAL A CA 1
ATOM 2817 C C . VAL A 1 345 ? -18.034 -15.791 11.956 1.00 98.31 345 VAL A C 1
ATOM 2819 O O . VAL A 1 345 ? -18.172 -17.009 12.037 1.00 98.31 345 VAL A O 1
ATOM 2822 N N . MET A 1 346 ? -17.250 -15.228 11.031 1.00 97.69 346 MET A N 1
ATOM 2823 C CA . MET A 1 346 ? -16.504 -15.997 10.023 1.00 97.69 346 MET A CA 1
ATOM 2824 C C . MET A 1 346 ? -15.542 -17.025 10.640 1.00 97.69 346 MET A C 1
ATOM 2826 O O . MET A 1 346 ? -15.216 -18.024 10.005 1.00 97.69 346 MET A O 1
ATOM 2830 N N . ASN A 1 347 ? -15.090 -16.795 11.877 1.00 97.75 347 ASN A N 1
ATOM 2831 C CA . ASN A 1 347 ? -14.231 -17.705 12.635 1.00 97.75 347 ASN A CA 1
ATOM 2832 C C . ASN A 1 347 ? -14.998 -18.499 13.709 1.00 97.75 347 ASN A C 1
ATOM 2834 O O . ASN A 1 347 ? -14.386 -18.987 14.654 1.00 97.75 347 ASN A O 1
ATOM 2838 N N . GLN A 1 348 ? -16.323 -18.627 13.577 1.00 97.81 348 GLN A N 1
ATOM 2839 C CA . GLN A 1 348 ? -17.189 -19.419 14.463 1.00 97.81 348 GLN A CA 1
ATOM 2840 C C . GLN A 1 348 ? -17.209 -18.939 15.931 1.00 97.81 348 GLN A C 1
ATOM 2842 O O . GLN A 1 348 ? -17.593 -19.678 16.833 1.00 97.81 348 GLN A O 1
ATOM 2847 N N . ARG A 1 349 ? -16.857 -17.673 16.190 1.00 98.06 349 ARG A N 1
ATOM 2848 C CA . ARG A 1 349 ? -16.881 -17.024 17.518 1.00 98.06 349 ARG A CA 1
ATOM 2849 C C . ARG A 1 349 ? -18.166 -1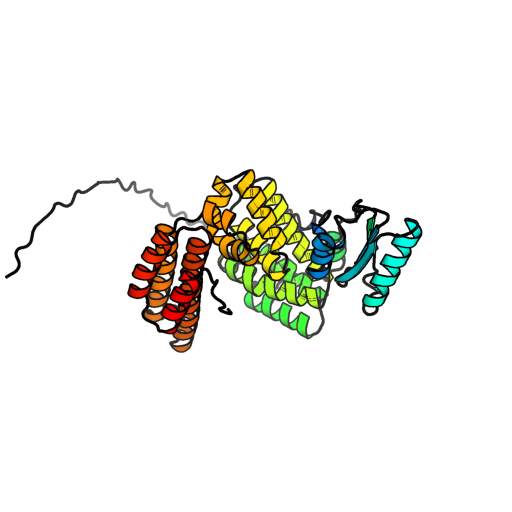6.213 17.723 1.00 98.06 349 ARG A C 1
ATOM 2851 O O . ARG A 1 349 ? -18.141 -15.059 18.156 1.00 98.06 349 ARG A O 1
ATOM 2858 N N . THR A 1 350 ? -19.307 -16.803 17.371 1.00 98.12 350 THR A N 1
ATOM 2859 C CA . THR A 1 350 ? -20.609 -16.117 17.294 1.00 98.12 350 THR A CA 1
ATOM 2860 C C . THR A 1 350 ? -21.090 -15.575 18.642 1.00 98.12 350 THR A C 1
ATOM 2862 O O . THR A 1 350 ? -21.693 -14.503 18.693 1.00 98.12 350 THR A O 1
ATOM 2865 N N . ASP A 1 351 ? -20.804 -16.259 19.750 1.00 98.31 351 ASP A N 1
ATOM 2866 C CA . ASP A 1 351 ? -21.223 -15.793 21.078 1.00 98.31 351 ASP A CA 1
ATOM 2867 C C . ASP A 1 351 ? -20.469 -14.532 21.509 1.00 98.31 351 ASP A C 1
ATOM 2869 O O . ASP A 1 351 ? -21.078 -13.571 21.986 1.00 98.31 351 ASP A O 1
ATOM 2873 N N . GLU A 1 352 ? -19.161 -14.473 21.245 1.00 98.44 352 GLU A N 1
ATOM 2874 C CA . GLU A 1 352 ? -18.372 -13.256 21.445 1.00 98.44 352 GLU A CA 1
ATOM 2875 C C . GLU A 1 352 ? -18.865 -12.126 20.536 1.00 98.44 352 GLU A C 1
ATOM 2877 O O . GLU A 1 352 ? -19.023 -10.994 20.997 1.00 98.44 352 GLU A O 1
ATOM 2882 N N . ALA A 1 353 ? -19.194 -12.428 19.275 1.00 98.62 353 ALA A N 1
ATOM 2883 C CA . ALA A 1 353 ? -19.760 -11.455 18.343 1.00 98.62 353 ALA A CA 1
ATOM 2884 C C . ALA A 1 353 ? -21.068 -10.845 18.883 1.00 98.62 353 ALA A C 1
ATOM 2886 O O . ALA A 1 353 ? -21.218 -9.623 18.909 1.00 98.62 353 ALA A O 1
ATOM 2887 N N . LYS A 1 354 ? -21.986 -11.674 19.403 1.00 98.50 354 LYS A N 1
ATOM 2888 C CA . LYS A 1 354 ? -23.242 -11.220 20.028 1.00 98.50 354 LYS A CA 1
ATOM 2889 C C . LYS A 1 354 ? -22.996 -10.343 21.259 1.00 98.50 354 LYS A C 1
ATOM 2891 O O . LYS A 1 354 ? -23.729 -9.374 21.465 1.00 98.50 354 LYS A O 1
ATOM 2896 N N . ILE A 1 355 ? -21.979 -10.647 22.070 1.00 98.38 355 ILE A N 1
ATOM 2897 C CA . ILE A 1 355 ? -21.586 -9.804 23.211 1.00 98.38 355 ILE A CA 1
ATOM 2898 C C . ILE A 1 355 ? -21.107 -8.432 22.722 1.00 98.38 355 ILE A C 1
ATOM 2900 O O . ILE A 1 355 ? -21.547 -7.414 23.258 1.00 98.38 355 ILE A O 1
ATOM 2904 N N . ILE A 1 356 ? -20.252 -8.388 21.695 1.00 98.62 356 ILE A N 1
ATOM 2905 C CA . ILE A 1 356 ? -19.781 -7.125 21.109 1.00 98.62 356 ILE A CA 1
ATOM 2906 C C . ILE A 1 356 ? -20.948 -6.317 20.532 1.00 98.62 356 ILE A C 1
ATOM 2908 O O . ILE A 1 356 ? -21.044 -5.131 20.825 1.00 98.62 356 ILE A O 1
ATOM 2912 N N . VAL A 1 357 ? -21.881 -6.941 19.803 1.00 98.44 357 VAL A N 1
ATOM 2913 C CA . VAL A 1 357 ? -23.079 -6.262 19.268 1.00 98.44 357 VAL A CA 1
ATOM 2914 C C . VAL A 1 357 ? -23.915 -5.632 20.383 1.00 98.44 357 VAL A C 1
ATOM 2916 O O . VAL A 1 357 ? -24.323 -4.478 20.259 1.00 98.44 357 VAL A O 1
ATOM 2919 N N . LYS A 1 358 ? -24.157 -6.357 21.486 1.00 97.94 358 LYS A N 1
ATOM 2920 C CA . LYS A 1 358 ? -24.896 -5.820 22.641 1.00 97.94 358 LYS A CA 1
ATOM 2921 C C . LYS A 1 358 ? -24.210 -4.583 23.219 1.00 97.94 358 LYS A C 1
ATOM 2923 O O . LYS A 1 358 ? -24.887 -3.596 23.470 1.00 97.94 358 LYS A O 1
ATOM 2928 N N . LYS A 1 359 ? -22.883 -4.622 23.392 1.00 97.88 359 LYS A N 1
ATOM 2929 C CA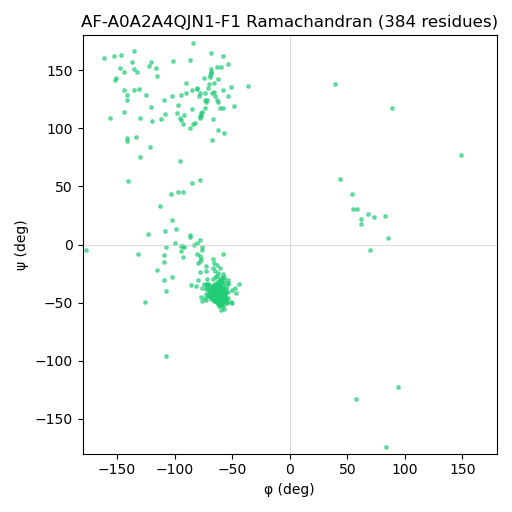 . LYS A 1 359 ? -22.101 -3.476 23.884 1.00 97.88 359 LYS A CA 1
ATOM 2930 C C . LYS A 1 359 ? -22.134 -2.306 22.898 1.00 97.88 359 LYS A C 1
ATOM 2932 O O . LYS A 1 359 ? -22.425 -1.188 23.292 1.00 97.88 359 LYS A O 1
ATOM 2937 N N . ALA A 1 360 ? -21.904 -2.565 21.613 1.00 97.62 360 ALA A N 1
ATOM 2938 C CA . ALA A 1 360 ? -21.858 -1.548 20.566 1.00 97.62 360 ALA A CA 1
ATOM 2939 C C . ALA A 1 360 ? -23.161 -0.740 20.449 1.00 97.62 360 ALA A C 1
ATOM 2941 O O . ALA A 1 360 ? -23.114 0.476 20.292 1.00 97.62 360 ALA A O 1
ATOM 2942 N N . LYS A 1 361 ? -24.321 -1.397 20.592 1.00 96.31 361 LYS A N 1
ATOM 2943 C CA . LYS A 1 361 ? -25.638 -0.734 20.569 1.00 96.31 361 LYS A CA 1
ATOM 2944 C C . LYS A 1 361 ? -25.863 0.236 21.737 1.00 96.31 361 LYS A C 1
ATOM 2946 O O . LYS A 1 361 ? -26.697 1.128 21.610 1.00 96.31 361 LYS A O 1
ATOM 2951 N N . LEU A 1 362 ? -25.142 0.064 22.849 1.00 95.62 362 LEU A N 1
ATOM 2952 C CA . LEU A 1 362 ? -25.171 0.997 23.980 1.00 95.62 362 LEU A CA 1
ATOM 2953 C C . LEU A 1 362 ? -24.297 2.234 23.725 1.00 95.62 362 LEU A C 1
ATOM 2955 O O . LEU A 1 362 ? -24.620 3.306 24.221 1.00 95.62 362 LEU A O 1
ATOM 2959 N N . GLU A 1 363 ? -23.214 2.089 22.956 1.00 95.31 363 GLU A N 1
ATOM 2960 C CA . GLU A 1 363 ? -22.266 3.177 22.666 1.00 95.31 363 GLU A CA 1
ATOM 2961 C C . GLU A 1 363 ? -22.752 4.107 21.547 1.00 95.31 363 GLU A C 1
ATOM 2963 O O . GLU A 1 363 ? -22.499 5.310 21.576 1.00 95.31 363 GLU A O 1
ATOM 2968 N N . LEU A 1 364 ? -23.440 3.559 20.541 1.00 94.62 364 LEU A N 1
ATOM 2969 C CA . LEU A 1 364 ? -23.953 4.322 19.407 1.00 94.62 364 LEU A CA 1
ATOM 2970 C C . LEU A 1 364 ? -25.304 3.767 18.950 1.00 94.62 364 LEU A C 1
ATOM 2972 O O . LEU A 1 364 ? -25.394 2.662 18.414 1.00 94.62 364 LEU A O 1
ATOM 2976 N N . THR A 1 365 ? -26.359 4.563 19.115 1.00 93.19 365 THR A N 1
ATOM 2977 C CA . THR A 1 365 ? -27.703 4.235 18.625 1.00 93.19 365 THR A CA 1
ATOM 2978 C C . THR A 1 365 ? -27.917 4.866 17.250 1.00 93.19 365 THR A C 1
ATOM 2980 O O . THR A 1 365 ? -28.048 6.080 17.123 1.00 93.19 365 THR A O 1
ATOM 2983 N N . SER A 1 366 ? -27.915 4.036 16.208 1.00 94.44 366 SER A N 1
ATOM 2984 C CA . SER A 1 366 ? -28.187 4.427 14.821 1.00 94.44 366 SER A CA 1
ATOM 2985 C C . SER A 1 366 ? -28.785 3.243 14.057 1.00 94.44 366 SER A C 1
ATOM 2987 O O . SER A 1 366 ? -28.349 2.099 14.243 1.00 94.44 366 SER A O 1
ATOM 2989 N N . ASP A 1 367 ? -29.757 3.511 13.184 1.00 95.06 367 ASP A N 1
ATOM 2990 C CA . ASP A 1 367 ? -30.377 2.497 12.322 1.00 95.06 367 ASP A CA 1
ATOM 2991 C C . ASP A 1 367 ? -29.375 1.926 11.313 1.00 95.06 367 ASP A C 1
ATOM 2993 O O . ASP A 1 367 ? -29.336 0.713 11.087 1.00 95.06 367 ASP A O 1
ATOM 2997 N N . GLU A 1 368 ? -28.504 2.781 10.764 1.00 94.38 368 GLU A N 1
ATOM 2998 C CA . GLU A 1 368 ? -27.412 2.370 9.876 1.00 94.38 368 GLU A CA 1
ATOM 2999 C C . GLU A 1 368 ? -26.474 1.405 10.608 1.00 94.38 368 GLU A C 1
ATOM 3001 O O . GLU A 1 368 ? -26.192 0.309 10.119 1.00 94.38 368 GLU A O 1
ATOM 3006 N N . PHE A 1 369 ? -26.039 1.772 11.819 1.00 96.69 369 PHE A N 1
ATOM 3007 C CA . PHE A 1 369 ? -25.127 0.930 12.588 1.00 96.69 369 PHE A CA 1
ATOM 3008 C C . PHE A 1 369 ? -25.784 -0.393 12.990 1.00 96.69 369 PHE A C 1
ATOM 3010 O O . PHE A 1 369 ? -25.173 -1.451 12.865 1.00 96.69 369 PHE A O 1
ATOM 3017 N N . THR A 1 370 ? -27.054 -0.363 13.399 1.00 97.00 370 THR A N 1
ATOM 3018 C CA . THR A 1 370 ? -27.814 -1.574 13.737 1.00 97.00 370 THR A CA 1
ATOM 3019 C C . THR A 1 370 ? -27.954 -2.508 12.536 1.00 97.00 370 THR A C 1
ATOM 3021 O O . THR A 1 370 ? -27.745 -3.714 12.673 1.00 97.00 370 THR A O 1
ATOM 3024 N N . THR A 1 371 ? -28.246 -1.960 11.356 1.00 96.88 371 THR A N 1
ATOM 3025 C CA . THR A 1 371 ? -28.341 -2.719 10.101 1.00 96.88 371 THR A CA 1
ATOM 3026 C C . THR A 1 371 ? -27.006 -3.372 9.749 1.00 96.88 371 THR A C 1
ATOM 3028 O O . THR A 1 371 ? -26.956 -4.564 9.439 1.00 96.88 371 THR A O 1
ATOM 3031 N N . LEU A 1 372 ? -25.907 -2.622 9.859 1.00 97.62 372 LEU A N 1
ATOM 3032 C CA . LEU A 1 372 ? -24.558 -3.123 9.607 1.00 97.62 372 LEU A CA 1
ATOM 3033 C C . LEU A 1 372 ? -24.147 -4.216 10.602 1.00 97.62 372 LEU A C 1
ATOM 3035 O O . LEU A 1 372 ? -23.618 -5.242 10.180 1.00 97.62 372 LEU A O 1
ATOM 3039 N N . LEU A 1 373 ? -24.445 -4.055 11.895 1.00 98.38 373 LEU A N 1
ATOM 3040 C CA . LEU A 1 373 ? -24.182 -5.078 12.913 1.00 98.38 373 LEU A CA 1
ATOM 3041 C C . LEU A 1 373 ? -24.973 -6.367 12.656 1.00 98.38 373 LEU A C 1
ATOM 3043 O O . LEU A 1 373 ? -24.424 -7.453 12.823 1.00 98.38 373 LEU A O 1
ATOM 3047 N N . ASN A 1 374 ? -26.235 -6.264 12.230 1.00 97.69 374 ASN A N 1
ATOM 3048 C CA . ASN A 1 374 ? -27.038 -7.436 11.875 1.00 97.69 374 ASN A CA 1
ATOM 3049 C C . ASN A 1 374 ? -26.467 -8.143 10.634 1.00 97.69 374 ASN A C 1
ATOM 3051 O O . ASN A 1 374 ? -26.296 -9.354 10.652 1.00 97.69 374 ASN A O 1
ATOM 3055 N N . SER A 1 375 ? -26.072 -7.391 9.602 1.00 97.69 375 SER A N 1
ATOM 3056 C CA . SER A 1 375 ? -25.386 -7.944 8.423 1.00 97.69 375 SER A CA 1
ATOM 3057 C C . SER A 1 375 ? -24.059 -8.629 8.793 1.00 97.69 375 SER A C 1
ATOM 3059 O O . SER A 1 375 ? -23.734 -9.703 8.289 1.00 97.69 375 SER A O 1
ATOM 3061 N N . ALA A 1 376 ? -23.303 -8.056 9.732 1.00 98.19 376 ALA A N 1
ATOM 3062 C CA . ALA A 1 376 ? -22.079 -8.661 10.246 1.00 98.19 376 ALA A CA 1
ATOM 3063 C C . ALA A 1 376 ? -22.326 -9.947 11.047 1.00 98.19 376 ALA A C 1
ATOM 3065 O O . ALA A 1 376 ? -21.476 -10.836 11.029 1.00 98.19 376 ALA A O 1
ATOM 3066 N N . LEU A 1 377 ? -23.482 -10.085 11.707 1.00 98.38 377 LEU A N 1
ATOM 3067 C CA . LEU A 1 377 ? -23.884 -11.343 12.344 1.00 98.38 377 LEU A CA 1
ATOM 3068 C C . LEU A 1 377 ? -24.156 -12.466 11.330 1.00 98.38 377 LEU A C 1
ATOM 3070 O O . LEU A 1 377 ? -24.035 -13.632 11.697 1.00 98.38 377 LEU A O 1
ATOM 3074 N N . ASP A 1 378 ? -24.410 -12.127 10.063 1.00 97.44 378 ASP A N 1
ATOM 3075 C CA . ASP A 1 378 ? -24.459 -13.074 8.939 1.00 97.44 378 ASP A CA 1
ATOM 3076 C C . ASP A 1 378 ? -23.071 -13.325 8.315 1.00 97.44 378 ASP A C 1
ATOM 3078 O O . ASP A 1 378 ? -22.957 -13.924 7.245 1.00 97.44 378 ASP A O 1
ATOM 3082 N N . GLY A 1 379 ? -21.997 -12.821 8.934 1.00 95.88 379 GLY A N 1
ATOM 3083 C CA . GLY A 1 379 ? -20.636 -12.948 8.422 1.00 95.88 379 GLY A CA 1
ATOM 3084 C C . GLY A 1 379 ? -20.347 -12.061 7.210 1.00 95.88 379 GLY A C 1
ATOM 3085 O O . GLY A 1 379 ? -19.445 -12.373 6.439 1.00 95.88 379 GLY A O 1
ATOM 3086 N N . LYS A 1 380 ? -21.080 -10.960 7.002 1.00 96.94 380 LYS A N 1
ATOM 3087 C CA . LYS A 1 380 ? -20.807 -10.014 5.906 1.00 96.94 380 LYS A CA 1
ATOM 3088 C C . LYS A 1 380 ? -19.923 -8.866 6.386 1.00 96.94 380 LYS A C 1
ATOM 3090 O O . LYS A 1 380 ? -20.221 -8.210 7.382 1.00 96.94 380 LYS A O 1
ATOM 3095 N N . LEU A 1 381 ? -18.837 -8.594 5.662 1.00 95.00 381 LEU A N 1
ATOM 3096 C CA . LEU A 1 381 ? -17.987 -7.434 5.941 1.00 95.00 381 LEU A CA 1
ATOM 3097 C C . LEU A 1 381 ? -18.721 -6.117 5.627 1.00 95.00 381 LEU A C 1
ATOM 3099 O O . LEU A 1 381 ? -19.506 -6.067 4.677 1.00 95.00 381 LEU A O 1
ATOM 3103 N N . PRO A 1 382 ? -18.440 -5.031 6.371 1.00 92.31 382 PRO A N 1
ATOM 3104 C CA . PRO A 1 382 ? -19.008 -3.723 6.070 1.00 92.31 382 PRO A CA 1
ATOM 3105 C C . PRO A 1 382 ? -18.506 -3.209 4.716 1.00 92.31 382 PRO A C 1
ATOM 3107 O O . PRO A 1 382 ? -17.301 -3.103 4.490 1.00 92.31 382 PRO A O 1
ATOM 3110 N N . ASN A 1 383 ? -19.434 -2.822 3.841 1.00 84.81 383 ASN A N 1
ATOM 3111 C CA . ASN A 1 383 ? -19.128 -2.114 2.600 1.00 84.81 383 ASN A CA 1
ATOM 3112 C C . ASN A 1 383 ? -19.279 -0.602 2.816 1.00 84.81 383 ASN A C 1
ATOM 3114 O O . ASN A 1 383 ? -20.256 0.006 2.385 1.00 84.81 383 ASN A O 1
ATOM 3118 N N . LEU A 1 384 ? -18.338 -0.013 3.555 1.00 78.00 384 LEU A N 1
ATOM 3119 C CA . LEU A 1 384 ? -18.266 1.433 3.767 1.00 78.00 384 LEU A CA 1
ATOM 3120 C C . LEU A 1 384 ? -17.063 1.992 3.005 1.00 78.00 384 LEU A C 1
ATOM 3122 O O . LEU A 1 384 ? -15.933 1.541 3.197 1.00 78.00 384 LEU A O 1
ATOM 3126 N N . SER A 1 385 ? -17.302 2.977 2.140 1.00 58.69 385 SER A N 1
ATOM 3127 C CA . SER A 1 385 ? -16.242 3.732 1.468 1.00 58.69 385 SER A CA 1
ATOM 3128 C C . SER A 1 385 ? -15.751 4.878 2.358 1.00 58.69 385 SER A C 1
ATOM 3130 O O . SER A 1 385 ? -16.575 5.638 2.875 1.00 58.69 385 SER A O 1
ATOM 3132 N N . PHE A 1 386 ? -14.429 5.015 2.489 1.00 56.22 386 PHE A N 1
ATOM 3133 C CA . PHE A 1 386 ? -13.746 6.124 3.168 1.00 56.22 386 PHE A CA 1
ATOM 3134 C C . PHE A 1 386 ? -13.058 7.053 2.179 1.00 56.22 386 PHE A C 1
ATOM 3136 O O . PHE A 1 386 ? -12.463 6.525 1.208 1.00 56.22 386 PHE A O 1
#

Sequence (386 aa):
MKQLLFLGLITLVLSCSNTTLKNSKTSAEGGGSPNTSQNQNIIFEYAPQGIDSFITFKAFDAYRHKYKDLSGVKSFAQSEGGAWAYVTNRKSQEVSDFDVLSSCEKHNKRFAGIYPCKLINVSDKWLNYPNRAQEILDFLPEFAPKSPIDLRQLRSNSNEDMQNKNYAMALAKRVWFHQYALEVNEHYSAVRLSYGLMSWAKLGDKYPPAKTLLRYVANYAKHALMENPKKPYSIIHEYLSINKVLKRTDQSISFFKWLDEHHPKVASRNFHVFRDVLTKHEQFSLYNKYLSPNVDFSQMTSSYVRSIDASKRGVYGDKEKSEEMLRFDTRRYIYDVTRLVAILVMNQRTDEAKIIVKKAKLELTSDEFTTLLNSALDGKLPNLSF

pLDDT: mean 86.78, std 19.49, range [25.34, 98.62]